Protein AF-A0A3Q0GLD0-F1 (afdb_monomer)

Secondary structure (DSSP, 8-state):
-HHHHHHHHHHHHHHHHHHS---SS--HHHHHHHHHHHHHHHHHHHHHHHSS-SSHHHHHHHHTTSHHHHHHHHHHHHHHHHHHHHHSPTTHHHHHHHHHHHHHHHHHHHHHHHHHTSTTTHHHHHHHHHHHHHHHHHHHHHHHHHHHHHHHHHHHHSTT--S-HHHHHHHHHHHHHHHTT---HHHH-------TTS-PPPPSSSPEE-TTSPEE-PPPPPTTTTHHHHHHHHHHIIIIIIIHHHHHHHHHHHHHHHHHHHHHHHHHHHHHHHHHHHSS-SSPTTTHHHHHHHHHHHHHHHTTS-SS-TTS--SS-----HHHHHHHHHHHHHHHHHHHHHHHHHHHHSHHHHHHHHHHHHHHHHHHHHHHHHHHHHHHHHHHHHHHHHHHHHHHHHHHHHHHHHHTT--------------------------------------------------PPPPP------PPPPP-PPP-------

Structure (mmCIF, N/CA/C/O backbone):
data_AF-A0A3Q0GLD0-F1
#
_entry.id   AF-A0A3Q0GLD0-F1
#
loop_
_atom_site.group_PDB
_atom_site.id
_atom_site.type_symbol
_atom_site.label_atom_id
_atom_site.label_alt_id
_atom_site.label_comp_id
_atom_site.label_asym_id
_atom_site.label_entity_id
_atom_site.label_seq_id
_atom_site.pdbx_PDB_ins_code
_atom_site.Cartn_x
_atom_site.Cartn_y
_atom_site.Cartn_z
_atom_site.occupancy
_atom_site.B_iso_or_equiv
_atom_site.auth_seq_id
_atom_site.auth_comp_id
_atom_site.auth_asym_id
_atom_site.auth_atom_id
_atom_site.pdbx_PDB_model_num
ATOM 1 N N . MET A 1 1 ? 11.505 -5.593 19.235 1.00 67.75 1 MET A N 1
ATOM 2 C CA . MET A 1 1 ? 12.877 -5.039 19.172 1.00 67.75 1 MET A CA 1
ATOM 3 C C . MET A 1 1 ? 13.917 -6.085 18.769 1.00 67.75 1 MET A C 1
ATOM 5 O O . MET A 1 1 ? 14.525 -5.905 17.727 1.00 67.75 1 MET A O 1
ATOM 9 N N . VAL A 1 2 ? 14.094 -7.198 19.499 1.00 76.81 2 VAL A N 1
ATOM 10 C CA . VAL A 1 2 ? 15.106 -8.232 19.158 1.00 76.81 2 VAL A CA 1
ATOM 11 C C . VAL A 1 2 ? 14.928 -8.792 17.740 1.00 76.81 2 VAL A C 1
ATOM 13 O O . VAL A 1 2 ? 15.875 -8.793 16.963 1.00 76.81 2 VAL A O 1
ATOM 16 N N . ALA A 1 3 ? 13.705 -9.172 17.357 1.00 77.56 3 ALA A N 1
ATOM 17 C CA . ALA A 1 3 ? 13.416 -9.646 15.999 1.00 77.56 3 ALA A CA 1
ATOM 18 C C . ALA A 1 3 ? 13.693 -8.587 14.912 1.00 77.56 3 ALA A C 1
ATOM 20 O O . ALA A 1 3 ? 14.138 -8.925 13.821 1.00 77.56 3 ALA A O 1
ATOM 21 N N . GLN A 1 4 ? 13.487 -7.302 15.221 1.00 83.25 4 GLN A N 1
ATOM 22 C CA . GLN A 1 4 ? 13.749 -6.196 14.292 1.00 83.25 4 GLN A CA 1
ATOM 23 C C . GLN A 1 4 ? 15.254 -5.994 14.090 1.00 83.25 4 GLN A C 1
ATOM 25 O O . GLN A 1 4 ? 15.706 -5.866 12.958 1.00 83.25 4 GLN A O 1
ATOM 30 N N . LEU A 1 5 ? 16.039 -6.027 15.171 1.00 85.81 5 LEU A N 1
ATOM 31 C CA . LEU A 1 5 ? 17.501 -5.952 15.097 1.00 85.81 5 LEU A CA 1
ATOM 32 C C . LEU A 1 5 ? 18.087 -7.163 14.360 1.00 85.81 5 LEU A C 1
ATOM 34 O O . LEU A 1 5 ? 18.968 -6.994 13.521 1.00 85.81 5 LEU A O 1
ATOM 38 N N . ALA A 1 6 ? 17.557 -8.364 14.611 1.00 86.50 6 ALA A N 1
ATOM 39 C CA . ALA A 1 6 ? 17.942 -9.571 13.884 1.00 86.50 6 ALA A CA 1
ATOM 40 C C . ALA A 1 6 ? 17.628 -9.463 12.381 1.00 86.50 6 ALA A C 1
ATOM 42 O O . ALA A 1 6 ? 18.466 -9.821 11.558 1.00 86.50 6 ALA A O 1
ATOM 43 N N . TYR A 1 7 ? 16.463 -8.915 12.014 1.00 90.00 7 TYR A N 1
ATOM 44 C CA . TYR A 1 7 ? 16.083 -8.692 10.615 1.00 90.00 7 TYR A CA 1
ATOM 45 C C . TYR A 1 7 ? 16.977 -7.656 9.920 1.00 90.00 7 TYR A C 1
ATOM 47 O O . TYR A 1 7 ? 17.419 -7.871 8.794 1.00 90.00 7 TYR A O 1
ATOM 55 N N . ILE A 1 8 ? 17.305 -6.553 10.599 1.00 91.00 8 ILE A N 1
ATOM 56 C CA . ILE A 1 8 ? 18.251 -5.558 10.077 1.00 91.00 8 ILE A CA 1
ATOM 57 C C . ILE A 1 8 ? 19.638 -6.195 9.887 1.00 91.00 8 ILE A C 1
ATOM 59 O O . ILE A 1 8 ? 20.253 -6.004 8.842 1.00 91.00 8 ILE A O 1
ATOM 63 N N . GLY A 1 9 ? 20.113 -6.998 10.846 1.00 91.25 9 GLY A N 1
ATOM 64 C CA . GLY A 1 9 ? 21.364 -7.752 10.712 1.00 91.25 9 GLY A CA 1
ATOM 65 C C . GLY A 1 9 ? 21.351 -8.725 9.527 1.00 91.25 9 GLY A C 1
ATOM 66 O O . GLY A 1 9 ? 22.320 -8.788 8.771 1.00 91.25 9 GLY A O 1
ATOM 67 N N . TYR A 1 10 ? 20.232 -9.422 9.306 1.00 92.00 10 TYR A N 1
ATOM 68 C CA . TYR A 1 10 ? 20.009 -10.254 8.122 1.00 92.00 10 TYR A CA 1
ATOM 69 C C . TYR A 1 10 ? 20.111 -9.443 6.818 1.00 92.00 10 TYR A C 1
ATOM 71 O O . TYR A 1 10 ? 20.824 -9.858 5.905 1.00 92.00 10 TYR A O 1
ATOM 79 N N . LEU A 1 11 ? 19.479 -8.265 6.740 1.00 93.44 11 LEU A N 1
ATOM 80 C CA . LEU A 1 11 ? 19.572 -7.393 5.564 1.00 93.44 11 LEU A CA 1
ATOM 81 C C . LEU A 1 11 ? 21.004 -6.911 5.314 1.00 93.44 11 LEU A C 1
ATOM 83 O O . LEU A 1 11 ? 21.433 -6.870 4.164 1.00 93.44 11 LEU A O 1
ATOM 87 N N . MET A 1 12 ? 21.757 -6.575 6.366 1.00 93.12 12 MET A N 1
ATOM 88 C CA . MET A 1 12 ? 23.166 -6.188 6.226 1.00 93.12 12 MET A CA 1
ATOM 89 C C . MET A 1 12 ? 24.017 -7.339 5.673 1.00 93.12 12 MET A C 1
ATOM 91 O O . MET A 1 12 ? 24.816 -7.126 4.762 1.00 93.12 12 MET A O 1
ATOM 95 N N . LEU A 1 13 ? 23.820 -8.565 6.172 1.00 92.00 13 LEU A N 1
ATOM 96 C CA . LEU A 1 13 ? 24.499 -9.755 5.648 1.00 92.00 13 LEU A CA 1
ATOM 97 C C . LEU A 1 13 ? 24.113 -10.031 4.191 1.00 92.00 13 LEU A C 1
ATOM 99 O O . LEU A 1 13 ? 24.979 -10.326 3.369 1.00 92.00 13 LEU A O 1
ATOM 103 N N . PHE A 1 14 ? 22.830 -9.898 3.849 1.00 93.25 14 PHE A N 1
ATOM 104 C CA . PHE A 1 14 ? 22.372 -10.114 2.481 1.00 93.25 14 PHE A CA 1
ATOM 105 C C . PHE A 1 14 ? 22.910 -9.052 1.514 1.00 93.25 14 PHE A C 1
ATOM 107 O O . PHE A 1 14 ? 23.337 -9.382 0.409 1.00 93.25 14 PHE A O 1
ATOM 114 N N . ASN A 1 15 ? 22.988 -7.795 1.957 1.00 93.69 15 ASN A N 1
ATOM 115 C CA . ASN A 1 15 ? 23.615 -6.705 1.216 1.00 93.69 15 ASN A CA 1
ATOM 116 C C . ASN A 1 15 ? 25.104 -6.990 0.945 1.00 93.69 15 ASN A C 1
ATOM 118 O O . ASN A 1 15 ? 25.549 -6.884 -0.199 1.00 93.69 15 ASN A O 1
ATOM 122 N N . TYR A 1 16 ? 25.843 -7.454 1.960 1.00 92.62 16 TYR A N 1
ATOM 123 C CA . TYR A 1 16 ? 27.238 -7.870 1.803 1.00 92.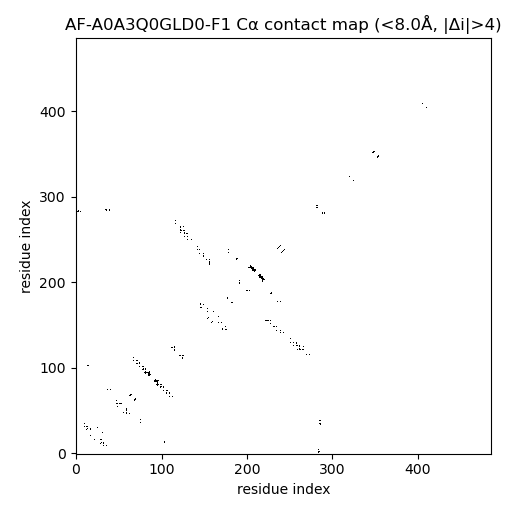62 16 TYR A CA 1
ATOM 124 C C . TYR A 1 16 ? 27.389 -8.980 0.752 1.00 92.62 16 TYR A C 1
ATOM 126 O O . TYR A 1 16 ? 28.229 -8.868 -0.137 1.00 92.62 16 TYR A O 1
ATOM 134 N N . ILE A 1 17 ? 26.545 -10.016 0.800 1.00 90.75 17 ILE A N 1
ATOM 135 C CA . ILE A 1 17 ? 26.592 -11.140 -0.149 1.00 90.75 17 ILE A CA 1
ATOM 136 C C . ILE A 1 17 ? 26.339 -10.680 -1.589 1.00 90.75 17 ILE A C 1
ATOM 138 O O . ILE A 1 17 ? 27.015 -11.150 -2.501 1.00 90.75 17 ILE A O 1
ATOM 142 N N . VAL A 1 18 ? 25.376 -9.779 -1.806 1.00 90.50 18 VAL A N 1
ATOM 143 C CA . VAL A 1 18 ? 25.019 -9.270 -3.142 1.00 90.50 18 VAL A CA 1
ATOM 144 C C . VAL A 1 18 ? 26.121 -8.378 -3.734 1.00 90.50 18 VAL A C 1
ATOM 146 O O . VAL A 1 18 ? 26.382 -8.443 -4.941 1.00 90.50 18 VAL A O 1
ATOM 149 N N . LEU A 1 19 ? 26.778 -7.562 -2.902 1.00 89.44 19 LEU A N 1
ATOM 150 C CA . LEU A 1 19 ? 27.829 -6.633 -3.334 1.00 89.44 19 LEU A CA 1
ATOM 151 C C . LEU A 1 19 ? 29.189 -7.309 -3.536 1.00 89.44 19 LEU A C 1
ATOM 153 O O . LEU A 1 19 ? 29.904 -6.988 -4.488 1.00 89.44 19 LEU A O 1
ATOM 157 N N . VAL A 1 20 ? 29.565 -8.225 -2.645 1.00 88.00 20 VAL A N 1
ATOM 158 C CA . VAL A 1 20 ? 30.876 -8.880 -2.665 1.00 88.00 20 VAL A CA 1
ATOM 159 C C . VAL A 1 20 ? 30.897 -10.018 -3.687 1.00 88.00 20 VAL A C 1
ATOM 161 O O . VAL A 1 20 ? 29.872 -10.572 -4.084 1.00 88.00 20 VAL A O 1
ATOM 164 N N . LYS A 1 21 ? 32.096 -10.350 -4.177 1.00 80.25 21 LYS A N 1
ATOM 165 C CA . LYS A 1 21 ? 32.289 -11.440 -5.132 1.00 80.25 21 LYS A CA 1
ATOM 166 C C . LYS A 1 21 ? 31.735 -12.750 -4.561 1.00 80.25 21 LYS A C 1
ATOM 168 O O . LYS A 1 21 ? 32.115 -13.188 -3.483 1.00 80.25 21 LYS A O 1
ATOM 173 N N . MET A 1 22 ? 30.869 -13.377 -5.346 1.00 79.12 22 MET A N 1
ATOM 174 C CA . MET A 1 22 ? 30.259 -14.664 -5.049 1.00 79.12 22 MET A CA 1
ATOM 175 C C . MET A 1 22 ? 31.107 -15.789 -5.654 1.00 79.12 22 MET A C 1
ATOM 177 O O . MET A 1 22 ? 31.211 -15.894 -6.879 1.00 79.12 22 MET A O 1
ATOM 181 N N . ASP A 1 23 ? 31.722 -16.606 -4.801 1.00 79.19 23 ASP A N 1
ATOM 182 C CA . ASP A 1 23 ? 32.495 -17.777 -5.221 1.00 79.19 23 ASP A CA 1
ATOM 183 C C . ASP A 1 23 ? 31.585 -18.959 -5.607 1.00 79.19 23 ASP A C 1
ATOM 185 O O . ASP A 1 23 ? 30.371 -18.929 -5.410 1.00 79.19 23 ASP A O 1
ATOM 189 N N . ARG A 1 24 ? 32.162 -20.006 -6.219 1.00 74.69 24 ARG A N 1
ATOM 190 C CA . ARG A 1 24 ? 31.397 -21.155 -6.753 1.00 74.69 24 ARG A CA 1
ATOM 191 C C . ARG A 1 24 ? 30.640 -21.925 -5.670 1.00 74.69 24 ARG A C 1
ATOM 193 O O . ARG A 1 24 ? 29.583 -22.477 -5.954 1.00 74.69 24 ARG A O 1
ATOM 200 N N . TRP A 1 25 ? 31.199 -21.978 -4.467 1.00 80.88 25 TRP A N 1
ATOM 201 C CA . TRP A 1 25 ? 30.579 -22.624 -3.322 1.00 80.88 25 TRP A CA 1
ATOM 202 C C . TRP A 1 25 ? 30.045 -21.559 -2.366 1.00 80.88 25 TRP A C 1
ATOM 204 O O . TRP A 1 25 ? 30.740 -20.565 -2.137 1.00 80.88 25 TRP A O 1
ATOM 214 N N . PRO A 1 26 ? 28.840 -21.756 -1.805 1.00 85.06 26 PRO A N 1
ATOM 215 C CA . PRO A 1 26 ? 28.249 -20.809 -0.874 1.00 85.06 26 PRO A CA 1
ATOM 216 C C . PRO A 1 26 ? 29.162 -20.591 0.332 1.00 85.06 26 PRO A C 1
ATOM 218 O O . PRO A 1 26 ? 29.591 -21.543 0.991 1.00 85.06 26 PRO A O 1
ATOM 221 N N . SER A 1 27 ? 29.465 -19.323 0.610 1.00 88.25 27 SER A N 1
ATOM 222 C CA . SER A 1 27 ? 30.253 -18.938 1.779 1.00 88.25 27 SER A CA 1
ATOM 223 C C . SER A 1 27 ? 29.473 -19.214 3.068 1.00 88.25 27 SER A C 1
ATOM 225 O O . SER A 1 27 ? 28.253 -19.392 3.061 1.00 88.25 27 SER A O 1
ATOM 227 N N . THR A 1 28 ? 30.156 -19.219 4.211 1.00 87.62 28 THR A N 1
ATOM 228 C CA . THR A 1 28 ? 29.499 -19.404 5.517 1.00 87.62 28 THR A CA 1
ATOM 229 C C . THR A 1 28 ? 28.412 -18.357 5.773 1.00 87.62 28 THR A C 1
ATOM 231 O O . THR A 1 28 ? 27.352 -18.684 6.297 1.00 87.62 28 THR A O 1
ATOM 234 N N . GLN A 1 29 ? 28.631 -17.114 5.345 1.00 89.31 29 GLN A N 1
ATOM 235 C CA . GLN A 1 29 ? 27.647 -16.034 5.446 1.00 89.31 29 GLN A CA 1
ATOM 236 C C . GLN A 1 29 ? 26.434 -16.282 4.545 1.00 89.31 29 GLN A C 1
ATOM 238 O O . GLN A 1 29 ? 25.298 -16.031 4.945 1.00 89.31 29 GLN A O 1
ATOM 243 N N . GLU A 1 30 ? 26.660 -16.817 3.345 1.00 89.94 30 GLU A N 1
ATOM 244 C CA . GLU A 1 30 ? 25.584 -17.172 2.427 1.00 89.94 30 GLU A CA 1
ATOM 245 C C . GLU A 1 30 ? 24.708 -18.292 2.989 1.00 89.94 30 GLU A C 1
ATOM 247 O O . GLU A 1 30 ? 23.483 -18.191 2.952 1.00 89.94 30 GLU A O 1
ATOM 252 N N . TRP A 1 31 ? 25.317 -19.309 3.601 1.00 89.62 31 TRP A N 1
ATOM 253 C CA . TRP A 1 31 ? 24.583 -20.363 4.300 1.00 89.62 31 TRP A CA 1
ATOM 254 C C . TRP A 1 31 ? 23.710 -19.832 5.437 1.00 89.62 31 TRP A C 1
ATOM 256 O O . TRP A 1 31 ? 22.600 -20.330 5.626 1.00 89.62 31 TRP A O 1
ATOM 266 N N . ILE A 1 32 ? 24.164 -18.808 6.166 1.00 90.44 32 ILE A N 1
ATOM 267 C CA . ILE A 1 32 ? 23.361 -18.162 7.215 1.00 90.44 32 ILE A CA 1
ATOM 268 C C . ILE A 1 32 ? 22.107 -17.515 6.612 1.00 90.44 32 ILE A C 1
ATOM 270 O O . ILE A 1 32 ? 21.012 -17.716 7.132 1.00 90.44 32 ILE A O 1
ATOM 274 N N . VAL A 1 33 ? 22.237 -16.788 5.498 1.00 91.44 33 VAL A N 1
ATOM 275 C CA . VAL A 1 33 ? 21.096 -16.155 4.811 1.00 91.44 33 VAL A CA 1
ATOM 276 C C . VAL A 1 33 ? 20.154 -17.193 4.205 1.00 91.44 33 VAL A C 1
ATOM 278 O O . VAL A 1 33 ? 18.940 -17.074 4.365 1.00 91.44 33 VAL A O 1
ATOM 281 N N . ILE A 1 34 ? 20.689 -18.222 3.541 1.00 91.00 34 ILE A N 1
ATOM 282 C CA . ILE A 1 34 ? 19.891 -19.323 2.983 1.00 91.00 34 ILE A CA 1
ATOM 283 C C . ILE A 1 34 ? 19.087 -19.993 4.098 1.00 91.00 34 ILE A C 1
ATOM 285 O O . ILE A 1 34 ? 17.879 -20.172 3.961 1.00 91.00 34 ILE A O 1
ATOM 289 N N . SER A 1 35 ? 19.740 -20.308 5.220 1.00 89.50 35 SER A N 1
ATOM 290 C CA . SER A 1 35 ? 19.086 -20.876 6.398 1.00 89.50 35 SER A CA 1
ATOM 291 C C . SER A 1 35 ? 17.992 -19.946 6.923 1.00 89.50 35 SER A C 1
ATOM 293 O O . SER A 1 35 ? 16.862 -20.383 7.117 1.00 89.50 35 SER A O 1
ATOM 295 N N . TYR A 1 36 ? 18.270 -18.646 7.054 1.00 89.94 36 TYR A N 1
ATOM 296 C CA . TYR A 1 36 ? 17.281 -17.660 7.489 1.00 89.94 36 TYR A CA 1
ATOM 297 C C . TYR A 1 36 ? 16.023 -17.672 6.604 1.00 89.94 36 TYR A C 1
ATOM 299 O O . TYR A 1 36 ? 14.913 -17.836 7.111 1.00 89.94 36 TYR A O 1
ATOM 307 N N . ILE A 1 37 ? 16.177 -17.579 5.281 1.00 91.31 37 ILE A N 1
ATOM 308 C CA . ILE A 1 37 ? 15.042 -17.550 4.342 1.00 91.31 37 ILE A CA 1
ATOM 309 C C . ILE A 1 37 ? 14.306 -18.892 4.323 1.00 91.31 37 ILE A C 1
ATOM 311 O O . ILE A 1 37 ? 13.077 -18.923 4.282 1.00 91.31 37 ILE A O 1
ATOM 315 N N . PHE A 1 38 ? 15.031 -20.005 4.414 1.00 89.50 38 PHE A N 1
ATOM 316 C CA . PHE A 1 38 ? 14.427 -21.328 4.507 1.00 89.50 38 PHE A CA 1
ATOM 317 C C . PHE A 1 38 ? 13.587 -21.482 5.784 1.00 89.50 38 PHE A C 1
ATOM 319 O O . PHE A 1 38 ? 12.442 -21.927 5.716 1.00 89.50 38 PHE A O 1
ATOM 326 N N . THR A 1 39 ? 14.098 -21.037 6.939 1.00 87.62 39 THR A N 1
ATOM 327 C CA . THR A 1 39 ? 13.322 -21.036 8.192 1.00 87.62 39 THR A CA 1
ATOM 328 C C . THR A 1 39 ? 12.085 -20.158 8.110 1.00 87.62 39 THR A C 1
ATOM 330 O O . THR A 1 39 ? 11.027 -20.537 8.607 1.00 87.62 39 THR A O 1
ATOM 333 N N . LEU A 1 40 ? 12.190 -19.022 7.424 1.00 86.31 40 LEU A N 1
ATOM 334 C CA . LEU A 1 40 ? 11.068 -18.127 7.189 1.00 86.31 40 LEU A CA 1
ATOM 335 C C . LEU A 1 40 ? 10.008 -18.755 6.273 1.00 86.31 40 LEU A C 1
ATOM 337 O O . LEU A 1 40 ? 8.813 -18.587 6.506 1.00 86.31 40 LEU A O 1
ATOM 341 N N . GLY A 1 41 ? 10.435 -19.525 5.269 1.00 88.00 41 GLY A N 1
ATOM 342 C CA . GLY A 1 41 ? 9.547 -20.312 4.416 1.00 88.00 41 GLY A CA 1
ATOM 343 C C . GLY A 1 41 ? 8.794 -21.395 5.187 1.00 88.00 41 GLY A C 1
ATOM 344 O O . GLY A 1 41 ? 7.588 -21.546 5.001 1.00 88.00 41 GLY A O 1
ATOM 345 N N . ILE A 1 42 ? 9.469 -22.101 6.099 1.00 84.81 42 ILE A N 1
ATOM 346 C CA . ILE A 1 42 ? 8.823 -23.083 6.987 1.00 84.81 42 ILE A CA 1
ATOM 347 C C . ILE A 1 42 ? 7.799 -22.403 7.903 1.00 84.81 42 ILE A C 1
ATOM 349 O O . ILE A 1 42 ? 6.690 -22.910 8.055 1.00 84.81 42 ILE A O 1
ATOM 353 N N . GLU A 1 43 ? 8.130 -21.241 8.469 1.00 83.06 43 GLU A N 1
ATOM 354 C CA . GLU A 1 43 ? 7.195 -20.444 9.273 1.00 83.06 43 GLU A CA 1
ATOM 355 C C . GLU A 1 43 ? 5.932 -20.072 8.490 1.00 83.06 43 GLU A C 1
ATOM 357 O O . GLU A 1 43 ? 4.820 -20.277 8.976 1.00 83.06 43 GLU A O 1
ATOM 362 N N . LYS A 1 44 ? 6.081 -19.592 7.249 1.00 85.00 44 LYS A N 1
ATOM 363 C CA . LYS A 1 44 ? 4.932 -19.277 6.388 1.00 85.00 44 LYS A CA 1
ATOM 364 C C . LYS A 1 44 ? 4.128 -20.520 6.003 1.00 85.00 44 LYS A C 1
ATOM 366 O O . LYS A 1 44 ? 2.902 -20.473 5.991 1.00 85.00 44 LYS A O 1
ATOM 371 N N . MET A 1 45 ? 4.790 -21.651 5.761 1.00 81.75 45 MET A N 1
ATOM 372 C CA . MET A 1 45 ? 4.109 -22.927 5.523 1.00 81.75 45 MET A CA 1
ATOM 373 C C . MET A 1 45 ? 3.276 -23.353 6.742 1.00 81.75 45 MET A C 1
ATOM 375 O O . MET A 1 45 ? 2.129 -23.770 6.590 1.00 81.75 45 MET A O 1
ATOM 379 N N . ARG A 1 46 ? 3.817 -23.210 7.960 1.00 78.62 46 ARG A N 1
ATOM 380 C CA . ARG A 1 46 ? 3.090 -23.488 9.209 1.00 78.62 46 ARG A CA 1
ATOM 381 C C . ARG A 1 46 ? 1.882 -22.571 9.376 1.00 78.62 46 ARG A C 1
ATOM 383 O O . ARG A 1 46 ? 0.815 -23.065 9.722 1.00 78.62 46 ARG A O 1
ATOM 390 N N . GLU A 1 47 ? 2.041 -21.276 9.120 1.00 78.75 47 GLU A N 1
ATOM 391 C CA . GLU A 1 47 ? 0.964 -20.277 9.186 1.00 78.75 47 GLU A CA 1
ATOM 392 C C . GLU A 1 47 ? -0.218 -20.669 8.279 1.00 78.75 47 GLU A C 1
ATOM 394 O O . GLU A 1 47 ? -1.368 -20.692 8.716 1.00 78.75 47 GLU A O 1
ATOM 399 N N . ILE A 1 48 ? 0.066 -21.121 7.051 1.00 78.19 48 ILE A N 1
ATOM 400 C CA . ILE A 1 48 ? -0.956 -21.644 6.132 1.00 78.19 48 ILE A CA 1
ATOM 401 C C . ILE A 1 48 ? -1.621 -22.907 6.702 1.00 78.19 48 ILE A C 1
ATOM 403 O O . ILE A 1 48 ? -2.845 -23.039 6.642 1.00 78.19 48 ILE A O 1
ATOM 407 N N . LEU A 1 49 ? -0.843 -23.837 7.269 1.00 72.25 49 LEU A N 1
ATOM 408 C CA . LEU A 1 49 ? -1.350 -25.107 7.802 1.00 72.25 49 LEU A CA 1
ATOM 409 C C . LEU A 1 49 ? -2.203 -24.945 9.069 1.00 72.25 49 LEU A C 1
ATOM 411 O O . LEU A 1 49 ? -3.171 -25.694 9.219 1.00 72.25 49 LEU A O 1
ATOM 415 N N . MET A 1 50 ? -1.874 -23.995 9.949 1.00 68.81 50 MET A N 1
ATOM 416 C CA . MET A 1 50 ? -2.570 -23.759 11.224 1.00 68.81 50 MET A CA 1
ATOM 417 C C . MET A 1 50 ? -3.849 -22.921 11.098 1.00 68.81 50 MET A C 1
ATOM 419 O O . MET A 1 50 ? -4.636 -22.907 12.035 1.00 68.81 50 MET A O 1
ATOM 423 N N . SER A 1 51 ? -4.112 -22.296 9.945 1.00 69.69 51 SER A N 1
ATOM 424 C CA . SER A 1 51 ? -5.359 -21.544 9.733 1.00 69.69 51 SER A CA 1
ATOM 425 C C . SER A 1 51 ? -6.625 -22.417 9.871 1.00 69.69 51 SER A C 1
ATOM 427 O O . SER A 1 51 ? -6.630 -23.595 9.504 1.00 69.69 51 SER A O 1
ATOM 429 N N . GLU A 1 52 ? -7.705 -21.838 10.397 1.00 60.84 52 GLU A N 1
ATOM 430 C CA . GLU A 1 52 ? -8.942 -22.501 10.866 1.00 60.84 52 GLU A CA 1
ATOM 431 C C . GLU A 1 52 ? -9.737 -23.386 9.857 1.00 60.84 52 GLU A C 1
ATOM 433 O O . GLU A 1 52 ? -10.352 -24.364 10.288 1.00 60.84 52 GLU A O 1
ATOM 438 N N . PRO A 1 53 ? -9.768 -23.148 8.525 1.00 63.25 53 PRO A N 1
ATOM 439 C CA . PRO A 1 53 ? -10.664 -23.897 7.621 1.00 63.25 53 PRO A CA 1
ATOM 440 C C . PRO A 1 53 ? -10.240 -25.349 7.328 1.00 63.25 53 PRO A C 1
ATOM 442 O O . PRO A 1 53 ? -9.157 -25.578 6.823 1.00 63.25 53 PRO A O 1
ATOM 445 N N . GLY A 1 54 ? -11.107 -26.362 7.426 1.00 65.19 54 GLY A N 1
ATOM 446 C CA . GLY A 1 54 ? -10.721 -27.768 7.153 1.00 65.19 54 GLY A CA 1
ATOM 447 C C . GLY A 1 54 ? -10.147 -28.103 5.750 1.00 65.19 54 GLY A C 1
ATOM 448 O O . GLY A 1 54 ? -9.447 -29.104 5.603 1.00 65.19 54 GLY A O 1
ATOM 449 N N . LYS A 1 55 ? -10.399 -27.292 4.705 1.00 80.06 55 LYS A N 1
ATOM 450 C CA . LYS A 1 55 ? -9.946 -27.545 3.314 1.00 80.06 55 LYS A CA 1
ATOM 451 C C . LYS A 1 55 ? -8.728 -26.687 2.934 1.00 80.06 55 LYS A C 1
ATOM 453 O O . LYS A 1 55 ? -8.823 -25.463 2.910 1.00 80.06 55 LYS A O 1
ATOM 458 N N . LEU A 1 56 ? -7.623 -27.318 2.514 1.00 76.31 56 LEU A N 1
ATOM 459 C CA . LEU A 1 56 ? -6.344 -26.649 2.187 1.00 76.31 56 LEU A CA 1
ATOM 460 C C . LEU A 1 56 ? -6.455 -25.530 1.133 1.00 76.31 56 LEU A C 1
ATOM 462 O O . LEU A 1 56 ? -5.850 -24.476 1.288 1.00 76.31 56 LEU A O 1
ATOM 466 N N . LEU A 1 57 ? -7.253 -25.723 0.078 1.00 77.06 57 LEU A N 1
ATOM 467 C CA . LEU A 1 57 ? -7.443 -24.707 -0.970 1.00 77.06 57 LEU A CA 1
ATOM 468 C C . LEU A 1 57 ? -8.118 -23.434 -0.437 1.00 77.06 57 LEU A C 1
ATOM 470 O O . LEU A 1 57 ? -7.783 -22.331 -0.863 1.00 77.06 57 LEU A O 1
ATOM 474 N N . GLN A 1 58 ? -9.045 -23.579 0.514 1.00 79.25 58 GLN A N 1
ATOM 475 C CA . GLN A 1 58 ? -9.717 -22.443 1.138 1.00 79.25 58 GLN A CA 1
ATOM 476 C C . GLN A 1 58 ? -8.775 -21.710 2.099 1.00 79.25 58 GLN A C 1
ATOM 478 O O . GLN A 1 58 ? -8.753 -20.483 2.079 1.00 79.25 58 GLN A O 1
ATOM 483 N N . LYS A 1 59 ? -7.935 -22.447 2.844 1.00 79.50 59 LYS A N 1
ATOM 484 C CA . LYS A 1 59 ? -6.859 -21.876 3.675 1.00 79.50 59 LYS A CA 1
ATOM 485 C C . LYS A 1 59 ? -5.927 -20.983 2.858 1.00 79.50 59 LYS A C 1
ATOM 487 O O . LYS A 1 59 ? -5.745 -19.813 3.177 1.00 79.50 59 LYS A O 1
ATOM 492 N N . VAL A 1 60 ? -5.390 -21.521 1.760 1.00 79.94 60 VAL A N 1
ATOM 493 C CA . VAL A 1 60 ? -4.456 -20.795 0.885 1.00 79.94 60 VAL A CA 1
ATOM 494 C C . VAL A 1 60 ? -5.122 -19.566 0.270 1.00 79.94 60 VAL A C 1
ATOM 496 O O . VAL A 1 60 ? -4.509 -18.505 0.222 1.00 79.94 60 VAL A O 1
ATOM 499 N N . LYS A 1 61 ? -6.387 -19.669 -0.158 1.00 82.56 61 LYS A N 1
ATOM 500 C CA . LYS A 1 61 ? -7.115 -18.532 -0.734 1.00 82.56 61 LYS A CA 1
ATOM 501 C C . LYS A 1 61 ? -7.285 -17.380 0.261 1.00 82.56 61 LYS A C 1
ATOM 503 O O . LYS A 1 61 ? -7.072 -16.236 -0.123 1.00 82.56 61 LYS A O 1
ATOM 508 N N . VAL A 1 62 ? -7.667 -17.677 1.505 1.00 81.38 62 VAL A N 1
ATOM 509 C CA . VAL A 1 62 ? -7.830 -16.657 2.558 1.00 81.38 62 VAL A CA 1
ATOM 510 C C . VAL A 1 62 ? -6.481 -16.031 2.904 1.00 81.38 62 VAL A C 1
ATOM 512 O O . VAL A 1 62 ? -6.369 -14.813 2.972 1.00 81.38 62 VAL A O 1
ATOM 515 N N . TRP A 1 63 ? -5.434 -16.847 3.031 1.00 81.31 63 TRP A N 1
ATOM 516 C CA . TRP A 1 63 ? -4.086 -16.365 3.331 1.00 81.31 63 TRP A CA 1
ATOM 517 C C . TRP A 1 63 ? -3.515 -15.449 2.232 1.00 81.31 63 TRP A C 1
ATOM 519 O O . TRP A 1 63 ? -2.908 -14.421 2.531 1.00 81.31 63 TRP A O 1
ATOM 529 N N . LEU A 1 64 ? -3.764 -15.773 0.956 1.00 81.38 64 LEU A N 1
ATOM 530 C CA . LEU A 1 64 ? -3.355 -14.960 -0.199 1.00 81.38 64 LEU A CA 1
ATOM 531 C C . LEU A 1 64 ? -4.141 -13.648 -0.351 1.00 81.38 64 LEU A C 1
ATOM 533 O O . LEU A 1 64 ? -3.797 -12.838 -1.207 1.00 81.38 64 LEU A O 1
ATOM 537 N N . GLN A 1 65 ? -5.193 -13.418 0.436 1.00 81.25 65 GLN A N 1
ATOM 538 C CA . GLN A 1 65 ? -5.924 -12.151 0.395 1.00 81.25 65 GLN A CA 1
ATOM 539 C C . GLN A 1 65 ? -5.138 -11.012 1.066 1.00 81.25 65 GLN A C 1
ATOM 541 O O . GLN A 1 65 ? -5.373 -9.839 0.778 1.00 81.25 65 GLN A O 1
ATOM 546 N N . GLU A 1 66 ? -4.188 -11.344 1.940 1.00 83.12 66 GLU A N 1
ATOM 547 C CA . GLU A 1 66 ? -3.344 -10.364 2.610 1.00 83.12 66 GLU A CA 1
ATOM 548 C C . GLU A 1 66 ? -2.126 -9.993 1.746 1.00 83.12 66 GLU A C 1
ATOM 550 O O . GLU A 1 66 ? -1.285 -10.832 1.413 1.00 83.12 66 GLU A O 1
ATOM 555 N N . TYR A 1 67 ? -2.009 -8.709 1.391 1.00 84.25 67 TYR A N 1
ATOM 556 C CA . TYR A 1 67 ? -0.979 -8.201 0.471 1.00 84.25 67 TYR A CA 1
ATOM 557 C C . TYR A 1 67 ? 0.463 -8.529 0.903 1.00 84.25 67 TYR A C 1
ATOM 559 O O . TYR A 1 67 ? 1.310 -8.860 0.066 1.00 84.25 67 TYR A O 1
ATOM 567 N N . TRP A 1 68 ? 0.754 -8.467 2.205 1.00 86.94 68 TRP A N 1
ATOM 568 C CA . TRP A 1 68 ? 2.086 -8.755 2.745 1.00 86.94 68 TRP A CA 1
ATOM 569 C C . TRP A 1 68 ? 2.456 -10.234 2.621 1.00 86.94 68 TRP A C 1
ATOM 571 O O . TRP A 1 68 ? 3.584 -10.561 2.252 1.00 86.94 68 TRP A O 1
ATOM 581 N N . ASN A 1 69 ? 1.486 -11.129 2.813 1.00 88.00 69 ASN A N 1
ATOM 582 C CA . ASN A 1 69 ? 1.670 -12.569 2.648 1.00 88.00 69 ASN A CA 1
ATOM 583 C C . ASN A 1 69 ? 1.961 -12.949 1.192 1.00 88.00 69 ASN A C 1
ATOM 585 O O . ASN A 1 69 ? 2.869 -13.739 0.926 1.00 88.00 69 ASN A O 1
ATOM 589 N N . VAL A 1 70 ? 1.258 -12.336 0.235 1.00 89.88 70 VAL A N 1
ATOM 590 C CA . VAL A 1 70 ? 1.542 -12.520 -1.199 1.00 89.88 70 VAL A CA 1
ATOM 591 C C . VAL A 1 70 ? 2.959 -12.060 -1.540 1.00 89.88 70 VAL A C 1
ATOM 593 O O . VAL A 1 70 ? 3.693 -12.772 -2.227 1.00 89.88 70 VAL A O 1
ATOM 596 N N . THR A 1 71 ? 3.367 -10.896 -1.030 1.00 90.69 71 THR A N 1
ATOM 597 C CA . THR A 1 71 ? 4.709 -10.341 -1.266 1.00 90.69 71 THR A CA 1
ATOM 598 C C . THR A 1 71 ? 5.799 -11.253 -0.698 1.00 90.69 71 THR A C 1
ATOM 600 O O . THR A 1 71 ? 6.780 -11.543 -1.383 1.00 90.69 71 THR A O 1
ATOM 603 N N . ASP A 1 72 ? 5.600 -11.769 0.515 1.00 91.94 72 ASP A N 1
ATOM 604 C CA . ASP A 1 72 ? 6.496 -12.733 1.155 1.00 91.94 72 ASP A CA 1
ATOM 605 C C . ASP A 1 72 ? 6.617 -14.041 0.365 1.00 91.94 72 ASP A C 1
ATOM 607 O O . ASP A 1 72 ? 7.722 -14.556 0.179 1.00 91.94 72 ASP A O 1
ATOM 611 N N . LEU A 1 73 ? 5.497 -14.575 -0.135 1.00 91.44 73 LEU A N 1
ATOM 612 C CA . LEU A 1 73 ? 5.493 -15.787 -0.953 1.00 91.44 73 LEU A CA 1
ATOM 613 C C . LEU A 1 73 ? 6.303 -15.584 -2.238 1.00 91.44 73 LEU A C 1
ATOM 615 O O . LEU A 1 73 ? 7.144 -16.418 -2.573 1.00 91.44 73 LEU A O 1
ATOM 619 N N . ILE A 1 74 ? 6.092 -14.463 -2.933 1.00 92.81 74 ILE A N 1
ATOM 620 C CA . ILE A 1 74 ? 6.847 -14.112 -4.142 1.00 92.81 74 ILE A CA 1
ATOM 621 C C . ILE A 1 74 ? 8.341 -13.984 -3.821 1.00 92.81 74 ILE A C 1
ATOM 623 O O . ILE A 1 74 ? 9.172 -14.517 -4.558 1.00 92.81 74 ILE A O 1
ATOM 627 N N . ALA A 1 75 ? 8.696 -13.340 -2.705 1.00 94.44 75 ALA A N 1
ATOM 628 C CA . ALA A 1 75 ? 10.084 -13.177 -2.277 1.00 94.44 75 ALA A CA 1
ATOM 629 C C . ALA A 1 75 ? 10.780 -14.527 -2.028 1.00 94.44 75 ALA A C 1
ATOM 631 O O . ALA A 1 75 ? 11.898 -14.742 -2.503 1.00 94.44 75 ALA A O 1
ATOM 632 N N . ILE A 1 76 ? 10.110 -15.453 -1.332 1.00 93.62 76 ILE A N 1
ATOM 633 C CA . ILE A 1 76 ? 10.633 -16.795 -1.033 1.00 93.62 76 ILE A CA 1
ATOM 634 C C . ILE A 1 76 ? 10.756 -17.630 -2.314 1.00 93.62 76 ILE A C 1
ATOM 636 O O . ILE A 1 76 ? 11.782 -18.279 -2.528 1.00 93.62 76 ILE A O 1
ATOM 640 N N . LEU A 1 77 ? 9.753 -17.588 -3.198 1.00 93.31 77 LEU A N 1
ATOM 641 C CA . LEU A 1 77 ? 9.786 -18.309 -4.473 1.00 93.31 77 LEU A CA 1
ATOM 642 C C . LEU A 1 77 ? 10.924 -17.808 -5.369 1.00 93.31 77 LEU A C 1
ATOM 644 O O . LEU A 1 77 ? 11.721 -18.617 -5.844 1.00 93.31 77 LEU A O 1
ATOM 648 N N . LEU A 1 78 ? 11.069 -16.491 -5.538 1.00 94.31 78 LEU A N 1
ATOM 649 C CA . LEU A 1 78 ? 12.171 -15.905 -6.307 1.00 94.31 78 LEU A CA 1
ATOM 650 C C . LEU A 1 78 ? 13.538 -16.267 -5.718 1.00 94.31 78 LEU A C 1
ATOM 652 O O . LEU A 1 78 ? 14.461 -16.574 -6.471 1.00 94.31 78 LEU A O 1
ATOM 656 N N . PHE A 1 79 ? 13.664 -16.287 -4.388 1.00 94.25 79 PHE A N 1
ATOM 657 C CA . PHE A 1 79 ? 14.898 -16.718 -3.736 1.00 94.25 79 PHE A CA 1
ATOM 658 C C . PHE A 1 79 ? 15.204 -18.192 -4.024 1.00 94.25 79 PHE A C 1
ATOM 660 O O . PHE A 1 79 ? 16.331 -18.521 -4.387 1.00 94.25 79 PHE A O 1
ATOM 667 N N . SER A 1 80 ? 14.202 -19.073 -3.932 1.00 92.62 80 SER A N 1
ATOM 668 C CA . SER A 1 80 ? 14.372 -20.504 -4.215 1.00 92.62 80 SER A CA 1
ATOM 669 C C . SER A 1 80 ? 14.801 -20.765 -5.664 1.00 92.62 80 SER A C 1
ATOM 671 O O . SER A 1 80 ? 15.730 -21.537 -5.898 1.00 92.62 80 SER A O 1
ATOM 673 N N . VAL A 1 81 ? 14.215 -20.053 -6.633 1.00 93.50 81 VAL A N 1
ATOM 674 C CA . VAL A 1 81 ? 14.613 -20.124 -8.048 1.00 93.50 81 VAL A CA 1
ATOM 675 C C . VAL A 1 81 ? 16.044 -19.617 -8.231 1.00 93.50 81 VAL A C 1
ATOM 677 O O . VAL A 1 81 ? 16.854 -20.279 -8.879 1.00 93.50 81 VAL A O 1
ATOM 680 N N . GLY A 1 82 ? 16.386 -18.481 -7.616 1.00 91.94 82 GLY A N 1
ATOM 681 C CA . GLY A 1 82 ? 17.747 -17.945 -7.641 1.00 91.94 82 GLY A CA 1
ATOM 682 C C . GLY A 1 82 ? 18.772 -18.918 -7.054 1.00 91.94 82 GLY A C 1
ATOM 683 O O . GLY A 1 82 ? 19.857 -19.069 -7.611 1.00 91.94 82 GLY A O 1
ATOM 684 N N . MET A 1 83 ? 18.421 -19.611 -5.966 1.00 89.94 83 MET A N 1
ATOM 685 C CA . MET A 1 83 ? 19.281 -20.592 -5.301 1.00 89.94 83 MET A CA 1
ATOM 686 C C . MET A 1 83 ? 19.532 -21.808 -6.199 1.00 89.94 83 MET A C 1
ATOM 688 O O . MET A 1 83 ? 20.676 -22.235 -6.344 1.00 89.94 83 MET A O 1
ATOM 692 N N . VAL A 1 84 ? 18.489 -22.340 -6.843 1.00 91.00 84 VAL A N 1
ATOM 693 C CA . VAL A 1 84 ? 18.615 -23.473 -7.775 1.00 91.00 84 VAL A CA 1
ATOM 694 C C . VAL A 1 84 ? 19.506 -23.105 -8.964 1.00 91.00 84 VAL A C 1
ATOM 696 O O . VAL A 1 84 ? 20.444 -23.838 -9.275 1.00 91.00 84 VAL A O 1
ATOM 699 N N . LEU A 1 85 ? 19.281 -21.941 -9.582 1.00 90.38 85 LEU A N 1
ATOM 700 C CA . LEU A 1 85 ? 20.082 -21.467 -10.720 1.00 90.38 85 LEU A CA 1
ATOM 701 C C . LEU A 1 85 ? 21.537 -21.177 -10.340 1.00 90.38 85 LEU A C 1
ATOM 703 O O . LEU A 1 85 ? 22.453 -21.348 -11.144 1.00 90.38 85 LEU A O 1
ATOM 707 N N . ARG A 1 86 ? 21.773 -20.771 -9.092 1.00 85.75 86 ARG A N 1
ATOM 708 C CA . ARG A 1 86 ? 23.114 -20.528 -8.561 1.00 85.75 86 ARG A CA 1
ATOM 709 C C . ARG A 1 86 ? 23.940 -21.807 -8.411 1.00 85.75 86 ARG A C 1
ATOM 711 O O . ARG A 1 86 ? 25.157 -21.751 -8.592 1.00 85.75 86 ARG A O 1
ATOM 718 N N . LEU A 1 87 ? 23.297 -22.936 -8.109 1.00 84.88 87 LEU A N 1
ATOM 719 C CA . LEU A 1 87 ? 23.951 -24.245 -7.999 1.00 84.88 87 LEU A CA 1
ATOM 720 C C . LEU A 1 87 ? 24.323 -24.845 -9.366 1.00 84.88 87 LEU A C 1
ATOM 722 O O . LEU A 1 87 ? 25.121 -25.779 -9.423 1.00 84.88 87 LEU A O 1
ATOM 726 N N . GLN A 1 88 ? 23.790 -24.303 -10.465 1.00 86.25 88 GLN A N 1
ATOM 727 C CA . GLN A 1 88 ? 24.136 -24.717 -11.822 1.00 86.25 88 GLN A CA 1
ATOM 728 C C . GLN A 1 88 ? 25.448 -24.094 -12.333 1.00 86.25 88 GLN A C 1
ATOM 730 O O . GLN A 1 88 ? 26.010 -23.133 -11.790 1.00 86.25 88 GLN A O 1
ATOM 735 N N . ASP A 1 89 ? 25.975 -24.684 -13.405 1.00 83.06 89 ASP A N 1
ATOM 736 C CA . ASP A 1 89 ? 27.142 -24.166 -14.115 1.00 83.06 89 ASP A CA 1
ATOM 737 C C . ASP A 1 89 ? 26.796 -22.965 -15.014 1.00 83.06 89 ASP A C 1
ATOM 739 O O . ASP A 1 89 ? 25.632 -22.597 -15.186 1.00 83.06 89 ASP A O 1
ATOM 743 N N . GLN A 1 90 ? 27.818 -22.278 -15.539 1.00 80.19 90 GLN A N 1
ATOM 744 C CA . GLN A 1 90 ? 27.598 -21.150 -16.454 1.00 80.19 90 GLN A CA 1
ATOM 745 C C . GLN A 1 90 ? 26.847 -21.632 -17.707 1.00 80.19 90 GLN A C 1
ATOM 747 O O . GLN A 1 90 ? 27.195 -22.698 -18.217 1.00 80.19 90 GLN A O 1
ATOM 752 N N . PRO A 1 91 ? 25.844 -20.887 -18.222 1.00 80.44 91 PRO A N 1
ATOM 753 C CA . PRO A 1 91 ? 25.493 -19.480 -17.957 1.00 80.44 91 PRO A CA 1
ATOM 754 C C . PRO A 1 91 ? 24.495 -19.225 -16.809 1.00 80.44 91 PRO A C 1
ATOM 756 O O . PRO A 1 91 ? 24.465 -18.121 -16.279 1.00 80.44 91 PRO A O 1
ATOM 759 N N . PHE A 1 92 ? 23.736 -20.222 -16.350 1.00 85.19 92 PHE A N 1
ATOM 760 C CA . PHE A 1 92 ? 22.643 -20.033 -15.375 1.00 85.19 92 PHE A CA 1
ATOM 761 C C . PHE A 1 92 ? 23.083 -19.412 -14.036 1.00 85.19 92 PHE A C 1
ATOM 763 O O . PHE A 1 92 ? 22.307 -18.731 -13.365 1.00 85.19 92 PHE A O 1
ATOM 770 N N . ARG A 1 93 ? 24.365 -19.554 -13.675 1.00 84.38 93 ARG A N 1
ATOM 771 C CA . ARG A 1 93 ? 24.956 -18.901 -12.497 1.00 84.38 93 ARG A CA 1
ATOM 772 C C . ARG A 1 93 ? 24.891 -17.369 -12.544 1.00 84.38 93 ARG A C 1
ATOM 774 O O . ARG A 1 93 ? 24.705 -16.750 -11.494 1.00 84.38 93 ARG A O 1
ATOM 781 N N . SER A 1 94 ? 25.075 -16.739 -13.712 1.00 87.19 94 SER A N 1
ATOM 782 C CA . SER A 1 94 ? 24.956 -15.274 -13.810 1.00 87.19 94 SER A CA 1
ATOM 783 C C . SER A 1 94 ? 23.522 -14.829 -13.567 1.00 87.19 94 SER A C 1
ATOM 785 O O . SER A 1 94 ? 23.300 -13.847 -12.860 1.00 87.19 94 SER A O 1
ATOM 787 N N . ASP A 1 95 ? 22.563 -15.602 -14.069 1.00 89.31 95 ASP A N 1
ATOM 788 C CA . ASP A 1 95 ? 21.139 -15.319 -13.917 1.00 89.31 95 ASP A CA 1
ATOM 789 C C . ASP A 1 95 ? 20.712 -15.477 -12.453 1.00 89.31 95 ASP A C 1
ATOM 791 O O . ASP A 1 95 ? 20.032 -14.608 -11.910 1.00 89.31 95 ASP A O 1
ATOM 795 N N . GLY A 1 96 ? 21.218 -16.504 -11.757 1.00 89.50 96 GLY A N 1
ATOM 796 C CA . GLY A 1 96 ? 21.031 -16.672 -10.312 1.00 89.50 96 GLY A CA 1
ATOM 797 C C . GLY A 1 96 ? 21.536 -15.474 -9.493 1.00 89.50 96 GLY A C 1
ATOM 798 O O . GLY A 1 96 ? 20.866 -15.037 -8.556 1.00 89.50 96 GLY A O 1
ATOM 799 N N . ARG A 1 97 ? 22.675 -14.873 -9.876 1.00 89.50 97 ARG A N 1
ATOM 800 C CA . ARG A 1 97 ? 23.174 -13.638 -9.240 1.00 89.50 97 ARG A CA 1
ATOM 801 C C . ARG A 1 97 ? 22.236 -12.457 -9.483 1.00 89.50 97 ARG A C 1
ATOM 803 O O . ARG A 1 97 ? 21.935 -11.736 -8.537 1.00 89.50 97 ARG A O 1
ATOM 810 N N . VAL A 1 98 ? 21.771 -12.255 -10.717 1.00 92.06 98 VAL A N 1
ATOM 811 C CA . VAL A 1 98 ? 20.824 -11.172 -11.039 1.00 92.06 98 VAL A CA 1
ATOM 812 C C . VAL A 1 98 ? 19.532 -11.334 -10.239 1.00 92.06 98 VAL A C 1
ATOM 814 O O . VAL A 1 98 ? 19.037 -10.359 -9.675 1.00 92.06 98 VAL A O 1
ATOM 817 N N . ILE A 1 99 ? 19.031 -12.564 -10.103 1.00 93.25 99 ILE A N 1
ATOM 818 C CA . ILE A 1 99 ? 17.849 -12.856 -9.287 1.00 93.25 99 ILE A CA 1
ATOM 819 C C . ILE A 1 99 ? 18.093 -12.492 -7.820 1.00 93.25 99 ILE A C 1
ATOM 821 O O . ILE A 1 99 ? 17.231 -11.854 -7.229 1.00 93.25 99 ILE A O 1
ATOM 825 N N . TYR A 1 100 ? 19.261 -12.795 -7.239 1.00 91.50 100 TYR A N 1
ATOM 826 C CA . TYR A 1 100 ? 19.598 -12.366 -5.870 1.00 91.50 100 TYR A CA 1
ATOM 827 C C . TYR A 1 100 ? 19.619 -10.834 -5.730 1.00 91.50 100 TYR A C 1
ATOM 829 O O . TYR A 1 100 ? 19.078 -10.298 -4.761 1.00 91.50 100 TYR A O 1
ATOM 837 N N . CYS A 1 101 ? 20.179 -10.122 -6.716 1.00 91.81 101 CYS A N 1
ATOM 838 C CA . CYS A 1 101 ? 20.205 -8.656 -6.740 1.00 91.81 101 CYS A CA 1
ATOM 839 C C . CYS A 1 101 ? 18.806 -8.032 -6.814 1.00 91.81 101 CYS A C 1
ATOM 841 O O . CYS A 1 101 ? 18.592 -6.953 -6.276 1.00 91.81 101 CYS A O 1
ATOM 843 N N . VAL A 1 102 ? 17.853 -8.681 -7.483 1.00 93.81 102 VAL A N 1
ATOM 844 C CA . VAL A 1 102 ? 16.456 -8.223 -7.511 1.00 93.81 102 VAL A CA 1
ATOM 845 C C . VAL A 1 102 ? 15.721 -8.664 -6.243 1.00 93.81 102 VAL A C 1
ATOM 847 O O . VAL A 1 102 ? 14.896 -7.928 -5.708 1.00 93.81 102 VAL A O 1
ATOM 850 N N . ASN A 1 103 ? 16.045 -9.841 -5.710 1.00 94.94 103 ASN A N 1
ATOM 851 C CA . ASN A 1 103 ? 15.376 -10.423 -4.553 1.00 94.94 103 ASN A CA 1
ATOM 852 C C . ASN A 1 103 ? 15.542 -9.576 -3.279 1.00 94.94 103 ASN A C 1
ATOM 854 O O . ASN A 1 103 ? 14.590 -9.456 -2.512 1.00 94.94 103 ASN A O 1
ATOM 858 N N . ILE A 1 104 ? 16.690 -8.910 -3.087 1.00 94.12 104 ILE A N 1
ATOM 859 C CA . ILE A 1 104 ? 16.909 -7.991 -1.949 1.00 94.12 104 ILE A CA 1
ATOM 860 C C . ILE A 1 104 ? 15.886 -6.856 -1.877 1.00 94.12 104 ILE A C 1
ATOM 862 O O . ILE A 1 104 ? 15.534 -6.424 -0.781 1.00 94.12 104 ILE A O 1
ATOM 866 N N . ILE A 1 105 ? 15.344 -6.420 -3.017 1.00 95.19 105 ILE A N 1
ATOM 867 C CA . ILE A 1 105 ? 14.317 -5.375 -3.068 1.00 95.19 105 ILE A CA 1
ATOM 868 C C . ILE A 1 105 ? 13.059 -5.831 -2.320 1.00 95.19 105 ILE A C 1
ATOM 870 O O . ILE A 1 105 ? 12.510 -5.068 -1.529 1.00 95.19 105 ILE A O 1
ATOM 874 N N . TYR A 1 106 ? 12.641 -7.089 -2.487 1.00 94.19 106 TYR A N 1
ATOM 875 C CA . TYR A 1 106 ? 11.475 -7.626 -1.780 1.00 94.19 106 TYR A CA 1
ATOM 876 C C . TYR A 1 106 ? 11.698 -7.702 -0.266 1.00 94.19 106 TYR A C 1
ATOM 878 O O . TYR A 1 106 ? 10.800 -7.374 0.508 1.00 94.19 106 TYR A O 1
ATOM 886 N N . TRP A 1 107 ? 12.911 -8.044 0.176 1.00 93.50 107 TRP A N 1
ATOM 887 C CA . TRP A 1 107 ? 13.256 -8.029 1.601 1.00 93.50 107 TRP A CA 1
ATOM 888 C C . TRP A 1 107 ? 13.281 -6.606 2.185 1.00 93.50 107 TRP A C 1
ATOM 890 O O . TRP A 1 107 ? 12.909 -6.406 3.343 1.00 93.50 107 TRP A O 1
ATOM 900 N N . TYR A 1 108 ? 13.635 -5.590 1.393 1.00 93.31 108 TYR A N 1
ATOM 901 C CA . TYR A 1 108 ? 13.453 -4.193 1.798 1.00 93.31 108 TYR A CA 1
ATOM 902 C C . TYR A 1 108 ? 11.978 -3.779 1.844 1.00 93.31 108 TYR A C 1
ATOM 904 O O . TYR A 1 108 ? 11.589 -3.078 2.773 1.00 93.31 108 TYR A O 1
ATOM 912 N N . ILE A 1 109 ? 11.132 -4.237 0.915 1.00 92.56 109 ILE A N 1
ATOM 913 C CA . ILE A 1 109 ? 9.682 -3.982 0.979 1.00 92.56 109 ILE A CA 1
ATOM 914 C C . ILE A 1 109 ? 9.091 -4.588 2.260 1.00 92.56 109 ILE A C 1
ATOM 916 O O . ILE A 1 109 ? 8.356 -3.909 2.971 1.00 92.56 109 ILE A O 1
ATOM 920 N N . ARG A 1 110 ? 9.484 -5.812 2.630 1.00 90.69 110 ARG A N 1
ATOM 921 C CA . ARG A 1 110 ? 9.083 -6.447 3.898 1.00 90.69 110 ARG A CA 1
ATOM 922 C C . ARG A 1 110 ? 9.523 -5.659 5.141 1.00 90.69 110 ARG A C 1
ATOM 924 O O . ARG A 1 110 ? 8.863 -5.718 6.174 1.00 90.69 110 ARG A O 1
ATOM 931 N N . LEU A 1 111 ? 10.605 -4.881 5.069 1.00 90.00 111 LEU A N 1
ATOM 932 C CA . LEU A 1 111 ? 10.995 -3.996 6.173 1.00 90.00 111 LEU A CA 1
ATOM 933 C C . LEU A 1 111 ? 9.912 -2.938 6.466 1.00 90.00 111 LEU A C 1
ATOM 935 O O . LEU A 1 111 ? 9.739 -2.556 7.624 1.00 90.00 111 LEU A O 1
ATOM 939 N N . LEU A 1 112 ? 9.162 -2.495 5.448 1.00 88.75 112 LEU A N 1
ATOM 940 C CA . LEU A 1 112 ? 8.060 -1.542 5.620 1.00 88.75 112 LEU A CA 1
ATOM 941 C C . LEU A 1 112 ? 6.912 -2.133 6.443 1.00 88.75 112 LEU A C 1
ATOM 943 O O . LEU A 1 112 ? 6.357 -1.415 7.269 1.00 88.75 112 LEU A O 1
ATOM 947 N N . ASP A 1 113 ? 6.611 -3.425 6.289 1.00 87.12 113 ASP A N 1
ATOM 948 C CA . ASP A 1 113 ? 5.619 -4.135 7.113 1.00 87.12 113 ASP A CA 1
ATOM 949 C C . ASP A 1 113 ? 6.015 -4.114 8.600 1.00 87.12 113 ASP A C 1
ATOM 951 O O . ASP A 1 113 ? 5.250 -3.728 9.485 1.00 87.12 113 ASP A O 1
ATOM 955 N N . ILE A 1 114 ? 7.295 -4.386 8.875 1.00 85.75 114 ILE A N 1
ATOM 956 C CA . ILE A 1 114 ? 7.866 -4.350 10.228 1.00 85.75 114 ILE A CA 1
ATOM 957 C C . ILE A 1 114 ? 7.844 -2.928 10.818 1.00 85.75 114 ILE A C 1
ATOM 959 O O . ILE A 1 114 ? 7.651 -2.751 12.026 1.00 85.75 114 ILE A O 1
ATOM 963 N N . PHE A 1 115 ? 8.042 -1.894 9.997 1.00 85.81 115 PHE A N 1
ATOM 964 C CA . PHE A 1 115 ? 7.883 -0.501 10.428 1.00 85.81 115 PHE A CA 1
ATOM 965 C C . PHE A 1 115 ? 6.417 -0.074 10.546 1.00 85.81 115 PHE A C 1
ATOM 967 O O . PHE A 1 115 ? 6.121 0.830 11.332 1.00 85.81 115 PHE A O 1
ATOM 974 N N . GLY A 1 116 ? 5.505 -0.775 9.870 1.00 84.38 116 GLY A N 1
ATOM 975 C CA . GLY A 1 116 ? 4.054 -0.635 9.972 1.00 84.38 116 GLY A CA 1
ATOM 976 C C . GLY A 1 116 ? 3.529 -0.751 11.408 1.00 84.38 116 GLY A C 1
ATOM 977 O O . GLY A 1 116 ? 2.566 -0.087 11.792 1.00 84.38 116 GLY A O 1
ATOM 978 N N . VAL A 1 117 ? 4.219 -1.525 12.249 1.00 80.69 117 VAL A N 1
ATOM 979 C CA . VAL A 1 117 ? 3.864 -1.739 13.665 1.00 80.69 117 VAL A CA 1
ATOM 980 C C . VAL A 1 117 ? 4.109 -0.492 14.521 1.00 80.69 117 VAL A C 1
ATOM 982 O O . VAL A 1 117 ? 3.498 -0.312 15.577 1.00 80.69 117 VAL A O 1
ATOM 985 N N . ASN A 1 118 ? 5.034 0.377 14.107 1.00 83.56 118 ASN A N 1
ATOM 986 C CA . ASN A 1 118 ? 5.429 1.536 14.897 1.00 83.56 118 ASN A CA 1
ATOM 987 C C . ASN A 1 118 ? 4.310 2.590 14.910 1.00 83.56 118 ASN A C 1
ATOM 989 O O . ASN A 1 118 ? 3.755 2.929 13.869 1.00 83.56 118 ASN A O 1
ATOM 993 N N . LYS A 1 119 ? 4.039 3.179 16.083 1.00 81.19 119 LYS A N 1
ATOM 994 C CA . LYS A 1 119 ? 3.047 4.251 16.273 1.00 81.19 119 LYS A CA 1
ATOM 995 C C . LYS A 1 119 ? 3.250 5.443 15.347 1.00 81.19 119 LYS A C 1
ATOM 997 O O . LYS A 1 119 ? 2.271 6.053 14.932 1.00 81.19 119 LYS A O 1
ATOM 1002 N N . TYR A 1 120 ? 4.500 5.772 15.044 1.00 82.12 120 TYR A N 1
ATOM 1003 C CA . TYR A 1 120 ? 4.813 6.937 14.225 1.00 82.12 120 TYR A CA 1
ATOM 1004 C C . TYR A 1 120 ? 4.856 6.615 12.733 1.00 82.12 120 TYR A C 1
ATOM 1006 O O . TYR A 1 120 ? 4.334 7.394 11.950 1.00 82.12 120 TYR A O 1
ATOM 1014 N N . LEU A 1 121 ? 5.441 5.481 12.333 1.00 84.38 121 LEU A N 1
ATOM 1015 C CA . LEU A 1 121 ? 5.630 5.129 10.916 1.00 84.38 121 LEU A CA 1
ATOM 1016 C C . LEU A 1 121 ? 4.441 4.372 10.314 1.00 84.38 121 LEU A C 1
ATOM 1018 O O . LEU A 1 121 ? 4.199 4.465 9.114 1.00 84.38 121 LEU A O 1
ATOM 1022 N N . GLY A 1 122 ? 3.674 3.660 11.136 1.00 85.50 122 GLY A N 1
ATOM 1023 C CA . GLY A 1 122 ? 2.580 2.808 10.690 1.00 85.50 122 GLY A CA 1
ATOM 1024 C C . GLY A 1 122 ? 1.487 3.519 9.898 1.00 85.50 122 GLY A C 1
ATOM 1025 O O . GLY A 1 122 ? 1.189 3.080 8.784 1.00 85.50 122 GLY A O 1
ATOM 1026 N N . PRO A 1 123 ? 0.937 4.648 10.385 1.00 87.00 123 PRO A N 1
ATOM 1027 C CA . PRO A 1 123 ? -0.041 5.417 9.623 1.00 87.00 123 PRO A CA 1
ATOM 1028 C C . PRO A 1 123 ? 0.482 5.871 8.251 1.00 87.00 123 PRO A C 1
ATOM 1030 O O . PRO A 1 123 ? -0.290 5.889 7.296 1.00 87.00 123 PRO A O 1
ATOM 1033 N N . TYR A 1 124 ? 1.780 6.180 8.119 1.00 87.62 124 TYR A N 1
ATOM 1034 C CA . TYR A 1 124 ? 2.383 6.566 6.836 1.00 87.62 124 TYR A CA 1
ATOM 1035 C C . TYR A 1 124 ? 2.514 5.389 5.867 1.00 87.62 124 TYR A C 1
ATOM 1037 O O . TYR A 1 124 ? 2.198 5.538 4.691 1.00 87.62 124 TYR A O 1
ATOM 1045 N N . VAL A 1 125 ? 2.930 4.209 6.340 1.00 88.69 125 VAL A N 1
ATOM 1046 C CA . VAL A 1 125 ? 2.993 2.999 5.498 1.00 88.69 125 VAL A CA 1
ATOM 1047 C C . VAL A 1 125 ? 1.597 2.638 4.986 1.00 88.69 125 VAL A C 1
ATOM 1049 O O . VAL A 1 125 ? 1.410 2.387 3.796 1.00 88.69 125 VAL A O 1
ATOM 1052 N N . MET A 1 126 ? 0.594 2.702 5.866 1.00 83.88 126 MET A N 1
ATOM 1053 C CA . MET A 1 126 ? -0.800 2.452 5.500 1.00 83.88 126 MET A CA 1
ATOM 1054 C C . MET A 1 126 ? -1.355 3.467 4.510 1.00 83.88 126 MET A C 1
ATOM 1056 O O . MET A 1 126 ? -2.134 3.118 3.622 1.00 83.88 126 MET A O 1
ATOM 1060 N N . MET A 1 127 ? -0.934 4.717 4.652 1.00 85.88 127 MET A N 1
ATOM 1061 C CA . MET A 1 127 ? -1.287 5.785 3.741 1.00 85.88 127 MET A CA 1
ATOM 1062 C C . MET A 1 127 ? -0.715 5.549 2.343 1.00 85.88 127 MET A C 1
ATOM 1064 O O . MET A 1 127 ? -1.476 5.555 1.381 1.00 85.88 127 MET A O 1
ATOM 1068 N N . ILE A 1 128 ? 0.582 5.242 2.239 1.00 88.56 128 ILE A N 1
ATOM 1069 C CA . ILE A 1 128 ? 1.235 4.910 0.965 1.00 88.56 128 ILE A CA 1
ATOM 1070 C C . ILE A 1 128 ? 0.514 3.740 0.286 1.00 88.56 128 ILE A C 1
ATOM 1072 O O . ILE A 1 128 ? 0.163 3.841 -0.887 1.00 88.56 128 ILE A O 1
ATOM 1076 N N . GLY A 1 129 ? 0.233 2.661 1.025 1.00 86.00 129 GLY A N 1
ATOM 1077 C CA . GLY A 1 129 ? -0.433 1.477 0.478 1.00 86.00 129 GLY A CA 1
ATOM 1078 C C . GLY A 1 129 ? -1.818 1.768 -0.105 1.00 86.00 129 GLY A C 1
ATOM 1079 O O . GLY A 1 129 ? -2.112 1.337 -1.218 1.00 86.00 129 GLY A O 1
ATOM 1080 N N . LYS A 1 130 ? -2.653 2.539 0.606 1.00 83.81 130 LYS A N 1
ATOM 1081 C CA . LYS A 1 130 ? -3.983 2.927 0.106 1.00 83.81 130 LYS A CA 1
ATOM 1082 C C . LYS A 1 130 ? -3.896 3.842 -1.111 1.00 83.81 130 LYS A C 1
ATOM 1084 O O . LYS A 1 130 ? -4.576 3.599 -2.100 1.00 83.81 130 LYS A O 1
ATOM 1089 N N . MET A 1 131 ? -3.015 4.838 -1.060 1.00 86.56 131 MET A N 1
ATOM 1090 C CA . MET A 1 131 ? -2.850 5.792 -2.153 1.00 86.56 131 MET A CA 1
ATOM 1091 C C . MET A 1 131 ? -2.362 5.119 -3.440 1.00 86.56 131 MET A C 1
ATOM 1093 O O . MET A 1 131 ? -2.805 5.496 -4.519 1.00 86.56 131 MET A O 1
ATOM 1097 N N . MET A 1 132 ? -1.502 4.094 -3.364 1.00 86.19 132 MET A N 1
ATOM 1098 C CA . MET A 1 132 ? -1.025 3.392 -4.565 1.00 86.19 132 MET A CA 1
ATOM 1099 C C . MET A 1 132 ? -2.153 2.766 -5.400 1.00 86.19 132 MET A C 1
ATOM 1101 O O . MET A 1 132 ? -2.032 2.723 -6.624 1.00 86.19 132 MET A O 1
ATOM 1105 N N . ILE A 1 133 ? -3.240 2.305 -4.769 1.00 85.88 133 ILE A N 1
ATOM 1106 C CA . ILE A 1 133 ? -4.382 1.711 -5.483 1.00 85.88 133 ILE A CA 1
ATOM 1107 C C . ILE A 1 133 ? -5.081 2.776 -6.331 1.00 85.88 133 ILE A C 1
ATOM 1109 O O . ILE A 1 133 ? -5.320 2.557 -7.519 1.00 85.88 133 ILE A O 1
ATOM 1113 N N . ASP A 1 134 ? -5.325 3.953 -5.756 1.00 82.62 134 ASP A N 1
ATOM 1114 C CA . ASP A 1 134 ? -5.962 5.067 -6.464 1.00 82.62 134 ASP A CA 1
ATOM 1115 C C . ASP A 1 134 ? -5.064 5.598 -7.593 1.00 82.62 134 ASP A C 1
ATOM 1117 O O . ASP A 1 134 ? -5.535 5.917 -8.687 1.00 82.62 134 ASP A O 1
ATOM 1121 N N . MET A 1 135 ? -3.745 5.617 -7.371 1.00 85.50 135 MET A N 1
ATOM 1122 C CA . MET A 1 135 ? -2.765 6.027 -8.383 1.00 85.50 135 MET A CA 1
ATOM 1123 C C . MET A 1 135 ? -2.667 5.049 -9.563 1.00 85.50 135 MET A C 1
ATOM 1125 O O . MET A 1 135 ? -2.308 5.467 -10.665 1.00 85.50 135 MET A O 1
ATOM 1129 N N . MET A 1 136 ? -3.003 3.765 -9.383 1.00 87.12 136 MET A N 1
ATOM 1130 C CA . MET A 1 136 ? -2.893 2.756 -10.445 1.00 87.12 136 MET A CA 1
ATOM 1131 C C . MET A 1 136 ? -3.739 3.120 -11.676 1.00 87.12 136 MET A C 1
ATOM 1133 O O . MET A 1 136 ? -3.280 2.965 -12.810 1.00 87.12 136 MET A O 1
ATOM 1137 N N . TYR A 1 137 ? -4.944 3.664 -11.472 1.00 88.12 137 TYR A N 1
ATOM 1138 C CA . TYR A 1 137 ? -5.810 4.115 -12.568 1.00 88.12 137 TYR A CA 1
ATOM 1139 C C . TYR A 1 137 ? -5.168 5.236 -13.385 1.00 88.12 137 TYR A C 1
ATOM 1141 O O . TYR A 1 137 ? -5.255 5.249 -14.613 1.00 88.12 137 TYR A O 1
ATOM 1149 N N . PHE A 1 138 ? -4.471 6.152 -12.716 1.00 87.31 138 PHE A N 1
ATOM 1150 C CA . PHE A 1 138 ? -3.765 7.231 -13.390 1.00 87.31 138 PHE A CA 1
ATOM 1151 C C . PHE A 1 138 ? -2.564 6.718 -14.193 1.00 87.31 138 PHE A C 1
ATOM 1153 O O . PHE A 1 138 ? -2.344 7.140 -15.330 1.00 87.31 138 PHE A O 1
ATOM 1160 N N . VAL A 1 139 ? -1.812 5.762 -13.638 1.00 89.00 139 VAL A N 1
ATOM 1161 C CA . VAL A 1 139 ? -0.684 5.122 -14.333 1.00 89.00 139 VAL A CA 1
ATOM 1162 C C . VAL A 1 139 ? -1.138 4.470 -15.644 1.00 89.00 139 VAL A C 1
ATOM 1164 O O . VAL A 1 139 ? -0.417 4.550 -16.637 1.00 89.00 139 VAL A O 1
ATOM 1167 N N . ILE A 1 140 ? -2.347 3.900 -15.695 1.00 91.88 140 ILE A N 1
ATOM 1168 C CA . ILE A 1 140 ? -2.921 3.359 -16.939 1.00 91.88 140 ILE A CA 1
ATOM 1169 C C . ILE A 1 140 ? -3.115 4.464 -17.989 1.00 91.88 140 ILE A C 1
ATOM 1171 O O . ILE A 1 140 ? -2.727 4.281 -19.143 1.00 91.88 140 ILE A O 1
ATOM 1175 N N . ILE A 1 141 ? -3.663 5.622 -17.607 1.00 91.12 141 ILE A N 1
ATOM 1176 C CA . ILE A 1 141 ? -3.847 6.763 -18.524 1.00 91.12 141 ILE A CA 1
ATOM 1177 C C . ILE A 1 141 ? -2.489 7.250 -19.048 1.00 91.12 141 ILE A C 1
ATOM 1179 O O . ILE A 1 141 ? -2.322 7.467 -20.251 1.00 91.12 141 ILE A O 1
ATOM 1183 N N . MET A 1 142 ? -1.494 7.361 -18.164 1.00 90.19 142 MET A N 1
ATOM 1184 C CA . MET A 1 142 ? -0.129 7.732 -18.539 1.00 90.19 142 MET A CA 1
ATOM 1185 C C . MET A 1 142 ? 0.486 6.723 -19.519 1.00 90.19 142 MET A C 1
ATOM 1187 O O . MET A 1 142 ? 1.112 7.131 -20.495 1.00 90.19 142 MET A O 1
ATOM 1191 N N . LEU A 1 143 ? 0.264 5.420 -19.314 1.00 91.88 143 LEU A N 1
ATOM 1192 C CA . LEU A 1 143 ? 0.747 4.366 -20.208 1.00 91.88 143 LEU A CA 1
ATOM 1193 C C . LEU A 1 143 ? 0.136 4.471 -21.613 1.00 91.88 143 LEU A C 1
ATOM 1195 O O . LEU A 1 143 ? 0.849 4.268 -22.593 1.00 91.88 143 LEU A O 1
ATOM 1199 N N . VAL A 1 144 ? -1.151 4.823 -21.732 1.00 93.19 144 VAL A N 1
ATOM 1200 C CA . VAL A 1 144 ? -1.816 5.031 -23.034 1.00 93.19 144 VAL A CA 1
ATOM 1201 C C . VAL A 1 144 ? -1.164 6.181 -23.804 1.00 93.19 144 VAL A C 1
ATOM 1203 O O . VAL A 1 144 ? -0.821 6.027 -24.979 1.00 93.19 144 VAL A O 1
ATOM 1206 N N . VAL A 1 145 ? -0.934 7.317 -23.140 1.00 92.50 145 VAL A N 1
ATOM 1207 C CA . VAL A 1 145 ? -0.281 8.480 -23.762 1.00 92.50 145 VAL A CA 1
ATOM 1208 C C . VAL A 1 145 ? 1.169 8.158 -24.131 1.00 92.50 145 VAL A C 1
ATOM 1210 O O . VAL A 1 145 ? 1.584 8.418 -25.262 1.00 92.50 145 VAL A O 1
ATOM 1213 N N . LEU A 1 146 ? 1.909 7.506 -23.231 1.00 93.31 146 LEU A N 1
ATOM 1214 C CA . LEU A 1 146 ? 3.280 7.045 -23.459 1.00 93.31 146 LEU A CA 1
ATOM 1215 C C . LEU A 1 146 ? 3.370 6.131 -24.688 1.00 93.31 146 LEU A C 1
ATOM 1217 O O . LEU A 1 146 ? 4.203 6.358 -25.565 1.00 93.31 146 LEU A O 1
ATOM 1221 N N . MET A 1 147 ? 2.482 5.142 -24.789 1.00 93.50 147 MET A N 1
ATOM 1222 C CA . MET A 1 147 ? 2.442 4.194 -25.904 1.00 93.50 147 MET A CA 1
ATOM 1223 C C . MET A 1 147 ? 2.133 4.864 -27.238 1.00 93.50 147 MET A C 1
ATOM 1225 O O . MET A 1 147 ? 2.786 4.564 -28.239 1.00 93.50 147 MET A O 1
ATOM 1229 N N . SER A 1 148 ? 1.182 5.802 -27.255 1.00 93.50 148 SER A N 1
ATOM 1230 C CA . SER A 1 148 ? 0.809 6.520 -28.477 1.00 93.50 148 SER A CA 1
ATOM 1231 C C . SER A 1 148 ? 1.995 7.281 -29.086 1.00 93.50 148 SER A C 1
ATOM 1233 O O . SER A 1 148 ? 2.263 7.169 -30.284 1.00 93.50 148 SER A O 1
ATOM 1235 N N . PHE A 1 149 ? 2.772 7.976 -28.251 1.00 92.56 149 PHE A N 1
ATOM 1236 C CA . PHE A 1 149 ? 3.974 8.685 -28.680 1.00 92.56 149 PHE A CA 1
ATOM 1237 C C . PHE A 1 149 ? 5.127 7.723 -29.002 1.00 92.56 149 PHE A C 1
ATOM 1239 O O . PHE A 1 149 ? 5.796 7.893 -30.022 1.00 92.56 149 PHE A O 1
ATOM 1246 N N . GLY A 1 150 ? 5.345 6.694 -28.178 1.00 91.94 150 GLY A N 1
ATOM 1247 C CA . GLY A 1 150 ? 6.429 5.725 -28.351 1.00 91.94 150 GLY A CA 1
ATOM 1248 C C . GLY A 1 150 ? 6.380 4.980 -29.680 1.00 91.94 150 GLY A C 1
ATOM 1249 O O . GLY A 1 150 ? 7.398 4.878 -30.370 1.00 91.94 150 GLY A O 1
ATOM 1250 N N . VAL A 1 151 ? 5.190 4.525 -30.081 1.00 92.25 151 VAL A N 1
ATOM 1251 C CA . VAL A 1 151 ? 4.984 3.840 -31.365 1.00 92.25 151 VAL A CA 1
ATOM 1252 C C . VAL A 1 151 ? 5.203 4.801 -32.535 1.00 92.25 151 VAL A C 1
ATOM 1254 O O . VAL A 1 151 ? 5.963 4.479 -33.449 1.00 92.25 151 VAL A O 1
ATOM 1257 N N . ALA A 1 152 ? 4.603 5.998 -32.493 1.00 90.62 152 ALA A N 1
ATOM 1258 C CA . ALA A 1 152 ? 4.743 6.996 -33.557 1.00 90.62 152 ALA A CA 1
ATOM 1259 C C . ALA A 1 152 ? 6.208 7.419 -33.758 1.00 90.62 152 ALA A C 1
ATOM 1261 O O . ALA A 1 152 ? 6.713 7.448 -34.881 1.00 90.62 152 ALA A O 1
ATOM 1262 N N . ARG A 1 153 ? 6.919 7.679 -32.657 1.00 87.56 153 ARG A N 1
ATOM 1263 C CA . ARG A 1 153 ? 8.349 7.989 -32.648 1.00 87.56 153 ARG A CA 1
ATOM 1264 C C . ARG A 1 153 ? 9.168 6.880 -33.311 1.00 87.56 153 ARG A C 1
ATOM 1266 O O . ARG A 1 153 ? 9.949 7.169 -34.217 1.00 87.56 153 ARG A O 1
ATOM 1273 N N . GLN A 1 154 ? 9.036 5.640 -32.833 1.00 87.94 154 GLN A N 1
ATOM 1274 C CA . GLN A 1 154 ? 9.869 4.524 -33.287 1.00 87.94 154 GLN A CA 1
ATOM 1275 C C . GLN A 1 154 ? 9.627 4.220 -34.771 1.00 87.94 154 GLN A C 1
ATOM 1277 O O . GLN A 1 154 ? 10.589 4.030 -35.513 1.00 87.94 154 GLN A O 1
ATOM 1282 N N . ALA A 1 155 ? 8.368 4.277 -35.219 1.00 87.75 155 ALA A N 1
ATOM 1283 C CA . ALA A 1 155 ? 7.995 4.053 -36.613 1.00 87.75 155 ALA A CA 1
ATOM 1284 C C . ALA A 1 155 ? 8.592 5.098 -37.576 1.00 87.75 155 ALA A C 1
ATOM 1286 O O . ALA A 1 155 ? 9.027 4.741 -38.670 1.00 87.75 155 ALA A O 1
ATOM 1287 N N . ILE A 1 156 ? 8.654 6.377 -37.178 1.00 84.06 156 ILE A N 1
ATOM 1288 C CA . ILE A 1 156 ? 9.211 7.450 -38.023 1.00 84.06 156 ILE A CA 1
ATOM 1289 C C . ILE A 1 156 ? 10.750 7.431 -38.008 1.00 84.06 156 ILE A C 1
ATOM 1291 O O . ILE A 1 156 ? 11.396 7.604 -39.045 1.00 84.06 156 ILE A O 1
ATOM 1295 N N . LEU A 1 157 ? 11.367 7.219 -36.839 1.00 78.44 157 LEU A N 1
ATOM 1296 C CA . LEU A 1 157 ? 12.827 7.254 -36.691 1.00 78.44 157 LEU A CA 1
ATOM 1297 C C . LEU A 1 157 ? 13.523 6.007 -37.243 1.00 78.44 157 LEU A C 1
ATOM 1299 O O . LEU A 1 157 ? 14.647 6.134 -37.737 1.00 78.44 157 LEU A O 1
ATOM 1303 N N . PHE A 1 158 ? 12.895 4.831 -37.189 1.00 80.62 158 PHE A N 1
ATOM 1304 C CA . PHE A 1 158 ? 13.471 3.549 -37.611 1.00 80.62 158 PHE A CA 1
ATOM 1305 C C . PHE A 1 158 ? 12.464 2.752 -38.464 1.00 80.62 158 PHE A C 1
ATOM 1307 O O . PHE A 1 158 ? 11.875 1.783 -37.990 1.00 80.62 158 PHE A O 1
ATOM 1314 N N . PRO A 1 159 ? 12.248 3.152 -39.733 1.00 79.94 159 PRO A N 1
ATOM 1315 C CA . PRO A 1 159 ? 11.352 2.422 -40.621 1.00 79.94 159 PRO A CA 1
ATOM 1316 C C . PRO A 1 159 ? 11.909 1.029 -40.941 1.00 79.94 159 PRO A C 1
ATOM 1318 O O . PRO A 1 159 ? 13.118 0.875 -41.123 1.00 79.94 159 PRO A O 1
ATOM 1321 N N . ASN A 1 160 ? 11.011 0.047 -41.074 1.00 82.00 160 ASN A N 1
ATOM 1322 C CA . ASN A 1 160 ? 11.303 -1.336 -41.481 1.00 82.00 160 ASN A CA 1
ATOM 1323 C C . ASN A 1 160 ? 12.296 -2.090 -40.572 1.00 82.00 160 ASN A C 1
ATOM 1325 O O . ASN A 1 160 ? 13.073 -2.912 -41.053 1.00 82.00 160 ASN A O 1
ATOM 1329 N N . GLU A 1 161 ? 12.288 -1.816 -39.265 1.00 81.56 161 GLU A N 1
ATOM 1330 C CA . GLU A 1 161 ? 13.067 -2.588 -38.290 1.00 81.56 161 GLU A CA 1
ATOM 1331 C C . GLU A 1 161 ? 12.423 -3.968 -38.050 1.00 81.56 161 GLU A C 1
ATOM 1333 O O . GLU A 1 161 ? 11.203 -4.081 -37.909 1.00 81.56 161 GLU A O 1
ATOM 1338 N N . GLU A 1 162 ? 13.235 -5.027 -38.017 1.00 88.06 162 GLU A N 1
ATOM 1339 C CA . GLU A 1 162 ? 12.753 -6.393 -37.788 1.00 88.06 162 GLU A CA 1
ATOM 1340 C C . GLU A 1 162 ? 12.151 -6.561 -36.378 1.00 88.06 162 GLU A C 1
ATOM 1342 O O . GLU A 1 162 ? 12.606 -5.915 -35.420 1.00 88.06 162 GLU A O 1
ATOM 1347 N N . PRO A 1 163 ? 11.144 -7.444 -36.211 1.00 89.00 163 PRO A N 1
ATOM 1348 C CA . PRO A 1 163 ? 10.519 -7.677 -34.916 1.00 89.00 163 PRO A CA 1
ATOM 1349 C C . PRO A 1 163 ? 11.555 -8.195 -33.910 1.00 89.00 163 PRO A C 1
ATOM 1351 O O . PRO A 1 163 ? 12.033 -9.323 -33.997 1.00 89.00 163 PRO A O 1
ATOM 1354 N N . SER A 1 164 ? 11.901 -7.357 -32.931 1.00 90.69 164 SER A N 1
ATOM 1355 C CA . SER A 1 164 ? 12.887 -7.676 -31.897 1.00 90.69 164 SER A CA 1
ATOM 1356 C C . SER A 1 164 ? 12.459 -7.161 -30.522 1.00 90.69 164 SER A C 1
ATOM 1358 O O . SER A 1 164 ? 11.767 -6.151 -30.389 1.00 90.69 164 SER A O 1
ATOM 1360 N N . TRP A 1 165 ? 12.932 -7.809 -29.456 1.00 89.88 165 TRP A N 1
ATOM 1361 C CA . TRP A 1 165 ? 12.720 -7.333 -28.080 1.00 89.88 165 TRP A CA 1
ATOM 1362 C C . TRP A 1 165 ? 13.316 -5.944 -27.831 1.00 89.88 165 TRP A C 1
ATOM 1364 O O . TRP A 1 165 ? 12.844 -5.199 -26.974 1.00 89.88 165 TRP A O 1
ATOM 1374 N N . LYS A 1 166 ? 14.339 -5.568 -28.605 1.00 84.38 166 LYS A N 1
ATOM 1375 C CA . LYS A 1 166 ? 14.940 -4.235 -28.566 1.00 84.38 166 LYS A CA 1
ATOM 1376 C C . LYS A 1 166 ? 13.974 -3.174 -29.096 1.00 84.38 166 LYS A C 1
ATOM 1378 O O . LYS A 1 166 ? 13.848 -2.131 -28.461 1.00 84.38 166 LYS A O 1
ATOM 1383 N N . LEU A 1 167 ? 13.269 -3.466 -30.191 1.00 87.69 167 LEU A N 1
ATOM 1384 C CA . LEU A 1 167 ? 12.221 -2.604 -30.738 1.00 87.69 167 LEU A CA 1
ATOM 1385 C C . LEU A 1 167 ? 11.121 -2.369 -29.697 1.00 87.69 167 LEU A C 1
ATOM 1387 O O . LEU A 1 167 ? 10.830 -1.222 -29.362 1.00 87.69 167 LEU A O 1
ATOM 1391 N N . ALA A 1 168 ? 10.587 -3.449 -29.115 1.00 88.69 168 ALA A N 1
ATOM 1392 C CA . ALA A 1 168 ? 9.572 -3.364 -28.066 1.00 88.69 168 ALA A CA 1
ATOM 1393 C C . ALA A 1 168 ? 10.064 -2.539 -26.866 1.00 88.69 168 ALA A C 1
ATOM 1395 O O . ALA A 1 168 ? 9.383 -1.615 -26.436 1.00 88.69 168 ALA A O 1
ATOM 1396 N N . LYS A 1 169 ? 11.283 -2.795 -26.371 1.00 89.50 169 LYS A N 1
ATOM 1397 C CA . LYS A 1 169 ? 11.882 -2.022 -25.273 1.00 89.50 169 LYS A CA 1
ATOM 1398 C C . LYS A 1 169 ? 11.972 -0.529 -25.601 1.00 89.50 169 LYS A C 1
ATOM 1400 O O . LYS A 1 169 ? 11.648 0.295 -24.752 1.00 89.50 169 LYS A O 1
ATOM 1405 N N . ASN A 1 170 ? 12.408 -0.175 -26.809 1.00 86.62 170 ASN A N 1
ATOM 1406 C CA . ASN A 1 170 ? 12.614 1.218 -27.211 1.00 86.62 170 ASN A CA 1
ATOM 1407 C C . ASN A 1 170 ? 11.305 2.018 -27.293 1.00 86.62 170 ASN A C 1
ATOM 1409 O O . ASN A 1 170 ? 11.323 3.212 -26.992 1.00 86.62 170 ASN A O 1
ATOM 1413 N N . ILE A 1 171 ? 10.187 1.364 -27.635 1.00 91.19 171 ILE A N 1
ATOM 1414 C CA . ILE A 1 171 ? 8.850 1.981 -27.670 1.00 91.19 171 ILE A CA 1
ATOM 1415 C C . ILE A 1 171 ? 8.449 2.511 -26.288 1.00 91.19 171 ILE A C 1
ATOM 1417 O O . ILE A 1 171 ? 7.881 3.593 -26.202 1.00 91.19 171 ILE A O 1
ATOM 1421 N N . PHE A 1 172 ? 8.775 1.796 -25.207 1.00 91.50 172 PHE A N 1
ATOM 1422 C CA . PHE A 1 172 ? 8.426 2.226 -23.848 1.00 91.50 172 PHE A CA 1
ATOM 1423 C C . PHE A 1 172 ? 9.526 3.039 -23.169 1.0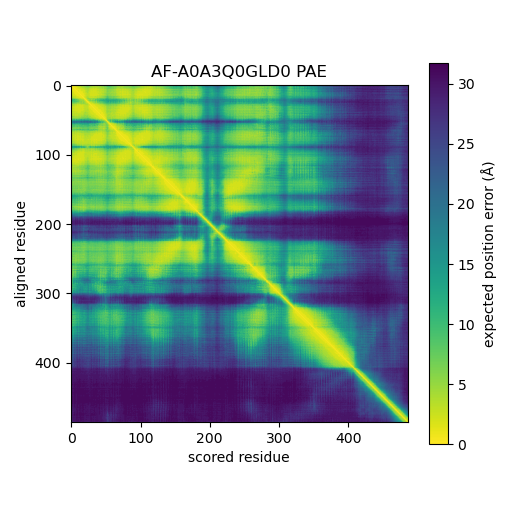0 91.50 172 PHE A C 1
ATOM 1425 O O . PHE A 1 172 ? 9.258 4.067 -22.552 1.00 91.50 172 PHE A O 1
ATOM 1432 N N . TYR A 1 173 ? 10.769 2.561 -23.258 1.00 89.56 173 TYR A N 1
ATOM 1433 C CA . TYR A 1 173 ? 11.875 3.051 -22.441 1.00 89.56 173 TYR A CA 1
ATOM 1434 C C . TYR A 1 173 ? 12.180 4.521 -22.728 1.00 89.56 173 TYR A C 1
ATOM 1436 O O . TYR A 1 173 ? 12.254 5.318 -21.801 1.00 89.56 173 TYR A O 1
ATOM 1444 N N . MET A 1 174 ? 12.305 4.903 -24.002 1.00 87.56 174 MET A N 1
ATOM 1445 C CA . MET A 1 174 ? 12.672 6.277 -24.357 1.00 87.56 174 MET A CA 1
ATOM 1446 C C . MET A 1 174 ? 11.590 7.292 -23.929 1.00 87.56 174 MET A C 1
ATOM 1448 O O . MET A 1 174 ? 11.920 8.209 -23.179 1.00 87.56 174 MET A O 1
ATOM 1452 N N . PRO A 1 175 ? 10.301 7.132 -24.300 1.00 91.25 175 PRO A N 1
ATOM 1453 C CA . PRO A 1 175 ? 9.227 8.000 -23.807 1.00 91.25 175 PRO A CA 1
ATOM 1454 C C . PRO A 1 175 ? 9.090 8.076 -22.287 1.00 91.25 175 PRO A C 1
ATOM 1456 O O . PRO A 1 175 ? 8.737 9.134 -21.772 1.00 91.25 175 PRO A O 1
ATOM 1459 N N . TYR A 1 176 ? 9.351 6.977 -21.575 1.00 92.38 176 TYR A N 1
ATOM 1460 C CA . TYR A 1 176 ? 9.266 6.927 -20.117 1.00 92.38 176 TYR A CA 1
ATOM 1461 C C . TYR A 1 176 ? 10.262 7.887 -19.455 1.00 92.38 176 TYR A C 1
ATOM 1463 O O . TYR A 1 176 ? 9.863 8.730 -18.656 1.00 92.38 176 TYR A O 1
ATOM 1471 N N . TRP A 1 177 ? 11.544 7.821 -19.827 1.00 90.62 177 TRP A N 1
ATOM 1472 C CA . TRP A 1 177 ? 12.579 8.706 -19.270 1.00 90.62 177 TRP A CA 1
ATOM 1473 C C . TRP A 1 177 ? 12.356 10.179 -19.627 1.00 90.62 177 TRP A C 1
ATOM 1475 O O . TRP A 1 177 ? 12.664 11.068 -18.832 1.00 90.62 177 TRP A O 1
ATOM 1485 N N . MET A 1 178 ? 11.709 10.445 -20.764 1.00 88.62 178 MET A N 1
ATOM 1486 C CA . MET A 1 178 ? 11.312 11.800 -21.153 1.00 88.62 178 MET A CA 1
ATOM 1487 C C . MET A 1 178 ? 10.286 12.438 -20.200 1.00 88.62 178 MET A C 1
ATOM 1489 O O . MET A 1 178 ? 10.289 13.661 -20.060 1.00 88.62 178 MET A O 1
ATOM 1493 N N . ILE A 1 179 ? 9.450 11.650 -19.508 1.00 90.56 179 ILE A N 1
ATOM 1494 C CA . ILE A 1 179 ? 8.534 12.174 -18.470 1.00 90.56 179 ILE A CA 1
ATOM 1495 C C . ILE A 1 179 ? 9.335 12.737 -17.286 1.00 90.56 179 ILE A C 1
ATOM 1497 O O . ILE A 1 179 ? 8.987 13.768 -16.719 1.00 90.56 179 ILE A O 1
ATOM 1501 N N . TYR A 1 180 ? 10.459 12.101 -16.952 1.00 88.50 180 TYR A N 1
ATOM 1502 C CA . TYR A 1 180 ? 11.342 12.517 -15.858 1.00 88.50 180 TYR A CA 1
ATOM 1503 C C . TYR A 1 180 ? 12.333 13.625 -16.245 1.00 88.50 180 TYR A C 1
ATOM 1505 O O . TYR A 1 180 ? 13.133 14.044 -15.412 1.00 88.50 180 TYR A O 1
ATOM 1513 N N . GLY A 1 181 ? 12.269 14.127 -17.482 1.00 85.50 181 GLY A N 1
ATOM 1514 C CA . GLY A 1 181 ? 13.085 15.246 -17.952 1.00 85.50 181 GLY A CA 1
ATOM 1515 C C . GLY A 1 181 ? 14.319 14.857 -18.768 1.00 85.50 181 GLY A C 1
ATOM 1516 O O . GLY A 1 181 ? 15.042 15.751 -19.204 1.00 85.50 181 GLY A O 1
ATOM 1517 N N . GLU A 1 182 ? 14.554 13.569 -19.048 1.00 86.06 182 GLU A N 1
ATOM 1518 C CA . GLU A 1 182 ? 15.592 13.164 -20.004 1.00 86.06 182 GLU A CA 1
ATOM 1519 C C . GLU A 1 182 ? 15.109 13.388 -21.436 1.00 86.06 182 GLU A C 1
ATOM 1521 O O . GLU A 1 182 ? 14.432 12.570 -22.061 1.00 86.06 182 GLU A O 1
ATOM 1526 N N . VAL A 1 183 ? 15.456 14.549 -21.970 1.00 79.75 183 VAL A N 1
ATOM 1527 C CA . VAL A 1 183 ? 15.137 14.937 -23.336 1.00 79.75 183 VAL A CA 1
ATOM 1528 C C . VAL A 1 183 ? 16.250 14.387 -24.232 1.00 79.75 183 VAL A C 1
ATOM 1530 O O . VAL A 1 183 ? 17.296 15.012 -24.351 1.00 79.75 183 VAL A O 1
ATOM 1533 N N . PHE A 1 184 ? 16.050 13.219 -24.862 1.00 74.06 184 PHE A N 1
ATOM 1534 C CA . PHE A 1 184 ? 16.996 12.610 -25.825 1.00 74.06 184 PHE A CA 1
ATOM 1535 C C . PHE A 1 184 ? 17.133 13.422 -27.134 1.00 74.06 184 PHE A C 1
ATOM 1537 O O . PHE A 1 184 ? 17.031 12.864 -28.228 1.00 74.06 184 PHE A O 1
ATOM 1544 N N . ALA A 1 185 ? 17.317 14.741 -27.044 1.00 63.78 185 ALA A N 1
ATOM 1545 C CA . ALA A 1 185 ? 17.351 15.679 -28.160 1.00 63.78 185 ALA A CA 1
ATOM 1546 C C . ALA A 1 185 ? 18.381 15.260 -29.218 1.00 63.78 185 ALA A C 1
ATOM 1548 O O . ALA A 1 185 ? 18.047 15.229 -30.399 1.00 63.78 185 ALA A O 1
ATOM 1549 N N . ASP A 1 186 ? 19.557 14.801 -28.789 1.00 60.72 186 ASP A N 1
ATOM 1550 C CA . ASP A 1 186 ? 20.677 14.399 -29.654 1.00 60.72 186 ASP A CA 1
ATOM 1551 C C . ASP A 1 186 ? 20.345 13.216 -30.581 1.00 60.72 186 ASP A C 1
ATOM 1553 O O . ASP A 1 186 ? 20.931 13.048 -31.650 1.00 60.72 186 ASP A O 1
ATOM 1557 N N . GLN A 1 187 ? 19.393 12.367 -30.182 1.00 61.75 187 GLN A N 1
ATOM 1558 C CA . GLN A 1 187 ? 18.950 11.219 -30.981 1.00 61.75 187 GLN A CA 1
ATOM 1559 C C . GLN A 1 187 ? 17.760 11.557 -31.893 1.00 61.75 187 GLN A C 1
ATOM 1561 O O . GLN A 1 187 ? 17.406 10.759 -32.764 1.00 61.75 187 GLN A O 1
ATOM 1566 N N . ILE A 1 188 ? 17.112 12.703 -31.667 1.00 59.91 188 ILE A N 1
ATOM 1567 C CA . ILE A 1 188 ? 15.832 13.096 -32.272 1.00 59.91 188 ILE A CA 1
ATOM 1568 C C . ILE A 1 188 ? 16.046 14.187 -33.303 1.00 59.91 188 ILE A C 1
ATOM 1570 O O . ILE A 1 188 ? 15.597 14.055 -34.441 1.00 59.91 188 ILE A O 1
ATOM 1574 N N . ASP A 1 189 ? 16.760 15.235 -32.909 1.00 57.97 189 ASP A N 1
ATOM 1575 C CA . ASP A 1 189 ? 17.241 16.253 -33.814 1.00 57.97 189 ASP A CA 1
ATOM 1576 C C . ASP A 1 189 ? 18.620 15.809 -34.289 1.00 57.97 189 ASP A C 1
ATOM 1578 O O . ASP A 1 189 ? 19.644 16.035 -33.651 1.00 57.97 189 ASP A O 1
ATOM 1582 N N . ARG A 1 190 ? 18.660 15.135 -35.439 1.00 53.91 190 ARG A N 1
ATOM 1583 C CA . ARG A 1 190 ? 19.916 14.785 -36.113 1.00 53.91 190 ARG A CA 1
ATOM 1584 C C . ARG A 1 190 ? 20.546 16.033 -36.759 1.00 53.91 190 ARG A C 1
ATOM 1586 O O . ARG A 1 190 ? 21.059 15.964 -37.876 1.00 53.91 190 ARG A O 1
ATOM 1593 N N . LYS A 1 191 ? 20.459 17.190 -36.096 1.00 47.09 191 LYS A N 1
ATOM 1594 C CA . LYS A 1 191 ? 21.134 18.421 -36.490 1.00 47.09 191 LYS A CA 1
ATOM 1595 C C . LYS A 1 191 ? 22.571 18.346 -36.009 1.00 47.09 191 LYS A C 1
ATOM 1597 O O . LYS A 1 191 ? 22.847 18.162 -34.833 1.00 47.09 191 LYS A O 1
ATOM 1602 N N . GLN A 1 192 ? 23.467 18.471 -36.977 1.00 41.69 192 GLN A N 1
ATOM 1603 C CA . GLN A 1 192 ? 24.914 18.577 -36.841 1.00 41.69 192 GLN A CA 1
ATOM 1604 C C . GLN A 1 192 ? 25.330 19.343 -35.572 1.00 41.69 192 GLN A C 1
ATOM 1606 O O . GLN A 1 192 ? 25.303 20.573 -35.549 1.00 41.69 192 GLN A O 1
ATOM 1611 N N . VAL A 1 193 ? 25.765 18.627 -34.533 1.00 40.00 193 VAL A N 1
ATOM 1612 C CA . VAL A 1 193 ? 26.508 19.243 -33.430 1.00 40.00 193 VAL A CA 1
ATOM 1613 C C . VAL A 1 193 ? 27.896 19.587 -33.962 1.00 40.00 193 VAL A C 1
ATOM 1615 O O . VAL A 1 193 ? 28.624 18.742 -34.490 1.00 40.00 193 VAL A O 1
ATOM 1618 N N . TYR A 1 194 ? 28.235 20.869 -33.897 1.00 44.06 194 TYR A N 1
ATOM 1619 C CA . TYR A 1 194 ? 29.434 21.449 -34.486 1.00 44.06 194 TYR A CA 1
ATOM 1620 C C . TYR A 1 194 ? 30.668 21.241 -33.594 1.00 44.06 194 TYR A C 1
ATOM 1622 O O . TYR A 1 194 ? 31.373 22.198 -33.313 1.00 44.06 194 TYR A O 1
ATOM 1630 N N . ASP A 1 195 ? 30.987 20.009 -33.186 1.00 36.16 195 ASP A N 1
ATOM 1631 C CA . ASP A 1 195 ? 32.209 19.766 -32.405 1.00 36.16 195 ASP A CA 1
ATOM 1632 C C . ASP A 1 195 ? 33.425 19.468 -33.287 1.00 36.16 195 ASP A C 1
ATOM 1634 O O . ASP A 1 195 ? 33.392 18.697 -34.245 1.00 36.16 195 ASP A O 1
ATOM 1638 N N . SER A 1 196 ? 34.509 20.179 -32.992 1.00 43.56 196 SER A N 1
ATOM 1639 C CA . SER A 1 196 ? 35.635 20.463 -33.889 1.00 43.56 196 SER A CA 1
ATOM 1640 C C . SER A 1 196 ? 36.625 19.296 -34.111 1.00 43.56 196 SER A C 1
ATOM 1642 O O . SER A 1 196 ? 37.554 19.444 -34.893 1.00 43.56 196 SER A O 1
ATOM 1644 N N . HIS A 1 197 ? 36.467 18.118 -33.488 1.00 44.97 197 HIS A N 1
ATOM 1645 C CA . HIS A 1 197 ? 37.580 17.144 -33.401 1.00 44.97 197 HIS A CA 1
ATOM 1646 C C . HIS A 1 197 ? 37.253 15.662 -33.685 1.00 44.97 197 HIS A C 1
ATOM 1648 O O . HIS A 1 197 ? 37.908 14.774 -33.150 1.00 44.97 197 HIS A O 1
ATOM 1654 N N . THR A 1 198 ? 36.294 15.343 -34.557 1.00 38.91 198 THR A N 1
ATOM 1655 C CA . THR A 1 198 ? 36.104 13.964 -35.076 1.00 38.91 198 THR A CA 1
ATOM 1656 C C . THR A 1 198 ? 35.421 13.985 -36.452 1.00 38.91 198 THR A C 1
ATOM 1658 O O . THR A 1 198 ? 34.744 14.967 -36.758 1.00 38.91 198 THR A O 1
ATOM 1661 N N . PRO A 1 199 ? 35.582 12.961 -37.323 1.00 40.94 199 PRO A N 1
ATOM 1662 C CA . PRO A 1 199 ? 34.948 12.946 -38.640 1.00 40.94 199 PRO A CA 1
ATOM 1663 C C . PRO A 1 199 ? 33.427 12.877 -38.464 1.00 40.94 199 PRO A C 1
ATOM 1665 O O . PRO A 1 199 ? 32.861 11.838 -38.129 1.00 40.94 199 PRO A O 1
ATOM 1668 N N . LYS A 1 200 ? 32.796 14.038 -38.632 1.00 44.31 200 LYS A N 1
ATOM 1669 C CA . LYS A 1 200 ? 31.372 14.302 -38.436 1.00 44.31 200 LYS A CA 1
ATOM 1670 C C . LYS A 1 200 ? 30.533 13.418 -39.359 1.00 44.31 200 LYS A C 1
ATOM 1672 O O . LYS A 1 200 ? 30.800 13.338 -40.558 1.00 44.31 200 LYS A O 1
ATOM 1677 N N . SER A 1 201 ? 29.493 12.791 -38.809 1.00 44.59 201 SER A N 1
ATOM 1678 C CA . SER A 1 201 ? 28.436 12.140 -39.587 1.00 44.59 201 SER A CA 1
ATOM 1679 C C . SER A 1 201 ? 27.867 13.133 -40.603 1.00 44.59 201 SER A C 1
ATOM 1681 O O . SER A 1 201 ? 27.417 14.216 -40.221 1.00 44.59 201 SER A O 1
ATOM 1683 N N . ALA A 1 202 ? 27.935 12.776 -41.884 1.00 47.16 202 ALA A N 1
ATOM 1684 C CA . ALA A 1 202 ? 27.557 13.636 -42.998 1.00 47.16 202 ALA A CA 1
ATOM 1685 C C . ALA A 1 202 ? 26.093 14.133 -42.891 1.00 47.16 202 ALA A C 1
ATOM 1687 O O . ALA A 1 202 ? 25.254 13.415 -42.332 1.00 47.16 202 ALA A O 1
ATOM 1688 N N . PRO A 1 203 ? 25.765 15.336 -43.415 1.00 53.50 203 PRO A N 1
ATOM 1689 C CA . PRO A 1 203 ? 24.371 15.748 -43.604 1.00 53.50 203 PRO A CA 1
ATOM 1690 C C . PRO A 1 203 ? 23.614 14.661 -44.384 1.00 53.50 203 PRO A C 1
ATOM 1692 O O . PRO A 1 203 ? 24.213 13.945 -45.175 1.00 53.50 203 PRO A O 1
ATOM 1695 N N . CYS A 1 204 ? 22.316 14.466 -44.148 1.00 58.72 204 CYS A N 1
ATOM 1696 C CA . CYS A 1 204 ? 21.542 13.594 -45.037 1.00 58.72 204 CYS A CA 1
ATOM 1697 C C . CYS A 1 204 ? 21.286 14.369 -46.341 1.00 58.72 204 CYS A C 1
ATOM 1699 O O . CYS A 1 204 ? 20.993 15.564 -46.291 1.00 58.72 204 CYS A O 1
ATOM 1701 N N . GLY A 1 205 ? 21.435 13.738 -47.505 1.00 58.44 205 GLY A N 1
ATOM 1702 C CA . GLY A 1 205 ? 21.387 14.464 -48.778 1.00 58.44 205 GLY A CA 1
ATOM 1703 C C . GLY A 1 205 ? 21.884 13.644 -49.963 1.00 58.44 205 GLY A C 1
ATOM 1704 O O . GLY A 1 205 ? 22.164 12.455 -49.825 1.00 58.44 205 GLY A O 1
ATOM 1705 N N . GLN A 1 206 ? 21.958 14.273 -51.136 1.00 53.88 206 GLN A N 1
ATOM 1706 C CA . GLN A 1 206 ? 22.586 13.669 -52.314 1.00 53.88 206 GLN A CA 1
ATOM 1707 C C . GLN A 1 206 ? 24.113 13.642 -52.147 1.00 53.88 206 GLN A C 1
ATOM 1709 O O . GLN A 1 206 ? 24.666 14.411 -51.368 1.00 53.88 206 GLN A O 1
ATOM 1714 N N . ASN A 1 207 ? 24.783 12.718 -52.840 1.00 58.69 207 ASN A N 1
ATOM 1715 C CA . ASN A 1 207 ? 26.226 12.495 -52.717 1.00 58.69 207 ASN A CA 1
ATOM 1716 C C . ASN A 1 207 ? 27.021 13.792 -52.947 1.00 58.69 207 ASN A C 1
ATOM 1718 O O . ASN A 1 207 ? 26.980 14.359 -54.036 1.00 58.69 207 ASN A O 1
ATOM 1722 N N . GLU A 1 208 ? 27.789 14.212 -51.945 1.00 58.44 208 GLU A N 1
ATOM 1723 C CA . GLU A 1 208 ? 28.681 15.368 -52.036 1.00 58.44 208 GLU A CA 1
ATOM 1724 C C . GLU A 1 208 ? 30.078 14.888 -52.466 1.00 58.44 208 GLU A C 1
ATOM 1726 O O . GLU A 1 208 ? 30.612 13.905 -51.932 1.00 58.44 208 GLU A O 1
ATOM 1731 N N . THR A 1 209 ? 30.684 15.571 -53.442 1.00 58.00 209 THR A N 1
ATOM 1732 C CA . THR A 1 209 ? 32.060 15.288 -53.884 1.00 58.00 209 THR A CA 1
ATOM 1733 C C . THR A 1 209 ? 32.987 16.282 -53.198 1.00 58.00 209 THR A C 1
ATOM 1735 O O . THR A 1 209 ? 32.890 17.482 -53.438 1.00 58.00 209 THR A O 1
ATOM 1738 N N . ARG A 1 210 ? 33.867 15.806 -52.310 1.00 60.41 210 ARG A N 1
ATOM 1739 C CA . ARG A 1 210 ? 34.858 16.670 -51.645 1.00 60.41 210 ARG A CA 1
ATOM 1740 C C . ARG A 1 210 ? 35.957 17.066 -52.643 1.00 60.41 210 ARG A C 1
ATOM 1742 O O . ARG A 1 210 ? 36.203 16.313 -53.582 1.00 60.41 210 ARG A O 1
ATOM 1749 N N . GLU A 1 211 ? 36.645 18.191 -52.414 1.00 61.69 211 GLU A N 1
ATOM 1750 C CA . GLU A 1 211 ? 37.742 18.704 -53.270 1.00 61.69 211 GLU A CA 1
ATOM 1751 C C . GLU A 1 211 ? 38.839 17.661 -53.597 1.00 61.69 211 GLU A C 1
ATOM 1753 O O . GLU A 1 211 ? 39.498 17.768 -54.625 1.00 61.69 211 GLU A O 1
ATOM 1758 N N . ASP A 1 212 ? 38.963 16.592 -52.800 1.00 62.91 212 ASP A N 1
ATOM 1759 C CA . ASP A 1 212 ? 39.880 15.460 -53.019 1.00 62.91 212 ASP A CA 1
ATOM 1760 C C . ASP A 1 212 ? 39.380 14.405 -54.041 1.00 62.91 212 ASP A C 1
ATOM 1762 O O . ASP A 1 212 ? 39.939 13.309 -54.131 1.00 62.91 212 ASP A O 1
ATOM 1766 N N . GLY A 1 213 ? 38.281 14.658 -54.762 1.00 62.50 213 GLY A N 1
ATOM 1767 C CA . GLY A 1 213 ? 37.721 13.743 -55.772 1.00 62.50 213 GLY A CA 1
ATOM 1768 C C . GLY A 1 213 ? 37.060 12.472 -55.215 1.00 62.50 213 GLY A C 1
ATOM 1769 O O . GLY A 1 213 ? 36.675 11.584 -55.976 1.00 62.50 213 GLY A O 1
ATOM 1770 N N . LYS A 1 214 ? 36.904 12.360 -53.889 1.00 63.03 214 LYS A N 1
ATOM 1771 C CA . LYS A 1 214 ? 36.216 11.238 -53.228 1.00 63.03 214 LYS A CA 1
ATOM 1772 C C . LYS A 1 214 ? 34.729 11.551 -53.041 1.00 63.03 214 LYS A C 1
ATOM 1774 O O . LYS A 1 214 ? 34.373 12.539 -52.400 1.00 63.03 214 LYS A O 1
ATOM 1779 N N . ILE A 1 215 ? 33.875 10.674 -53.568 1.00 60.69 215 ILE A N 1
ATOM 1780 C CA . ILE A 1 215 ? 32.414 10.725 -53.415 1.00 60.69 215 ILE A CA 1
ATOM 1781 C C . ILE A 1 215 ? 32.052 10.158 -52.038 1.00 60.69 215 ILE A C 1
ATOM 1783 O O . ILE A 1 215 ? 32.319 8.986 -51.764 1.00 60.69 215 ILE A O 1
ATOM 1787 N N . ILE A 1 216 ? 31.436 10.965 -51.174 1.00 65.06 216 ILE A N 1
ATOM 1788 C CA . ILE A 1 216 ? 30.890 10.486 -49.900 1.00 65.06 216 ILE A CA 1
ATOM 1789 C C . ILE A 1 216 ? 29.430 10.107 -50.154 1.00 65.06 216 ILE A C 1
ATOM 1791 O O . ILE A 1 216 ? 28.623 10.959 -50.521 1.00 65.06 216 ILE A O 1
ATOM 1795 N N . GLN A 1 217 ? 29.082 8.828 -49.980 1.00 56.97 217 GLN A N 1
ATOM 1796 C CA . GLN A 1 217 ? 27.681 8.411 -50.028 1.00 56.97 217 GLN A CA 1
ATOM 1797 C C . GLN A 1 217 ? 26.978 8.839 -48.740 1.00 56.97 217 GLN A C 1
ATOM 1799 O O . GLN A 1 217 ? 27.268 8.324 -47.657 1.00 56.97 217 GLN A O 1
ATOM 1804 N N . LEU A 1 218 ? 26.080 9.814 -48.862 1.00 58.84 218 LEU A N 1
ATOM 1805 C CA . LEU A 1 218 ? 25.273 10.313 -47.756 1.00 58.84 218 LEU A CA 1
ATOM 1806 C C . LEU A 1 218 ? 24.048 9.399 -47.570 1.00 58.84 218 LEU A C 1
ATOM 1808 O O . LEU A 1 218 ? 23.424 8.995 -48.553 1.00 58.84 218 LEU A O 1
ATOM 1812 N N . PRO A 1 219 ? 23.674 9.046 -46.327 1.00 61.06 219 PRO A N 1
ATOM 1813 C CA . PRO A 1 219 ? 22.477 8.252 -46.086 1.00 61.06 219 PRO A CA 1
ATOM 1814 C C . PRO A 1 219 ? 21.210 9.035 -46.490 1.00 61.06 219 PRO A C 1
ATOM 1816 O O . PRO A 1 219 ? 21.140 10.248 -46.257 1.00 61.06 219 PRO A O 1
ATOM 1819 N N . PRO A 1 220 ? 20.183 8.365 -47.055 1.00 58.00 220 PRO A N 1
ATOM 1820 C CA . PRO A 1 220 ? 18.958 9.022 -47.501 1.00 58.00 220 PRO A CA 1
ATOM 1821 C C . PRO A 1 220 ? 18.239 9.710 -46.332 1.00 58.00 220 PRO A C 1
ATOM 1823 O O . PRO A 1 220 ? 18.058 9.122 -45.260 1.00 58.00 220 PRO A O 1
ATOM 1826 N N . CYS A 1 221 ? 17.818 10.964 -46.536 1.00 61.56 221 CYS A N 1
ATOM 1827 C CA . CYS A 1 221 ? 17.017 11.691 -45.553 1.00 61.56 221 CYS A CA 1
ATOM 1828 C C . CYS A 1 221 ? 15.695 10.962 -45.305 1.00 61.56 221 CYS A C 1
ATOM 1830 O O . CYS A 1 221 ? 14.955 10.657 -46.240 1.00 61.56 221 CYS A O 1
ATOM 1832 N N . LYS A 1 222 ? 15.379 10.705 -44.034 1.00 63.69 222 LYS A N 1
ATOM 1833 C CA . LYS A 1 222 ? 14.107 10.082 -43.655 1.00 63.69 222 LYS A CA 1
ATOM 1834 C C . LYS A 1 222 ? 12.973 11.100 -43.791 1.00 63.69 222 LYS A C 1
ATOM 1836 O O . LYS A 1 222 ? 13.030 12.185 -43.210 1.00 63.69 222 LYS A O 1
ATOM 1841 N N . THR A 1 223 ? 11.940 10.745 -44.550 1.00 65.25 223 THR A N 1
ATOM 1842 C CA . THR A 1 223 ? 10.720 11.544 -44.713 1.00 65.25 223 THR A CA 1
ATOM 1843 C C . THR A 1 223 ? 10.041 11.758 -43.356 1.00 65.25 223 THR A C 1
ATOM 1845 O O . THR A 1 223 ? 9.855 10.807 -42.604 1.00 65.25 223 THR A O 1
ATOM 1848 N N . GLY A 1 224 ? 9.667 13.001 -43.031 1.00 69.94 224 GLY A N 1
ATOM 1849 C CA . GLY A 1 224 ? 8.965 13.319 -41.778 1.00 69.94 224 GLY A CA 1
ATOM 1850 C C . GLY A 1 224 ? 9.860 13.610 -40.566 1.00 69.94 224 GLY A C 1
ATOM 1851 O O . GLY A 1 224 ? 9.362 13.641 -39.445 1.00 69.94 224 GLY A O 1
ATOM 1852 N N . ALA A 1 225 ? 11.156 13.883 -40.759 1.00 69.06 225 ALA A N 1
ATOM 1853 C CA . ALA A 1 225 ? 12.078 14.210 -39.663 1.00 69.06 225 ALA A CA 1
ATOM 1854 C C . ALA A 1 225 ? 11.632 15.402 -38.785 1.00 69.06 225 ALA A C 1
ATOM 1856 O O . ALA A 1 225 ? 11.921 15.417 -37.595 1.00 69.06 225 ALA A O 1
ATOM 1857 N N . TRP A 1 226 ? 10.885 16.368 -39.337 1.00 78.62 226 TRP A N 1
ATOM 1858 C CA . TRP A 1 226 ? 10.338 17.515 -38.593 1.00 78.62 226 TRP A CA 1
ATOM 1859 C C . TRP A 1 226 ? 9.122 17.163 -37.719 1.00 78.62 226 TRP A C 1
ATOM 1861 O O . TRP A 1 226 ? 8.824 17.874 -36.760 1.00 78.62 226 TRP A O 1
ATOM 1871 N N . ILE A 1 227 ? 8.428 16.061 -38.030 1.00 84.94 227 ILE A N 1
ATOM 1872 C CA . ILE A 1 227 ? 7.228 15.625 -37.307 1.00 84.94 227 ILE A CA 1
ATOM 1873 C C . ILE A 1 227 ? 7.620 15.148 -35.910 1.00 84.94 227 ILE A C 1
ATOM 1875 O O . ILE A 1 227 ? 6.926 15.462 -34.951 1.00 84.94 227 ILE A O 1
ATOM 1879 N N . VAL A 1 228 ? 8.749 14.441 -35.777 1.00 82.81 228 VAL A N 1
ATOM 1880 C CA . VAL A 1 228 ? 9.179 13.843 -34.502 1.00 82.81 228 VAL A CA 1
ATOM 1881 C C . VAL A 1 228 ? 9.444 14.896 -33.412 1.00 82.81 228 VAL A C 1
ATOM 1883 O O . VAL A 1 228 ? 8.894 14.742 -32.321 1.00 82.81 228 VAL A O 1
ATOM 1886 N N . PRO A 1 229 ? 10.196 15.989 -33.666 1.00 84.56 229 PRO A N 1
ATOM 1887 C CA . PRO A 1 229 ? 10.313 17.097 -32.718 1.00 84.56 229 PRO A CA 1
ATOM 1888 C C . PRO A 1 229 ? 8.968 17.753 -32.368 1.00 84.56 229 PRO A C 1
ATOM 1890 O O . PRO A 1 229 ? 8.739 18.099 -31.211 1.00 84.56 229 PRO A O 1
ATOM 1893 N N . ALA A 1 230 ? 8.053 17.888 -33.335 1.00 87.25 230 ALA A N 1
ATOM 1894 C CA . ALA A 1 230 ? 6.742 18.497 -33.103 1.00 87.25 230 ALA A CA 1
ATOM 1895 C C . ALA A 1 230 ? 5.845 17.634 -32.194 1.00 87.25 230 ALA A C 1
ATOM 1897 O O . ALA A 1 230 ? 5.308 18.129 -31.200 1.00 87.25 230 ALA A O 1
ATOM 1898 N N . ILE A 1 231 ? 5.722 16.329 -32.477 1.00 90.12 231 ILE A N 1
ATOM 1899 C CA . ILE A 1 231 ? 4.955 15.399 -31.627 1.00 90.12 231 ILE A CA 1
ATOM 1900 C C . ILE A 1 231 ? 5.601 15.231 -30.248 1.00 90.12 231 ILE A C 1
ATOM 1902 O O . ILE A 1 231 ? 4.896 15.032 -29.266 1.00 90.12 231 ILE A O 1
ATOM 1906 N N . MET A 1 232 ? 6.926 15.358 -30.154 1.00 88.75 232 MET A N 1
ATOM 1907 C CA . MET A 1 232 ? 7.654 15.348 -28.889 1.00 88.75 232 MET A CA 1
ATOM 1908 C C . MET A 1 232 ? 7.332 16.576 -28.035 1.00 88.75 232 MET A C 1
ATOM 1910 O O . MET A 1 232 ? 7.083 16.424 -26.843 1.00 88.75 232 MET A O 1
ATOM 1914 N N . ALA A 1 233 ? 7.306 17.776 -28.621 1.00 89.56 233 ALA A N 1
ATOM 1915 C CA . ALA A 1 233 ? 6.917 18.985 -27.898 1.00 89.56 233 ALA A CA 1
ATOM 1916 C C . ALA A 1 233 ? 5.474 18.880 -27.371 1.00 89.56 233 ALA A C 1
ATOM 1918 O O . ALA A 1 233 ? 5.211 19.190 -26.210 1.00 89.56 233 ALA A O 1
ATOM 1919 N N . CYS A 1 234 ? 4.556 18.366 -28.198 1.00 91.81 234 CYS A N 1
ATOM 1920 C CA . CYS A 1 234 ? 3.177 18.098 -27.789 1.00 91.81 234 CYS A CA 1
ATOM 1921 C C . CYS A 1 234 ? 3.103 17.058 -26.656 1.00 91.81 234 CYS A C 1
ATOM 1923 O O . CYS A 1 234 ? 2.429 17.289 -25.653 1.00 91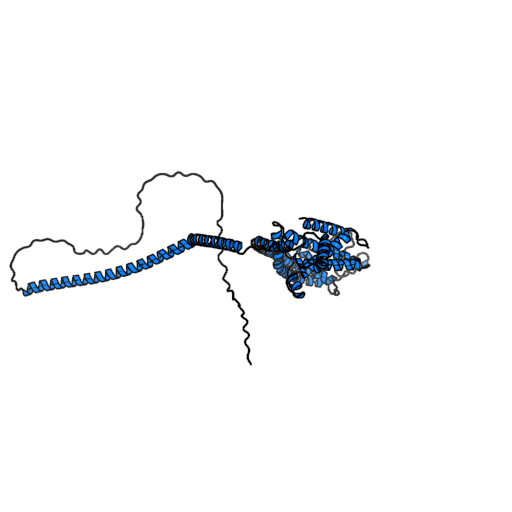.81 234 CYS A O 1
ATOM 1925 N N . TYR A 1 235 ? 3.845 15.953 -26.775 1.00 93.12 235 TYR A N 1
ATOM 1926 C CA . TYR A 1 235 ? 3.929 14.915 -25.748 1.00 93.12 235 TYR A CA 1
ATOM 1927 C C . TYR A 1 235 ? 4.442 15.460 -24.414 1.00 93.12 235 TYR A C 1
ATOM 1929 O O . TYR A 1 235 ? 3.815 15.215 -23.391 1.00 93.12 235 TYR A O 1
ATOM 1937 N N . LEU A 1 236 ? 5.536 16.228 -24.409 1.00 91.25 236 LEU A N 1
ATOM 1938 C CA . LEU A 1 236 ? 6.093 16.803 -23.181 1.00 91.25 236 LEU A CA 1
ATOM 1939 C C . LEU A 1 236 ? 5.121 17.785 -22.517 1.00 91.25 236 LEU A C 1
ATOM 1941 O O . LEU A 1 236 ? 5.016 17.794 -21.293 1.00 91.25 236 LEU A O 1
ATOM 1945 N N . LEU A 1 237 ? 4.373 18.570 -23.300 1.00 91.31 237 LEU A N 1
ATOM 1946 C CA . LEU A 1 237 ? 3.332 19.447 -22.764 1.00 91.31 237 LEU A CA 1
ATOM 1947 C C . LEU A 1 237 ? 2.232 18.625 -22.081 1.00 91.31 237 LEU A C 1
ATOM 1949 O O . LEU A 1 237 ? 1.910 18.869 -20.921 1.00 91.31 237 LEU A O 1
ATOM 1953 N N . VAL A 1 238 ? 1.678 17.623 -22.764 1.00 93.44 238 VAL A N 1
ATOM 1954 C CA . VAL A 1 238 ? 0.595 16.803 -22.200 1.00 93.44 238 VAL A CA 1
ATOM 1955 C C . VAL A 1 238 ? 1.085 15.984 -21.004 1.00 93.44 238 VAL A C 1
ATOM 1957 O O . VAL A 1 238 ? 0.451 16.004 -19.953 1.00 93.44 238 VAL A O 1
ATOM 1960 N N . ALA A 1 239 ? 2.216 15.292 -21.120 1.00 91.94 239 ALA A N 1
ATOM 1961 C CA . ALA A 1 239 ? 2.736 14.437 -20.061 1.00 91.94 239 ALA A CA 1
ATOM 1962 C C . ALA A 1 239 ? 3.180 15.248 -18.834 1.00 91.94 239 ALA A C 1
ATOM 1964 O O . ALA A 1 239 ? 2.697 14.998 -17.732 1.00 91.94 239 ALA A O 1
ATOM 1965 N N . ASN A 1 240 ? 4.039 16.254 -19.006 1.00 89.50 240 ASN A N 1
ATOM 1966 C CA . ASN A 1 240 ? 4.666 16.924 -17.863 1.00 89.50 240 ASN A CA 1
ATOM 1967 C C . ASN A 1 240 ? 3.812 18.067 -17.308 1.00 89.50 240 ASN A C 1
ATOM 1969 O O . ASN A 1 240 ? 3.785 18.266 -16.096 1.00 89.50 240 ASN A O 1
ATOM 1973 N N . ILE A 1 241 ? 3.096 18.812 -18.158 1.00 91.12 241 ILE A N 1
ATOM 1974 C CA . ILE A 1 241 ? 2.298 19.959 -17.696 1.00 91.12 241 ILE A CA 1
ATOM 1975 C C . ILE A 1 241 ? 0.886 19.541 -17.295 1.00 91.12 241 ILE A C 1
ATOM 1977 O O . ILE A 1 241 ? 0.372 20.059 -16.306 1.00 91.12 241 ILE A O 1
ATOM 1981 N N . LEU A 1 242 ? 0.249 18.616 -18.021 1.00 91.19 242 LEU A N 1
ATOM 1982 C CA . LEU A 1 242 ? -1.111 18.182 -17.684 1.00 91.19 242 LEU A CA 1
ATOM 1983 C C . LEU A 1 242 ? -1.100 16.950 -16.780 1.00 91.19 242 LEU A C 1
ATOM 1985 O O . LEU A 1 242 ? -1.604 17.016 -15.661 1.00 91.19 242 LEU A O 1
ATOM 1989 N N . LEU A 1 243 ? -0.528 15.832 -17.238 1.00 90.94 243 LEU A N 1
ATOM 1990 C CA . LEU A 1 243 ? -0.672 14.552 -16.545 1.00 90.94 243 LEU A CA 1
ATOM 1991 C C . LEU A 1 243 ? 0.066 14.529 -15.201 1.00 90.94 243 LEU A C 1
ATOM 1993 O O . LEU A 1 243 ? -0.555 14.241 -14.183 1.00 90.94 243 LEU A O 1
ATOM 1997 N N . VAL A 1 244 ? 1.353 14.878 -15.151 1.00 91.81 244 VAL A N 1
ATOM 1998 C CA . VAL A 1 244 ? 2.112 14.861 -13.885 1.00 91.81 244 VAL A CA 1
ATOM 1999 C C . VAL A 1 244 ? 1.505 15.815 -12.846 1.00 91.81 244 VAL A C 1
ATOM 2001 O O . VAL A 1 244 ? 1.348 15.436 -11.688 1.00 91.81 244 VAL A O 1
ATOM 2004 N N . ASN A 1 245 ? 1.078 17.017 -13.242 1.00 91.31 245 ASN A N 1
ATOM 2005 C CA . ASN A 1 245 ? 0.448 17.963 -12.313 1.00 91.31 245 ASN A CA 1
ATOM 2006 C C . ASN A 1 245 ? -0.927 17.489 -11.823 1.00 91.31 245 ASN A C 1
ATOM 2008 O O . ASN A 1 245 ? -1.250 17.653 -10.645 1.00 91.31 245 ASN A O 1
ATOM 2012 N N . LEU A 1 246 ? -1.724 16.863 -12.694 1.00 89.31 246 LEU A N 1
ATOM 2013 C CA . LEU A 1 246 ? -2.991 16.255 -12.296 1.00 89.31 246 LEU A CA 1
ATOM 2014 C C . LEU A 1 246 ? -2.764 15.076 -11.337 1.00 89.31 246 LEU A C 1
ATOM 2016 O O . LEU A 1 246 ? -3.472 14.966 -10.339 1.00 89.31 246 LEU A O 1
ATOM 2020 N N . LEU A 1 247 ? -1.747 14.243 -11.583 1.00 90.12 247 LEU A N 1
ATOM 2021 C CA . LEU A 1 247 ? -1.353 13.155 -10.685 1.00 90.12 247 LEU A CA 1
ATOM 2022 C C . LEU A 1 247 ? -0.996 13.684 -9.295 1.00 90.12 247 LEU A C 1
ATOM 2024 O O . LEU A 1 247 ? -1.492 13.163 -8.301 1.00 90.12 247 LEU A O 1
ATOM 2028 N N . ILE A 1 248 ? -0.187 14.746 -9.223 1.00 92.19 248 ILE A N 1
ATOM 2029 C CA . ILE A 1 248 ? 0.167 15.399 -7.956 1.00 92.19 248 ILE A CA 1
ATOM 2030 C C . ILE A 1 248 ? -1.092 15.927 -7.252 1.00 92.19 248 ILE A C 1
ATOM 2032 O O . ILE A 1 248 ? -1.228 15.764 -6.041 1.00 92.19 248 ILE A O 1
ATOM 2036 N N . ALA A 1 249 ? -2.036 16.521 -7.988 1.00 91.12 249 ALA A N 1
ATOM 2037 C CA . ALA A 1 249 ? -3.284 17.022 -7.414 1.00 91.12 249 ALA A CA 1
ATOM 2038 C C . ALA A 1 249 ? -4.156 15.897 -6.827 1.00 91.12 249 ALA A C 1
ATOM 2040 O O . ALA A 1 249 ? -4.625 16.014 -5.693 1.00 91.12 249 ALA A O 1
ATOM 2041 N N . VAL A 1 250 ? -4.335 14.786 -7.550 1.00 89.06 250 VAL A N 1
ATOM 2042 C CA . VAL A 1 250 ? -5.099 13.623 -7.059 1.00 89.06 250 VAL A CA 1
ATOM 2043 C C . VAL A 1 250 ? -4.377 12.954 -5.888 1.00 89.06 250 VAL A C 1
ATOM 2045 O O . VAL A 1 250 ? -5.016 12.601 -4.894 1.00 89.06 250 VAL A O 1
ATOM 2048 N N . PHE A 1 251 ? -3.048 12.833 -5.954 1.00 89.25 251 PHE A N 1
ATOM 2049 C CA . PHE A 1 251 ? -2.236 12.332 -4.847 1.00 89.25 251 PHE A CA 1
ATOM 2050 C C . PHE A 1 251 ? -2.412 13.208 -3.603 1.00 89.25 251 PHE A C 1
ATOM 2052 O O . PHE A 1 251 ? -2.662 12.692 -2.524 1.00 89.25 251 PHE A O 1
ATOM 2059 N N . ASN A 1 252 ? -2.387 14.534 -3.733 1.00 90.25 252 ASN A N 1
ATOM 2060 C CA . ASN A 1 252 ? -2.623 15.427 -2.599 1.00 90.25 252 ASN A CA 1
ATOM 2061 C C . ASN A 1 252 ? -4.048 15.306 -2.039 1.00 90.25 252 ASN A C 1
ATOM 2063 O O . ASN A 1 252 ? -4.222 15.283 -0.823 1.00 90.25 252 ASN A O 1
ATOM 2067 N N . ASN A 1 253 ? -5.069 15.191 -2.891 1.00 89.25 253 ASN A N 1
ATOM 2068 C CA . ASN A 1 253 ? -6.450 15.042 -2.426 1.00 89.25 253 ASN A CA 1
ATOM 2069 C C . ASN A 1 253 ? -6.658 13.726 -1.654 1.00 89.25 253 ASN A C 1
ATOM 2071 O O . ASN A 1 253 ? -7.120 13.736 -0.513 1.00 89.25 253 ASN A O 1
ATOM 2075 N N . THR A 1 254 ? -6.227 12.606 -2.242 1.00 87.38 254 THR A N 1
ATOM 2076 C CA . THR A 1 254 ? -6.259 11.286 -1.586 1.00 87.38 254 THR A CA 1
ATOM 2077 C C . THR A 1 254 ? -5.394 11.270 -0.325 1.00 87.38 254 THR A C 1
ATOM 2079 O O . THR A 1 254 ? -5.766 10.651 0.670 1.00 87.38 254 THR A O 1
ATOM 2082 N N . PHE A 1 255 ? -4.284 12.019 -0.303 1.00 88.12 255 PHE A N 1
ATOM 2083 C CA . PHE A 1 255 ? -3.444 12.169 0.882 1.00 88.12 255 PHE A CA 1
ATOM 2084 C C . PHE A 1 255 ? -4.246 12.785 2.032 1.00 88.12 255 PHE A C 1
ATOM 2086 O O . PHE A 1 255 ? -4.267 12.244 3.135 1.00 88.12 255 PHE A O 1
ATOM 2093 N N . PHE A 1 256 ? -4.946 13.896 1.809 1.00 87.06 256 PHE A N 1
ATOM 2094 C CA . PHE A 1 256 ? -5.724 14.527 2.877 1.00 87.06 256 PHE A CA 1
ATOM 2095 C C . PHE A 1 256 ? -6.872 13.645 3.378 1.00 87.06 256 PHE A C 1
ATOM 2097 O O . PHE A 1 256 ? -7.060 13.529 4.593 1.00 87.06 256 PHE A O 1
ATOM 2104 N N . GLU A 1 257 ? -7.577 12.966 2.473 1.00 85.44 257 GLU A N 1
ATOM 2105 C CA . GLU A 1 257 ? -8.650 12.035 2.828 1.00 85.44 257 GLU A CA 1
ATOM 2106 C C . GLU A 1 257 ? -8.119 10.860 3.662 1.00 85.44 257 GLU A C 1
ATOM 2108 O O . GLU A 1 257 ? -8.557 10.643 4.797 1.00 85.44 257 GLU A O 1
ATOM 2113 N N . VAL A 1 258 ? -7.100 10.154 3.164 1.00 85.25 258 VAL A N 1
ATOM 2114 C CA . VAL A 1 258 ? -6.518 8.993 3.848 1.00 85.25 258 VAL A CA 1
ATOM 2115 C C . VAL A 1 258 ? -5.867 9.399 5.168 1.00 85.25 258 VAL A C 1
ATOM 2117 O O . VAL A 1 258 ? -5.985 8.660 6.144 1.00 85.25 258 VAL A O 1
ATOM 2120 N N . LYS A 1 259 ? -5.239 10.580 5.259 1.00 84.06 259 LYS A N 1
ATOM 2121 C CA . LYS A 1 259 ? -4.644 11.094 6.505 1.00 84.06 259 LYS A CA 1
ATOM 2122 C C . LYS A 1 259 ? -5.676 11.250 7.621 1.00 84.06 259 LYS A C 1
ATOM 2124 O O . LYS A 1 259 ? -5.344 10.999 8.779 1.00 84.06 259 LYS A O 1
ATOM 2129 N N . SER A 1 260 ? -6.908 11.645 7.295 1.00 81.88 260 SER A N 1
ATOM 2130 C CA . SER A 1 260 ? -7.971 11.825 8.294 1.00 81.88 260 SER A CA 1
ATOM 2131 C C . SER A 1 260 ? -8.419 10.499 8.934 1.00 81.88 260 SER A C 1
ATOM 2133 O O . SER A 1 260 ? -8.774 10.466 10.111 1.00 81.88 260 SER A O 1
ATOM 2135 N N . ILE A 1 261 ? -8.307 9.389 8.193 1.00 83.50 261 ILE A N 1
ATOM 2136 C CA . ILE A 1 261 ? -8.774 8.049 8.590 1.00 83.50 261 ILE A CA 1
ATOM 2137 C C . ILE A 1 261 ? -7.609 7.125 9.015 1.00 83.50 261 ILE A C 1
ATOM 2139 O O . ILE A 1 261 ? -7.809 6.141 9.735 1.00 83.50 261 ILE A O 1
ATOM 2143 N N . SER A 1 262 ? -6.369 7.428 8.613 1.00 81.06 262 SER A N 1
ATOM 2144 C CA . SER A 1 262 ? -5.207 6.532 8.747 1.00 81.06 262 SER A CA 1
ATOM 2145 C C . SER A 1 262 ? -4.913 6.129 10.189 1.00 81.06 262 SER A C 1
ATOM 2147 O O . SER A 1 262 ? -4.607 4.967 10.441 1.00 81.06 262 SER A O 1
ATOM 2149 N N . ASN A 1 263 ? -5.071 7.042 11.151 1.00 80.25 263 ASN A N 1
ATOM 2150 C CA . ASN A 1 263 ? -4.839 6.747 12.567 1.00 80.25 263 ASN A CA 1
ATOM 2151 C C . ASN A 1 263 ? -5.826 5.717 13.131 1.00 80.25 263 ASN A C 1
ATOM 2153 O O . ASN A 1 263 ? -5.442 4.906 13.972 1.00 80.25 263 ASN A O 1
ATOM 2157 N N . GLN A 1 264 ? -7.089 5.741 12.699 1.00 82.69 264 GLN A N 1
ATOM 2158 C CA . GLN A 1 264 ? -8.086 4.762 13.139 1.00 82.69 264 GLN A CA 1
ATOM 2159 C C . GLN A 1 264 ? -7.816 3.396 12.507 1.00 82.69 264 GLN A C 1
ATOM 2161 O O . GLN A 1 264 ? -7.768 2.389 13.210 1.00 82.69 264 GLN A O 1
ATOM 2166 N N . VAL A 1 265 ? -7.547 3.377 11.199 1.00 79.06 265 VAL A N 1
ATOM 2167 C CA . VAL A 1 265 ? -7.218 2.149 10.459 1.00 79.06 265 VAL A CA 1
ATOM 2168 C C . VAL A 1 265 ? -5.952 1.501 11.008 1.00 79.06 265 VAL A C 1
ATOM 2170 O O . VAL A 1 265 ? -5.937 0.298 11.250 1.00 79.06 265 VAL A O 1
ATOM 2173 N N . TRP A 1 266 ? -4.922 2.296 11.298 1.00 84.75 266 TRP A N 1
ATOM 2174 C CA . TRP A 1 266 ? -3.695 1.798 11.904 1.00 84.75 266 TRP A CA 1
ATOM 2175 C C . TRP A 1 266 ? -3.937 1.205 13.296 1.00 84.75 266 TRP A C 1
ATOM 2177 O O . TRP A 1 266 ? -3.393 0.149 13.602 1.00 84.75 266 TRP A O 1
ATOM 2187 N N . LYS A 1 267 ? -4.775 1.826 14.142 1.00 81.19 267 LYS A N 1
ATOM 2188 C CA . LYS A 1 267 ? -5.132 1.252 15.455 1.00 81.19 267 LYS A CA 1
ATOM 2189 C C . LYS A 1 267 ? -5.813 -0.113 15.308 1.00 81.19 267 LYS A C 1
ATOM 2191 O O . LYS A 1 267 ? -5.473 -1.025 16.056 1.00 81.19 267 LYS A O 1
ATOM 2196 N N . PHE A 1 268 ? -6.723 -0.252 14.342 1.00 80.81 268 PHE A N 1
ATOM 2197 C CA . PHE A 1 268 ? -7.400 -1.519 14.051 1.00 80.81 268 PHE A CA 1
ATOM 2198 C C . PHE A 1 268 ? -6.419 -2.593 13.555 1.00 80.81 268 PHE A C 1
ATOM 2200 O O . PHE A 1 268 ? -6.370 -3.695 14.092 1.00 80.81 268 PHE A O 1
ATOM 2207 N N . GLN A 1 269 ? -5.566 -2.257 12.589 1.00 73.38 269 GLN A N 1
ATOM 2208 C CA . GLN A 1 269 ? -4.580 -3.195 12.044 1.00 73.38 269 GLN A CA 1
ATOM 2209 C C . GLN A 1 269 ? -3.487 -3.557 13.044 1.00 73.38 269 GLN A C 1
ATOM 2211 O O . GLN A 1 269 ? -3.018 -4.690 13.069 1.00 73.38 269 GLN A O 1
ATOM 2216 N N . ARG A 1 270 ? -3.105 -2.620 13.917 1.00 83.56 270 ARG A N 1
ATOM 2217 C CA . ARG A 1 270 ? -2.173 -2.893 15.009 1.00 83.56 270 ARG A CA 1
ATOM 2218 C C . ARG A 1 270 ? -2.701 -3.994 15.922 1.00 83.56 270 ARG A C 1
ATOM 2220 O O . ARG A 1 270 ? -1.900 -4.809 16.362 1.00 83.56 270 ARG A O 1
ATOM 2227 N N . TYR A 1 271 ? -4.002 -4.018 16.212 1.00 79.69 271 TYR A N 1
ATOM 2228 C CA . TYR A 1 271 ? -4.591 -5.089 17.015 1.00 79.69 271 TYR A CA 1
ATOM 2229 C C . TYR A 1 271 ? -4.439 -6.448 16.323 1.00 79.69 271 TYR A C 1
ATOM 2231 O O . TYR A 1 271 ? -3.882 -7.363 16.923 1.00 79.69 271 TYR A O 1
ATOM 2239 N N . GLN A 1 272 ? -4.829 -6.546 15.046 1.00 71.06 272 GLN A N 1
ATOM 2240 C CA . GLN A 1 272 ? -4.685 -7.782 14.265 1.00 71.06 272 GLN A CA 1
ATOM 2241 C C . GLN A 1 272 ? -3.234 -8.270 14.244 1.00 71.06 272 GLN A C 1
ATOM 2243 O O . GLN A 1 272 ? -2.958 -9.434 14.507 1.00 71.06 272 GLN A O 1
ATOM 2248 N N . LEU A 1 273 ? -2.293 -7.353 14.026 1.00 71.62 273 LEU A N 1
ATOM 2249 C CA . LEU A 1 273 ? -0.880 -7.688 13.982 1.00 71.62 273 LEU A CA 1
ATOM 2250 C C . LEU A 1 273 ? -0.334 -8.147 15.342 1.00 71.62 273 LEU A C 1
ATOM 2252 O O . LEU A 1 273 ? 0.457 -9.086 15.401 1.00 71.62 273 LEU A O 1
ATOM 2256 N N . ILE A 1 274 ? -0.742 -7.498 16.439 1.00 76.31 274 ILE A N 1
ATOM 2257 C CA . ILE A 1 274 ? -0.360 -7.914 17.797 1.00 76.31 274 ILE A CA 1
ATOM 2258 C C . ILE A 1 274 ? -0.877 -9.323 18.085 1.00 76.31 274 ILE A C 1
ATOM 2260 O O . ILE A 1 274 ? -0.112 -10.126 18.613 1.00 76.31 274 ILE A O 1
ATOM 2264 N N . MET A 1 275 ? -2.120 -9.625 17.700 1.00 71.06 275 MET A N 1
ATOM 2265 C CA . MET A 1 275 ? -2.701 -10.960 17.842 1.00 71.06 275 MET A CA 1
ATOM 2266 C C . MET A 1 275 ? -1.843 -12.006 17.121 1.00 71.06 275 MET A C 1
ATOM 2268 O O . MET A 1 275 ? -1.373 -12.961 17.734 1.00 71.06 275 MET A O 1
ATOM 2272 N N . THR A 1 276 ? -1.493 -11.749 15.857 1.00 67.06 276 THR A N 1
ATOM 2273 C CA . THR A 1 276 ? -0.621 -12.640 15.081 1.00 6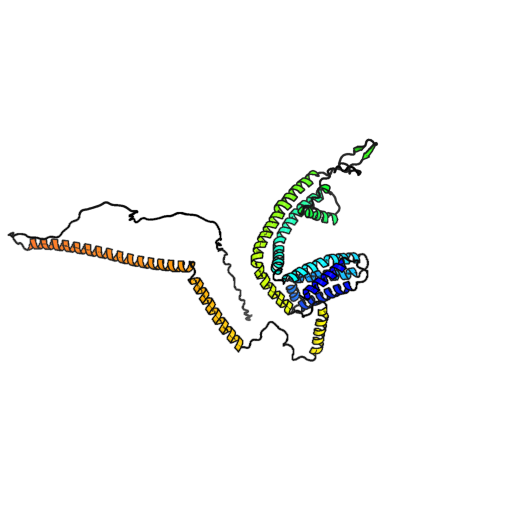7.06 276 THR A CA 1
ATOM 2274 C C . THR A 1 276 ? 0.761 -12.812 15.715 1.00 67.06 276 THR A C 1
ATOM 2276 O O . THR A 1 276 ? 1.300 -13.915 15.704 1.00 67.06 276 THR A O 1
ATOM 2279 N N . PHE A 1 277 ? 1.365 -11.751 16.268 1.00 67.62 277 PHE A N 1
ATOM 2280 C CA . PHE A 1 277 ? 2.659 -11.849 16.960 1.00 67.62 277 PHE A CA 1
ATOM 2281 C C . PHE A 1 277 ? 2.579 -12.626 18.276 1.00 67.62 277 PHE A C 1
ATOM 2283 O O . PHE A 1 277 ? 3.554 -13.288 18.625 1.00 67.62 277 PHE A O 1
ATOM 2290 N N . HIS A 1 278 ? 1.458 -12.545 18.992 1.00 66.56 278 HIS A N 1
ATOM 2291 C CA . HIS A 1 278 ? 1.238 -13.266 20.243 1.00 66.56 278 HIS A CA 1
ATOM 2292 C C . HIS A 1 278 ? 1.156 -14.787 20.021 1.00 66.56 278 HIS A C 1
ATOM 2294 O O . HIS A 1 278 ? 1.685 -15.559 20.815 1.00 66.56 278 HIS A O 1
ATOM 2300 N N . GLU A 1 279 ? 0.581 -15.219 18.899 1.00 59.94 279 GLU A N 1
ATOM 2301 C CA . GLU A 1 279 ? 0.489 -16.634 18.508 1.00 59.94 279 GLU A CA 1
ATOM 2302 C C . GLU A 1 279 ? 1.813 -17.218 17.966 1.00 59.94 279 GLU A C 1
ATOM 2304 O O . GLU A 1 279 ? 1.964 -18.440 17.815 1.00 59.94 279 GLU A O 1
ATOM 2309 N N . ARG A 1 280 ? 2.805 -16.369 17.651 1.00 63.59 280 ARG A N 1
ATOM 2310 C CA . ARG A 1 280 ? 4.106 -16.816 17.129 1.00 63.59 280 ARG A CA 1
ATOM 2311 C C . ARG A 1 280 ? 5.025 -17.311 18.254 1.00 63.59 280 ARG A C 1
ATOM 2313 O O . ARG A 1 280 ? 5.020 -16.764 19.354 1.00 63.59 280 ARG A O 1
ATOM 2320 N N . PRO A 1 281 ? 5.880 -18.318 17.989 1.00 61.34 281 PRO A N 1
ATOM 2321 C CA . PRO A 1 281 ? 6.867 -18.768 18.960 1.00 61.34 281 PRO A CA 1
ATOM 2322 C C . PRO A 1 281 ? 7.837 -17.631 19.306 1.00 61.34 281 PRO A C 1
ATOM 2324 O O . PRO A 1 281 ? 8.218 -16.828 18.458 1.00 61.34 281 PRO A O 1
ATOM 2327 N N . VAL A 1 282 ? 8.274 -17.600 20.564 1.00 56.66 282 VAL A N 1
ATOM 2328 C CA . VAL A 1 282 ? 9.006 -16.483 21.196 1.00 56.66 282 VAL A CA 1
ATOM 2329 C C . VAL A 1 282 ? 10.382 -16.185 20.566 1.00 56.66 282 VAL A C 1
ATOM 2331 O O . VAL A 1 282 ? 11.003 -15.163 20.860 1.00 56.66 282 VAL A O 1
ATOM 2334 N N . LEU A 1 283 ? 10.894 -17.076 19.713 1.00 56.12 283 LEU A N 1
ATOM 2335 C CA . LEU A 1 283 ? 12.241 -16.998 19.149 1.00 56.12 283 LEU A CA 1
ATOM 2336 C C . LEU A 1 283 ? 12.228 -16.372 17.741 1.00 56.12 283 LEU A C 1
ATOM 2338 O O . LEU A 1 283 ? 11.406 -16.755 16.915 1.00 56.12 283 LEU A O 1
ATOM 2342 N N . PRO A 1 284 ? 13.155 -15.450 17.414 1.00 59.78 284 PRO A N 1
ATOM 2343 C CA . PRO A 1 284 ? 13.297 -14.935 16.054 1.00 59.78 284 PRO A CA 1
ATOM 2344 C C . PRO A 1 284 ? 13.857 -16.016 15.100 1.00 59.78 284 PRO A C 1
ATOM 2346 O O . PRO A 1 284 ? 14.621 -16.886 15.542 1.00 59.78 284 PRO A O 1
ATOM 2349 N N . PRO A 1 285 ? 13.556 -15.967 13.783 1.00 52.81 285 PRO A N 1
ATOM 2350 C CA . PRO A 1 285 ? 14.262 -16.802 12.799 1.00 52.81 285 PRO A CA 1
ATOM 2351 C C . PRO A 1 285 ? 15.764 -16.471 12.908 1.00 52.81 285 PRO A C 1
ATOM 2353 O O . PRO A 1 285 ? 16.067 -15.275 12.969 1.00 52.81 285 PRO A O 1
ATOM 2356 N N . PRO A 1 286 ? 16.725 -17.420 13.023 1.00 51.50 286 PRO A N 1
ATOM 2357 C CA . PRO A 1 286 ? 16.743 -18.850 12.653 1.00 51.50 286 PRO A CA 1
ATOM 2358 C C . PRO A 1 286 ? 16.557 -19.868 13.805 1.00 51.50 286 PRO A C 1
ATOM 2360 O O . PRO A 1 286 ? 16.564 -21.077 13.567 1.00 51.50 286 PRO A O 1
ATOM 2363 N N . LEU A 1 287 ? 16.396 -19.421 15.057 1.00 61.56 287 LEU A N 1
ATOM 2364 C CA . LEU A 1 287 ? 16.288 -20.314 16.230 1.00 61.56 287 LEU A CA 1
ATOM 2365 C C . LEU A 1 287 ? 14.912 -20.983 16.363 1.00 61.56 287 LEU A C 1
ATOM 2367 O O . LEU A 1 287 ? 14.730 -21.891 17.172 1.00 61.56 287 LEU A O 1
ATOM 2371 N N . ILE A 1 288 ? 13.962 -20.575 15.523 1.00 69.88 288 ILE A N 1
ATOM 2372 C CA . ILE A 1 288 ? 12.630 -21.169 15.417 1.00 69.88 288 ILE A CA 1
ATOM 2373 C C . ILE A 1 288 ? 12.707 -22.671 15.094 1.00 69.88 288 ILE A C 1
ATOM 2375 O O . ILE A 1 288 ? 11.888 -23.433 15.602 1.00 69.88 288 ILE A O 1
ATOM 2379 N N . ILE A 1 289 ? 13.724 -23.139 14.352 1.00 64.69 289 ILE A N 1
ATOM 2380 C CA . ILE A 1 289 ? 13.900 -24.581 14.093 1.00 64.69 289 ILE A CA 1
ATOM 2381 C C . ILE A 1 289 ? 13.935 -25.367 15.409 1.00 64.69 289 ILE A C 1
ATOM 2383 O O . ILE A 1 289 ? 13.303 -26.413 15.499 1.00 64.69 289 ILE A O 1
ATOM 2387 N N . PHE A 1 290 ? 14.611 -24.863 16.446 1.00 66.88 290 PHE A N 1
ATOM 2388 C CA . PHE A 1 290 ? 14.666 -25.544 17.740 1.00 66.88 290 PHE A CA 1
ATOM 2389 C C . PHE A 1 290 ? 13.296 -25.590 18.423 1.00 66.88 290 PHE A C 1
ATOM 2391 O O . PHE A 1 290 ? 12.948 -26.629 18.972 1.00 66.88 290 PHE A O 1
ATOM 2398 N N . SER A 1 291 ? 12.493 -24.525 18.323 1.00 66.88 291 SER A N 1
ATOM 2399 C CA . SER A 1 291 ? 11.107 -24.518 18.817 1.00 66.88 291 SER A CA 1
ATOM 2400 C C . SER A 1 291 ? 10.211 -25.503 18.060 1.00 66.88 291 SER A C 1
ATOM 2402 O O . SER A 1 291 ? 9.329 -26.114 18.658 1.00 66.88 291 SER A O 1
ATOM 2404 N N . HIS A 1 292 ? 10.417 -25.671 16.752 1.00 68.31 292 HIS A N 1
ATOM 2405 C CA . HIS A 1 292 ? 9.690 -26.669 15.961 1.00 68.31 292 HIS A CA 1
ATOM 2406 C C . HIS A 1 292 ? 10.127 -28.081 16.303 1.00 68.31 292 HIS A C 1
ATOM 2408 O O . HIS A 1 292 ? 9.286 -28.957 16.466 1.00 68.31 292 HIS A O 1
ATOM 2414 N N . MET A 1 293 ? 11.432 -28.299 16.463 1.00 69.75 293 MET A N 1
ATOM 2415 C CA . MET A 1 293 ? 11.974 -29.590 16.869 1.00 69.75 293 MET A CA 1
ATOM 2416 C C . MET A 1 293 ? 11.461 -29.993 18.251 1.00 69.75 293 MET A C 1
ATOM 2418 O O . MET A 1 293 ? 11.051 -31.136 18.416 1.00 69.75 293 MET A O 1
ATOM 2422 N N . THR A 1 294 ? 11.405 -29.077 19.224 1.00 69.19 294 THR A N 1
ATOM 2423 C CA . THR A 1 294 ? 10.844 -29.374 20.551 1.00 69.19 294 THR A CA 1
ATOM 2424 C C . THR A 1 294 ? 9.337 -29.602 20.503 1.00 69.19 294 THR A C 1
ATOM 2426 O O . THR A 1 294 ? 8.868 -30.519 21.167 1.00 69.19 294 THR A O 1
ATOM 2429 N N . MET A 1 295 ? 8.582 -28.855 19.693 1.00 67.31 295 MET A N 1
ATOM 2430 C CA . MET A 1 295 ? 7.134 -29.042 19.538 1.00 67.31 295 MET A CA 1
ATOM 2431 C C . MET A 1 295 ? 6.790 -30.362 18.832 1.00 67.31 295 MET A C 1
ATOM 2433 O O . MET A 1 295 ? 5.903 -31.082 19.278 1.00 67.31 295 MET A O 1
ATOM 2437 N N . ILE A 1 296 ? 7.517 -30.728 17.770 1.00 73.88 296 ILE A N 1
ATOM 2438 C CA . ILE A 1 296 ? 7.366 -32.012 17.066 1.00 73.88 296 ILE A CA 1
ATOM 2439 C C . ILE A 1 296 ? 7.794 -33.164 17.976 1.00 73.88 296 ILE A C 1
ATOM 2441 O O . ILE A 1 296 ? 7.101 -34.177 18.038 1.00 73.88 296 ILE A O 1
ATOM 2445 N N . PHE A 1 297 ? 8.895 -33.005 18.714 1.00 72.31 297 PHE A N 1
ATOM 2446 C CA . PHE A 1 297 ? 9.369 -33.995 19.679 1.00 72.31 297 PHE A CA 1
ATOM 2447 C C . PHE A 1 297 ? 8.372 -34.180 20.826 1.00 72.31 297 PHE A C 1
ATOM 2449 O O . PHE A 1 297 ? 8.012 -35.308 21.137 1.00 72.31 297 PHE A O 1
ATOM 2456 N N . GLN A 1 298 ? 7.832 -33.099 21.392 1.00 67.50 298 GLN A N 1
ATOM 2457 C CA . GLN A 1 298 ? 6.742 -33.159 22.367 1.00 67.50 298 GLN A CA 1
ATOM 2458 C C . GLN A 1 298 ? 5.481 -33.768 21.758 1.00 67.50 298 GLN A C 1
ATOM 2460 O O . GLN A 1 298 ? 4.833 -34.562 22.415 1.00 67.50 298 GLN A O 1
ATOM 2465 N N . HIS A 1 299 ? 5.134 -33.492 20.503 1.00 68.69 299 HIS A N 1
ATOM 2466 C CA . HIS A 1 299 ? 3.968 -34.108 19.873 1.00 68.69 299 HIS A CA 1
ATOM 2467 C C . HIS A 1 299 ? 4.163 -35.614 19.623 1.00 68.69 299 HIS A C 1
ATOM 2469 O O . HIS A 1 299 ? 3.224 -36.388 19.803 1.00 68.69 299 HIS A O 1
ATOM 2475 N N . LEU A 1 300 ? 5.377 -36.053 19.268 1.00 71.94 300 LEU A N 1
ATOM 2476 C CA . LEU A 1 300 ? 5.737 -37.471 19.144 1.00 71.94 300 LEU A CA 1
ATOM 2477 C C . LEU A 1 300 ? 5.792 -38.172 20.512 1.00 71.94 300 LEU A C 1
ATOM 2479 O O . LEU A 1 300 ? 5.298 -39.290 20.636 1.00 71.94 300 LEU A O 1
ATOM 2483 N N . CYS A 1 301 ? 6.337 -37.520 21.543 1.00 69.12 301 CYS A N 1
ATOM 2484 C CA . CYS A 1 301 ? 6.479 -38.080 22.891 1.00 69.12 301 CYS A CA 1
ATOM 2485 C C . CYS A 1 301 ? 5.182 -38.012 23.722 1.00 69.12 301 CYS A C 1
ATOM 2487 O O . CYS A 1 301 ? 4.863 -38.953 24.444 1.00 69.12 301 CYS A O 1
ATOM 2489 N N . CYS A 1 302 ? 4.389 -36.945 23.612 1.00 57.94 302 CYS A N 1
ATOM 2490 C CA . CYS A 1 302 ? 3.123 -36.754 24.333 1.00 57.94 302 CYS A CA 1
ATOM 2491 C C . CYS A 1 302 ? 1.941 -37.473 23.669 1.00 57.94 302 CYS A C 1
ATOM 2493 O O . CYS A 1 302 ? 0.910 -37.657 24.316 1.00 57.94 302 CYS A O 1
ATOM 2495 N N . ARG A 1 303 ? 2.088 -37.995 22.439 1.00 54.47 303 ARG A N 1
ATOM 2496 C CA . ARG A 1 303 ? 1.141 -38.982 21.881 1.00 54.47 303 ARG A CA 1
ATOM 2497 C C . ARG A 1 303 ? 1.060 -40.258 22.734 1.00 54.47 303 ARG A C 1
ATOM 2499 O O . ARG A 1 303 ? 0.064 -40.969 22.653 1.00 54.47 303 ARG A O 1
ATOM 2506 N N . TRP A 1 304 ? 2.063 -40.513 23.581 1.00 47.31 304 TRP A N 1
ATOM 2507 C CA . TRP A 1 304 ? 2.065 -41.580 24.589 1.00 47.31 304 TRP A CA 1
ATOM 2508 C C . TRP A 1 304 ? 1.573 -41.163 25.978 1.00 47.31 304 TRP A C 1
ATOM 2510 O O . TRP A 1 304 ? 1.348 -42.025 26.822 1.00 47.31 304 TRP A O 1
ATOM 2520 N N . ARG A 1 305 ? 1.362 -39.871 26.238 1.00 44.84 305 ARG A N 1
ATOM 2521 C CA . ARG A 1 305 ? 0.961 -39.371 27.558 1.00 44.84 305 ARG A CA 1
ATOM 2522 C C . ARG A 1 305 ? -0.077 -38.265 27.399 1.00 44.84 305 ARG A C 1
ATOM 2524 O O . ARG A 1 305 ? 0.166 -37.102 27.696 1.00 44.84 305 ARG A O 1
ATOM 2531 N N . LYS A 1 306 ? -1.237 -38.632 26.862 1.00 42.53 306 LYS A N 1
ATOM 2532 C CA . LYS A 1 306 ? -2.335 -37.700 26.611 1.00 42.53 306 LYS A CA 1
ATOM 2533 C C . LYS A 1 306 ? -3.253 -37.655 27.833 1.00 42.53 306 LYS A C 1
ATOM 2535 O O . LYS A 1 306 ? -4.055 -38.568 27.989 1.00 42.53 306 LYS A O 1
ATOM 2540 N N . HIS A 1 307 ? -3.142 -36.618 28.671 1.00 36.88 307 HIS A N 1
ATOM 2541 C CA . HIS A 1 307 ? -4.314 -36.136 29.420 1.00 36.88 307 HIS A CA 1
ATOM 2542 C C . HIS A 1 307 ? -4.237 -34.699 29.973 1.00 36.88 307 HIS A C 1
ATOM 2544 O O . HIS A 1 307 ? -5.288 -34.136 30.234 1.00 36.88 307 HIS A O 1
ATOM 2550 N N . GLU A 1 308 ? -3.084 -34.054 30.177 1.00 38.31 308 GLU A N 1
ATOM 2551 C CA . GLU A 1 308 ? -3.109 -32.892 31.093 1.00 38.31 308 GLU A CA 1
ATOM 2552 C C . GLU A 1 308 ? -2.190 -31.731 30.711 1.00 38.31 308 GLU A C 1
ATOM 2554 O O . GLU A 1 308 ? -1.351 -31.299 31.495 1.00 38.31 308 GLU A O 1
ATOM 2559 N N . SER A 1 309 ? -2.329 -31.204 29.494 1.00 38.62 309 SER A N 1
ATOM 2560 C CA . SER A 1 309 ? -1.616 -29.972 29.126 1.00 38.62 309 SER A CA 1
ATOM 2561 C C . SER A 1 309 ? -2.292 -29.135 28.034 1.00 38.62 309 SER A C 1
ATOM 2563 O O . SER A 1 309 ? -1.609 -28.389 27.345 1.00 38.62 309 SER A O 1
ATOM 2565 N N . ASP A 1 310 ? -3.622 -29.187 27.916 1.00 44.31 310 ASP A N 1
ATOM 2566 C CA . ASP A 1 310 ? -4.389 -28.256 27.061 1.00 44.31 310 ASP A CA 1
ATOM 2567 C C . ASP A 1 310 ? -4.738 -26.931 27.782 1.00 44.31 310 ASP A C 1
ATOM 2569 O O . ASP A 1 310 ? -5.540 -26.146 27.298 1.00 44.31 310 ASP A O 1
ATOM 2573 N N . LYS A 1 311 ? -4.132 -26.639 28.945 1.00 43.09 311 LYS A N 1
ATOM 2574 C CA . LYS A 1 311 ? -4.409 -25.419 29.737 1.00 43.09 311 LYS A CA 1
ATOM 2575 C C . LYS A 1 311 ? -3.396 -24.276 29.564 1.00 43.09 311 LYS A C 1
ATOM 2577 O O . LYS A 1 311 ? -3.452 -23.312 30.318 1.00 43.09 311 LYS A O 1
ATOM 2582 N N . LEU A 1 312 ? -2.463 -24.362 28.612 1.00 42.81 312 LEU A N 1
ATOM 2583 C CA . LEU A 1 312 ? -1.442 -23.317 28.392 1.00 42.81 312 LEU A CA 1
ATOM 2584 C C . LEU A 1 312 ? -1.484 -22.707 26.982 1.00 42.81 312 LEU A C 1
ATOM 2586 O O . LEU A 1 312 ? -0.465 -22.265 26.460 1.00 42.81 312 LEU A O 1
ATOM 2590 N N . GLN A 1 313 ? -2.648 -22.690 26.343 1.00 46.47 313 GLN A N 1
ATOM 2591 C CA . GLN A 1 313 ? -2.843 -21.982 25.082 1.00 46.47 313 GLN A CA 1
ATOM 2592 C C . GLN A 1 313 ? -4.213 -21.320 25.095 1.00 46.47 313 GLN A C 1
ATOM 2594 O O . GLN A 1 313 ? -5.168 -21.913 24.629 1.00 46.47 313 GLN A O 1
ATOM 2599 N N . ASP A 1 314 ? -4.300 -20.135 25.693 1.00 49.25 314 ASP A N 1
ATOM 2600 C CA . ASP A 1 314 ? -4.782 -18.945 24.988 1.00 49.25 314 ASP A CA 1
ATOM 2601 C C . ASP A 1 314 ? -4.609 -17.738 25.921 1.00 49.25 314 ASP A C 1
ATOM 2603 O O . ASP A 1 314 ? -5.252 -17.637 26.961 1.00 49.25 314 ASP A O 1
ATOM 2607 N N . GLY A 1 315 ? -3.674 -16.841 25.614 1.00 50.00 315 GLY A N 1
ATOM 2608 C CA . GLY A 1 315 ? -3.398 -15.663 26.452 1.00 50.00 315 GLY A CA 1
ATOM 2609 C C . GLY A 1 315 ? -4.432 -14.546 26.300 1.00 50.00 315 GLY A C 1
ATOM 2610 O O . GLY A 1 315 ? -4.201 -13.440 26.787 1.00 50.00 315 GLY A O 1
ATOM 2611 N N . THR A 1 316 ? -5.541 -14.818 25.615 1.00 55.28 316 THR A N 1
ATOM 2612 C CA . THR A 1 316 ? -6.523 -13.807 25.218 1.00 55.28 316 THR A CA 1
ATOM 2613 C C . THR A 1 316 ? -7.933 -14.087 25.726 1.00 55.28 316 THR A C 1
ATOM 2615 O O . THR A 1 316 ? -8.709 -13.145 25.887 1.00 55.28 316 THR A O 1
ATOM 2618 N N . GLU A 1 317 ? -8.255 -15.340 26.044 1.00 54.72 317 GLU A N 1
ATOM 2619 C CA . GLU A 1 317 ? -9.550 -15.713 26.610 1.00 54.72 317 GLU A CA 1
ATOM 2620 C C . GLU A 1 317 ? -9.461 -15.763 28.139 1.00 54.72 317 GLU A C 1
ATOM 2622 O O . GLU A 1 317 ? -8.845 -16.645 28.740 1.00 54.72 317 GLU A O 1
ATOM 2627 N N . LEU A 1 318 ? -10.063 -14.764 28.788 1.00 65.44 318 LEU A N 1
ATOM 2628 C CA . LEU A 1 318 ? -10.203 -14.744 30.237 1.00 65.44 318 LEU A CA 1
ATOM 2629 C C . LEU A 1 318 ? -11.375 -15.658 30.617 1.00 65.44 318 LEU A C 1
ATOM 2631 O O . LEU A 1 318 ? -12.532 -15.338 30.349 1.00 65.44 318 LEU A O 1
ATOM 2635 N N . PHE A 1 319 ? -11.086 -16.790 31.254 1.00 69.56 319 PHE A N 1
ATOM 2636 C CA . PHE A 1 319 ? -12.120 -17.642 31.839 1.00 69.56 319 PHE A CA 1
ATOM 2637 C C . PHE A 1 319 ? -12.652 -16.975 33.113 1.00 69.56 319 PHE A C 1
ATOM 2639 O O . PHE A 1 319 ? -12.076 -17.125 34.189 1.00 69.56 319 PHE A O 1
ATOM 2646 N N . ILE A 1 320 ? -13.718 -16.189 32.962 1.00 78.75 320 ILE A N 1
ATOM 2647 C CA . ILE A 1 320 ? -14.407 -15.500 34.059 1.00 78.75 320 ILE A CA 1
ATOM 2648 C C . ILE A 1 320 ? -15.410 -16.464 34.700 1.00 78.75 320 ILE A C 1
ATOM 2650 O O . ILE A 1 320 ? -16.143 -17.168 34.001 1.00 78.75 320 ILE A O 1
ATOM 2654 N N . THR A 1 321 ? -15.455 -16.497 36.032 1.00 86.19 321 THR A N 1
ATOM 2655 C CA . THR A 1 321 ? -16.463 -17.277 36.767 1.00 86.19 321 THR A CA 1
ATOM 2656 C C . THR A 1 321 ? -17.849 -16.656 36.565 1.00 86.19 321 THR A C 1
ATOM 2658 O O . THR A 1 321 ? -17.970 -15.436 36.504 1.00 86.19 321 THR A O 1
ATOM 2661 N N . GLU A 1 322 ? -18.919 -17.452 36.520 1.00 86.62 322 GLU A N 1
ATOM 2662 C CA . GLU A 1 322 ? -20.291 -16.951 36.298 1.00 86.62 322 GLU A CA 1
ATOM 2663 C C . GLU A 1 322 ? -20.693 -15.828 37.288 1.00 86.62 322 GLU A C 1
ATOM 2665 O O . GLU A 1 322 ? -21.307 -14.835 36.897 1.00 86.62 322 GLU A O 1
ATOM 2670 N N . ASP A 1 323 ? -20.234 -15.911 38.544 1.00 88.44 323 ASP A N 1
ATOM 2671 C CA . ASP A 1 323 ? -20.441 -14.882 39.576 1.00 88.44 323 ASP A CA 1
ATOM 2672 C C . ASP A 1 323 ? -19.706 -13.556 39.301 1.00 88.44 323 ASP A C 1
ATOM 2674 O O . ASP A 1 323 ? -20.177 -12.482 39.680 1.00 88.44 323 ASP A O 1
ATOM 2678 N N . GLU A 1 324 ? -18.528 -13.611 38.679 1.00 88.19 324 GLU A N 1
ATOM 2679 C CA . GLU A 1 324 ? -17.745 -12.429 38.305 1.00 88.19 324 GLU A CA 1
ATOM 2680 C C . GLU A 1 324 ? -18.315 -11.783 37.041 1.00 88.19 324 GLU A C 1
ATOM 2682 O O . GLU A 1 324 ? -18.421 -10.560 36.978 1.00 88.19 324 GLU A O 1
ATOM 2687 N N . LEU A 1 325 ? -18.765 -12.598 36.082 1.00 90.38 325 LEU A N 1
ATOM 2688 C CA . LEU A 1 325 ? -19.429 -12.134 34.865 1.00 90.38 325 LEU A CA 1
ATOM 2689 C C . LEU A 1 325 ? -20.718 -11.377 35.198 1.00 90.38 325 LEU A C 1
ATOM 2691 O O . LEU A 1 325 ? -20.960 -10.302 34.655 1.00 90.38 325 LEU A O 1
ATOM 2695 N N . LYS A 1 326 ? -21.505 -11.891 36.152 1.00 92.31 326 LYS A N 1
ATOM 2696 C CA . LYS A 1 326 ? -22.710 -11.209 36.631 1.00 92.31 326 LYS A CA 1
ATOM 2697 C C . LYS A 1 326 ? -22.403 -9.817 37.192 1.00 92.31 326 LYS A C 1
ATOM 2699 O O . LYS A 1 326 ? -23.053 -8.854 36.810 1.00 92.31 326 LYS A O 1
ATOM 2704 N N . LYS A 1 327 ? -21.372 -9.689 38.036 1.00 93.06 327 LYS A N 1
ATOM 2705 C CA . LYS A 1 327 ? -20.954 -8.387 38.593 1.00 93.06 327 LYS A CA 1
ATOM 2706 C C . LYS A 1 327 ? -20.486 -7.408 37.515 1.00 93.06 327 LYS A C 1
ATOM 2708 O O . LYS A 1 327 ? -20.705 -6.209 37.658 1.00 93.06 327 LYS A O 1
ATOM 2713 N N . VAL A 1 328 ? -19.821 -7.903 36.468 1.00 93.88 328 VAL A N 1
ATOM 2714 C CA . VAL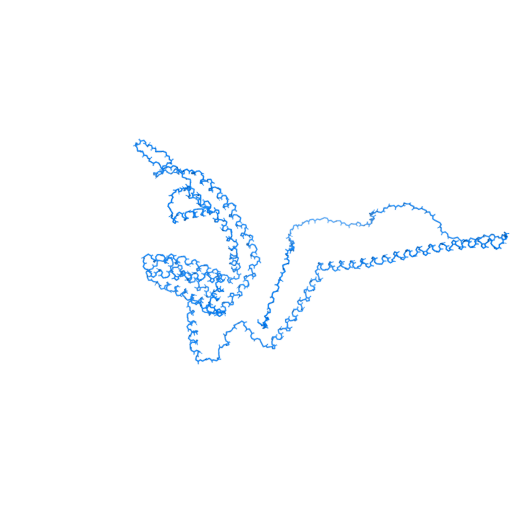 A 1 328 ? -19.393 -7.072 35.333 1.00 93.88 328 VAL A CA 1
ATOM 2715 C C . VAL A 1 328 ? -20.603 -6.577 34.547 1.00 93.88 328 VAL A C 1
ATOM 2717 O O . VAL A 1 328 ? -20.664 -5.388 34.260 1.00 93.88 328 VAL A O 1
ATOM 2720 N N . HIS A 1 329 ? -21.583 -7.435 34.264 1.00 93.31 329 HIS A N 1
ATOM 2721 C CA . HIS A 1 329 ? -22.804 -7.017 33.574 1.00 93.31 329 HIS A CA 1
ATOM 2722 C C . HIS A 1 329 ? -23.633 -6.015 34.385 1.00 93.31 329 HIS A C 1
ATOM 2724 O O . HIS A 1 329 ? -24.060 -5.014 33.817 1.00 93.31 329 HIS A O 1
ATOM 2730 N N . ASP A 1 330 ? -23.783 -6.216 35.700 1.00 95.62 330 ASP A N 1
ATOM 2731 C CA . ASP A 1 330 ? -24.463 -5.250 36.578 1.00 95.62 330 ASP A CA 1
ATOM 2732 C C . ASP A 1 330 ? -23.760 -3.869 36.530 1.00 95.62 330 ASP A C 1
ATOM 2734 O O . ASP A 1 330 ? -24.401 -2.819 36.487 1.00 95.62 330 ASP A O 1
ATOM 2738 N N . PHE A 1 331 ? -22.421 -3.857 36.489 1.00 96.31 331 PHE A N 1
ATOM 2739 C CA . PHE A 1 331 ? -21.626 -2.633 36.340 1.00 96.31 331 PHE A CA 1
ATOM 2740 C C . PHE A 1 331 ? -21.743 -2.001 34.940 1.00 96.31 331 PHE A C 1
ATOM 2742 O O . PHE A 1 331 ? -21.834 -0.777 34.826 1.00 96.31 331 PHE A O 1
ATOM 2749 N N . GLU A 1 332 ? -21.734 -2.805 33.874 1.00 96.06 332 GLU A N 1
ATOM 2750 C CA . GLU A 1 332 ? -21.928 -2.340 32.495 1.00 96.06 332 GLU A CA 1
ATOM 2751 C C . GLU A 1 332 ? -23.304 -1.699 32.313 1.00 96.06 332 GLU A C 1
ATOM 2753 O O . GLU A 1 332 ? -23.392 -0.627 31.716 1.00 96.06 332 GLU A O 1
ATOM 2758 N N . GLU A 1 333 ? -24.359 -2.304 32.864 1.00 95.88 333 GLU A N 1
ATOM 2759 C CA . GLU A 1 333 ? -25.721 -1.766 32.821 1.00 95.88 333 GLU A CA 1
ATOM 2760 C C . GLU A 1 333 ? -25.784 -0.386 33.486 1.00 95.88 333 GLU A C 1
ATOM 2762 O O . GLU A 1 333 ? -26.230 0.577 32.860 1.00 95.88 333 GLU A O 1
ATOM 2767 N N . GLN A 1 334 ? -25.212 -0.246 34.687 1.00 96.50 334 GLN A N 1
ATOM 2768 C CA . GLN A 1 334 ? -25.139 1.043 35.378 1.00 96.50 334 GLN A CA 1
ATOM 2769 C C . GLN A 1 334 ? -24.376 2.104 34.562 1.00 96.50 334 GLN A C 1
ATOM 2771 O O . GLN A 1 334 ? -24.813 3.253 34.464 1.00 96.50 334 GLN A O 1
ATOM 2776 N N . CYS A 1 335 ? -23.250 1.736 33.940 1.00 96.44 335 CYS A N 1
ATOM 2777 C CA . CYS A 1 335 ? -22.494 2.656 33.086 1.00 96.44 335 CYS A CA 1
ATOM 2778 C C . CYS A 1 335 ? -23.291 3.082 31.844 1.00 96.44 335 CYS A C 1
ATOM 2780 O O . CYS A 1 335 ? -23.212 4.236 31.415 1.00 96.44 335 CYS A O 1
ATOM 2782 N N . ILE A 1 336 ? -24.040 2.152 31.247 1.00 96.75 336 ILE A N 1
ATOM 2783 C CA . ILE A 1 336 ? -24.861 2.401 30.061 1.00 96.75 336 ILE A CA 1
ATOM 2784 C C . ILE A 1 336 ? -26.015 3.350 30.401 1.00 96.75 336 ILE A C 1
ATOM 2786 O O . ILE A 1 336 ? -26.257 4.295 29.646 1.00 96.75 336 ILE A O 1
ATOM 2790 N N . GLU A 1 337 ? -26.694 3.147 31.530 1.00 96.38 337 GLU A N 1
ATOM 2791 C CA . GLU A 1 337 ? -27.767 4.034 31.993 1.00 96.38 337 GLU A CA 1
ATOM 2792 C C . GLU A 1 337 ? -27.272 5.470 32.193 1.00 96.38 337 GLU A C 1
ATOM 2794 O O . GLU A 1 337 ? -27.881 6.423 31.695 1.00 96.38 337 GLU A O 1
ATOM 2799 N N . GLU A 1 338 ? -26.135 5.636 32.873 1.00 96.06 338 GLU A N 1
ATOM 2800 C CA . GLU A 1 338 ? -25.554 6.956 33.111 1.00 96.06 338 GLU A CA 1
ATOM 2801 C C . GLU A 1 338 ? -25.116 7.630 31.802 1.00 96.06 338 GLU A C 1
ATOM 2803 O O . GLU A 1 338 ? -25.372 8.820 31.598 1.00 96.06 338 GLU A O 1
ATOM 2808 N N . TYR A 1 339 ? -24.557 6.862 30.862 1.00 95.12 339 TYR A N 1
ATOM 2809 C CA . TYR A 1 339 ? -24.208 7.357 29.531 1.00 95.12 339 TYR A CA 1
ATOM 2810 C C . TYR A 1 339 ? -25.430 7.846 28.736 1.00 95.12 339 TYR A C 1
ATOM 2812 O O . TYR A 1 339 ? -25.375 8.916 28.120 1.00 95.12 339 TYR A O 1
ATOM 2820 N N . PHE A 1 340 ? -26.534 7.089 28.729 1.00 96.88 340 PHE A N 1
ATOM 2821 C CA . PHE A 1 340 ? -27.756 7.498 28.028 1.00 96.88 340 PHE A CA 1
ATOM 2822 C C . PHE A 1 340 ? -28.366 8.751 28.643 1.00 96.88 340 PHE A C 1
ATOM 2824 O O . PHE A 1 340 ? -28.700 9.682 27.911 1.00 96.88 340 PHE A O 1
ATOM 2831 N N . ARG A 1 341 ? -28.419 8.822 29.975 1.00 95.81 341 ARG A N 1
ATOM 2832 C CA . ARG A 1 341 ? -28.906 10.006 30.682 1.00 95.81 341 ARG A CA 1
ATOM 2833 C C . ARG A 1 341 ? -28.075 11.248 30.354 1.00 95.81 341 ARG A C 1
ATOM 2835 O O . ARG A 1 341 ? -28.635 12.283 30.009 1.00 95.81 341 ARG A O 1
ATOM 2842 N N . GLU A 1 342 ? -26.746 11.145 30.371 1.00 95.62 342 GLU A N 1
ATOM 2843 C CA . GLU A 1 342 ? -25.864 12.263 30.008 1.00 95.62 342 GLU A CA 1
ATOM 2844 C C . GLU A 1 342 ? -26.042 12.684 28.536 1.00 95.62 342 GLU A C 1
ATOM 2846 O O . GLU A 1 342 ? -25.966 13.866 28.184 1.00 95.62 342 GLU A O 1
ATOM 2851 N N . LYS A 1 343 ? -26.282 11.721 27.641 1.00 94.38 343 LYS A N 1
ATOM 2852 C CA . LYS A 1 343 ? -26.539 11.989 26.224 1.00 94.38 343 LYS A CA 1
ATOM 2853 C C . LYS A 1 343 ? -27.864 12.722 26.012 1.00 94.38 343 LYS A C 1
ATOM 2855 O O . LYS A 1 343 ? -27.882 13.672 25.227 1.00 94.38 343 LYS A O 1
ATOM 2860 N N . ASP A 1 344 ? -28.920 12.323 26.713 1.00 93.81 344 ASP A N 1
ATOM 2861 C CA . ASP A 1 344 ? -30.224 12.987 26.665 1.00 93.81 344 ASP A CA 1
ATOM 2862 C C . ASP A 1 344 ? -30.151 14.393 27.266 1.00 93.81 344 ASP A C 1
ATOM 2864 O O . ASP A 1 344 ? -30.662 15.342 26.673 1.00 93.81 344 ASP A O 1
ATOM 2868 N N . ASP A 1 345 ? -29.428 14.574 28.372 1.00 94.44 345 ASP A N 1
ATOM 2869 C CA . ASP A 1 345 ? -29.190 15.892 28.967 1.00 94.44 345 ASP A CA 1
ATOM 2870 C C . ASP A 1 345 ? -28.413 16.813 28.008 1.00 94.44 345 ASP A C 1
ATOM 2872 O O . ASP A 1 345 ? -28.769 17.985 27.836 1.00 94.44 345 ASP A O 1
ATOM 2876 N N . ARG A 1 346 ? -27.390 16.299 27.306 1.00 93.06 346 ARG A N 1
ATOM 2877 C CA . ARG A 1 346 ? -26.678 17.045 26.246 1.00 93.06 346 ARG A CA 1
ATOM 2878 C C . ARG A 1 346 ? -27.575 17.387 25.058 1.00 93.06 346 ARG A C 1
ATOM 2880 O O . ARG A 1 346 ? -27.460 18.479 24.506 1.00 93.06 346 ARG A O 1
ATOM 2887 N N . PHE A 1 347 ? -28.455 16.475 24.656 1.00 92.94 347 PHE A N 1
ATOM 2888 C CA . PHE A 1 347 ? -29.404 16.720 23.574 1.00 92.94 347 PHE A CA 1
ATOM 2889 C C . PHE A 1 347 ? -30.423 17.797 23.968 1.00 92.94 347 PHE A C 1
ATOM 2891 O O . PHE A 1 347 ? -30.567 18.788 23.258 1.00 92.94 347 PHE A O 1
ATOM 2898 N N . ASN A 1 348 ? -31.038 17.672 25.145 1.00 90.56 348 ASN A N 1
ATOM 2899 C CA . ASN A 1 348 ? -32.027 18.615 25.672 1.00 90.56 348 ASN A CA 1
ATOM 2900 C C . ASN A 1 348 ? -31.438 20.002 25.968 1.00 90.56 348 ASN A C 1
ATOM 2902 O O . ASN A 1 348 ? -32.132 21.014 25.864 1.00 90.56 348 ASN A O 1
ATOM 2906 N N . SER A 1 349 ? -30.157 20.070 26.341 1.00 90.00 349 SER A N 1
ATOM 2907 C CA . SER A 1 349 ? -29.443 21.337 26.542 1.00 90.00 349 SER A CA 1
ATOM 2908 C C . SER A 1 349 ? -28.921 21.965 25.245 1.00 90.00 349 SER A C 1
ATOM 2910 O O . SER A 1 349 ? -28.538 23.139 25.267 1.00 90.00 349 SER A O 1
ATOM 2912 N N . SER A 1 350 ? -28.948 21.240 24.119 1.00 94.25 350 SER A N 1
ATOM 2913 C CA . SER A 1 350 ? -28.541 21.764 22.813 1.00 94.25 350 SER A CA 1
ATOM 2914 C C . SER A 1 350 ? -29.370 22.987 22.432 1.00 94.25 350 SER A C 1
ATOM 2916 O O . SER A 1 350 ? -30.585 23.033 22.635 1.00 94.25 350 SER A O 1
ATOM 2918 N N . ASN A 1 351 ? -28.716 23.985 21.840 1.00 93.94 351 ASN A N 1
ATOM 2919 C CA . ASN A 1 351 ? -29.391 25.199 21.390 1.00 93.94 351 ASN A CA 1
ATOM 2920 C C . ASN A 1 351 ? -30.492 24.883 20.370 1.00 93.94 351 ASN A C 1
ATOM 2922 O O . ASN A 1 351 ? -31.569 25.462 20.466 1.00 93.94 351 ASN A O 1
ATOM 2926 N N . ASP A 1 352 ? -30.257 23.931 19.463 1.00 93.31 352 ASP A N 1
ATOM 2927 C CA . ASP A 1 352 ? -31.244 23.530 18.454 1.00 93.31 352 ASP A CA 1
ATOM 2928 C C . ASP A 1 352 ? -32.511 22.957 19.098 1.00 93.31 352 ASP A C 1
ATOM 2930 O O . ASP A 1 352 ? -33.624 23.344 18.743 1.00 93.31 352 ASP A O 1
ATOM 2934 N N . GLU A 1 353 ? -32.351 22.091 20.100 1.00 93.12 353 GLU A N 1
ATOM 2935 C CA . GLU A 1 353 ? -33.479 21.468 20.793 1.00 93.12 353 GLU A CA 1
ATOM 2936 C C . GLU A 1 353 ? -34.225 22.477 21.669 1.00 93.12 353 GLU A C 1
ATOM 2938 O O . GLU A 1 353 ? -35.453 22.545 21.652 1.00 93.12 353 GLU A O 1
ATOM 2943 N N . ARG A 1 354 ? -33.501 23.353 22.371 1.00 94.62 354 ARG A N 1
ATOM 2944 C CA . ARG A 1 354 ? -34.110 24.438 23.151 1.00 94.62 354 ARG A CA 1
ATOM 2945 C C . ARG A 1 354 ? -34.906 25.399 22.271 1.00 94.62 354 ARG A C 1
ATOM 2947 O O . ARG A 1 354 ? -35.984 25.839 22.678 1.00 94.62 354 ARG A O 1
ATOM 2954 N N . ILE A 1 355 ? -34.401 25.723 21.079 1.00 93.94 355 ILE A N 1
ATOM 2955 C CA . ILE A 1 355 ? -35.114 26.545 20.093 1.00 93.94 355 ILE A CA 1
ATOM 2956 C C . ILE A 1 355 ? -36.353 25.799 19.594 1.00 93.94 355 ILE A C 1
ATOM 2958 O O . ILE A 1 355 ? -37.432 26.389 19.586 1.00 93.94 355 ILE A O 1
ATOM 2962 N N . ARG A 1 356 ? -36.237 24.505 19.266 1.00 95.25 356 ARG A N 1
ATOM 2963 C CA . ARG A 1 356 ? -37.361 23.658 18.838 1.00 95.25 356 ARG A CA 1
ATOM 2964 C C . ARG A 1 356 ? -38.478 23.621 19.882 1.00 95.25 356 ARG A C 1
ATOM 2966 O O . ARG A 1 356 ? -39.616 23.949 19.560 1.00 95.25 356 ARG A O 1
ATOM 2973 N N . VAL A 1 357 ? -38.148 23.317 21.139 1.00 95.50 357 VAL A N 1
ATOM 2974 C CA . VAL A 1 357 ? -39.112 23.261 22.253 1.00 95.50 357 VAL A CA 1
ATOM 2975 C C . VAL A 1 357 ? -39.742 24.630 22.515 1.00 95.50 357 VAL A C 1
ATOM 2977 O O . VAL A 1 357 ? -40.934 24.725 22.801 1.00 95.50 357 VAL A O 1
ATOM 2980 N N . THR A 1 358 ? -38.969 25.714 22.420 1.00 93.62 358 THR A N 1
ATOM 2981 C CA . THR A 1 358 ? -39.509 27.073 22.595 1.00 93.62 358 THR A CA 1
ATOM 2982 C C . THR A 1 358 ? -40.449 27.440 21.450 1.00 93.62 358 THR A C 1
ATOM 2984 O O . THR A 1 358 ? -41.520 27.982 21.707 1.00 93.62 358 THR A O 1
ATOM 2987 N N . SER A 1 359 ? -40.094 27.096 20.210 1.00 94.44 359 SER A N 1
ATOM 2988 C CA . SER A 1 359 ? -40.946 27.289 19.034 1.00 94.44 359 SER A CA 1
ATOM 2989 C C . SER A 1 359 ? -42.264 26.530 19.175 1.00 94.44 359 SER A C 1
ATOM 2991 O O . SER A 1 359 ? -43.325 27.123 19.019 1.00 94.44 359 SER A O 1
ATOM 2993 N N . GLU A 1 360 ? -42.212 25.256 19.566 1.00 95.62 360 GLU A N 1
ATOM 2994 C CA . GLU A 1 360 ? -43.400 24.429 19.802 1.00 95.62 360 GLU A CA 1
ATOM 2995 C C . GLU A 1 360 ? -44.271 24.990 20.939 1.00 95.62 360 GLU A C 1
ATOM 2997 O O . GLU A 1 360 ? -45.500 24.978 20.867 1.00 95.62 360 GLU A O 1
ATOM 3002 N N . ARG A 1 361 ? -43.662 25.532 22.002 1.00 96.25 361 ARG A N 1
ATOM 3003 C CA . ARG A 1 361 ? -44.407 26.209 23.076 1.00 96.25 361 ARG A CA 1
ATOM 3004 C C . ARG A 1 361 ? -45.087 27.483 22.587 1.00 96.25 361 ARG A C 1
ATOM 3006 O O . ARG A 1 361 ? -46.243 27.702 22.938 1.00 96.25 361 ARG A O 1
ATOM 3013 N N . VAL A 1 362 ? -44.404 28.301 21.786 1.00 96.50 362 VAL A N 1
ATOM 3014 C CA . VAL A 1 362 ? -44.973 29.527 21.204 1.00 96.50 362 VAL A CA 1
ATOM 3015 C C . VAL A 1 362 ? -46.120 29.191 20.254 1.00 96.50 362 VAL A C 1
ATOM 3017 O O . VAL A 1 362 ? -47.163 29.829 20.330 1.00 96.50 362 VAL A O 1
ATOM 3020 N N . GLU A 1 363 ? -45.980 28.156 19.430 1.00 95.50 363 GLU A N 1
ATOM 3021 C CA . GLU A 1 363 ? -47.035 27.683 18.529 1.00 95.50 363 GLU A CA 1
ATOM 3022 C C . GLU A 1 363 ? -48.252 27.163 19.307 1.00 95.50 363 GLU A C 1
ATOM 3024 O O . GLU A 1 363 ? -49.384 27.574 19.056 1.00 95.50 363 GLU A O 1
ATOM 3029 N N . ASN A 1 364 ? -48.027 26.360 20.351 1.00 96.38 364 ASN A N 1
ATOM 3030 C CA . ASN A 1 364 ? -49.090 25.922 21.256 1.00 96.38 364 ASN A CA 1
ATOM 3031 C C . ASN A 1 364 ? -49.780 27.085 21.990 1.00 96.38 364 ASN A C 1
ATOM 3033 O O . ASN A 1 364 ? -50.971 27.006 22.298 1.00 96.38 364 ASN A O 1
ATOM 3037 N N . MET A 1 365 ? -49.049 28.150 22.321 1.00 94.75 365 MET A N 1
ATOM 3038 C CA . MET A 1 365 ? -49.628 29.362 22.905 1.00 94.75 365 MET A CA 1
ATOM 3039 C C . MET A 1 365 ? -50.419 30.164 21.869 1.00 94.75 365 MET A C 1
ATOM 3041 O O . MET A 1 365 ? -51.491 30.663 22.201 1.00 94.75 365 MET A O 1
ATOM 3045 N N . ALA A 1 366 ? -49.932 30.251 20.630 1.00 94.88 366 ALA A N 1
ATOM 3046 C CA . ALA A 1 366 ? -50.618 30.920 19.531 1.00 94.88 366 ALA A CA 1
ATOM 3047 C C . ALA A 1 366 ? -51.959 30.243 19.218 1.00 94.88 366 ALA A C 1
ATOM 3049 O O . ALA A 1 366 ? -52.973 30.933 19.180 1.00 94.88 366 ALA A O 1
ATOM 3050 N N . MET A 1 367 ? -51.993 28.906 19.131 1.00 94.44 367 MET A N 1
ATOM 3051 C CA . MET A 1 367 ? -53.239 28.150 18.929 1.00 94.44 367 MET A CA 1
ATOM 3052 C C . MET A 1 367 ? -54.267 28.420 20.037 1.00 94.44 367 MET A C 1
ATOM 3054 O O . MET A 1 367 ? -55.437 28.670 19.763 1.00 94.44 367 MET A O 1
ATOM 3058 N N . ARG A 1 368 ? -53.837 28.424 21.307 1.00 95.06 368 ARG A N 1
ATOM 3059 C CA . ARG A 1 368 ? -54.733 28.743 22.434 1.00 95.06 368 ARG A CA 1
ATOM 3060 C C . ARG A 1 368 ? -55.218 30.190 22.405 1.00 95.06 368 ARG A C 1
ATOM 3062 O O . ARG A 1 368 ? -56.354 30.457 22.786 1.00 95.06 368 ARG A O 1
ATOM 3069 N N . LEU A 1 369 ? -54.363 31.128 22.001 1.00 95.06 369 LEU A N 1
ATOM 3070 C CA . LEU A 1 369 ? -54.732 32.536 21.897 1.00 95.06 369 LEU A CA 1
ATOM 3071 C C . LEU A 1 369 ? -55.750 32.759 20.775 1.00 95.06 369 LEU A C 1
ATOM 3073 O O . LEU A 1 369 ? -56.690 33.525 20.961 1.00 95.06 369 LEU A O 1
ATOM 3077 N N . GLU A 1 370 ? -55.592 32.065 19.651 1.00 93.94 370 GLU A N 1
ATOM 3078 C CA . GLU A 1 370 ? -56.547 32.079 18.545 1.00 93.94 370 GLU A CA 1
ATOM 3079 C C . GLU A 1 370 ? -57.914 31.539 18.991 1.00 93.94 370 GLU A C 1
ATOM 3081 O O . GLU A 1 370 ? -58.926 32.208 18.800 1.00 93.94 370 GLU A O 1
ATOM 3086 N N . GLU A 1 371 ? -57.939 30.422 19.725 1.00 95.25 371 GLU A N 1
ATOM 3087 C CA . GLU A 1 371 ? -59.162 29.853 20.309 1.00 95.25 371 GLU A CA 1
ATOM 3088 C C . GLU A 1 371 ? -59.863 30.824 21.285 1.00 95.25 371 GLU A C 1
ATOM 3090 O O . GLU A 1 371 ? -61.091 30.930 21.324 1.00 95.25 371 GLU A O 1
ATOM 3095 N N . VAL A 1 372 ? -59.096 31.557 22.100 1.00 94.50 372 VAL A N 1
ATOM 3096 C CA . VAL A 1 372 ? -59.641 32.592 22.997 1.00 94.50 372 VAL A CA 1
ATOM 3097 C C . VAL A 1 372 ? -60.168 33.788 22.203 1.00 94.50 372 VAL A C 1
ATOM 3099 O O . VAL A 1 372 ? -61.250 34.287 22.513 1.00 94.50 372 VAL A O 1
ATOM 3102 N N . ASN A 1 373 ? -59.445 34.225 21.173 1.00 92.56 373 ASN A N 1
ATOM 3103 C CA . ASN A 1 373 ? -59.854 35.328 20.309 1.00 92.56 373 ASN A CA 1
ATOM 3104 C C . ASN A 1 373 ? -61.157 35.004 19.556 1.00 92.56 373 ASN A C 1
ATOM 3106 O O . ASN A 1 373 ? -62.048 35.849 19.485 1.00 92.56 373 ASN A O 1
ATOM 3110 N N . GLU A 1 374 ? -61.331 33.770 19.073 1.00 94.25 374 GLU A N 1
ATOM 3111 C CA . GLU A 1 374 ? -62.596 33.324 18.473 1.00 94.25 374 GLU A CA 1
ATOM 3112 C C . GLU A 1 374 ? -63.758 33.362 19.476 1.00 94.25 374 GLU A C 1
ATOM 3114 O O . GLU A 1 374 ? -64.843 33.865 19.159 1.00 94.25 374 GLU A O 1
ATOM 3119 N N . ARG A 1 375 ? -63.539 32.902 20.718 1.00 94.00 375 ARG A N 1
ATOM 3120 C CA . ARG A 1 375 ? -64.550 32.992 21.787 1.00 94.00 375 ARG A CA 1
ATOM 3121 C C . ARG A 1 375 ? -64.916 34.434 22.116 1.00 94.00 375 ARG A C 1
ATOM 3123 O O . ARG A 1 375 ? -66.098 34.738 22.280 1.00 94.00 375 ARG A O 1
ATOM 3130 N N . GLU A 1 376 ? -63.929 35.322 22.200 1.00 92.12 376 GLU A N 1
ATOM 3131 C CA . GLU A 1 376 ? -64.161 36.750 22.423 1.00 92.12 376 GLU A CA 1
ATOM 3132 C C . GLU A 1 376 ? -64.987 37.352 21.279 1.00 92.12 376 GLU A C 1
ATOM 3134 O O . GLU A 1 376 ? -65.945 38.088 21.524 1.00 92.12 376 GLU A O 1
ATOM 3139 N N . HIS A 1 377 ? -64.672 37.000 20.031 1.00 92.12 377 HIS A N 1
ATOM 3140 C CA . HIS A 1 377 ? -65.395 37.484 18.859 1.00 92.12 377 HIS A CA 1
ATOM 3141 C C . HIS A 1 377 ? -66.855 37.001 18.836 1.00 92.12 377 HIS A C 1
ATOM 3143 O O . HIS A 1 377 ? -67.780 37.788 18.596 1.00 92.12 377 HIS A O 1
ATOM 3149 N N . CYS A 1 378 ? -67.091 35.734 19.187 1.00 92.94 378 CYS A N 1
ATOM 3150 C CA . CYS A 1 378 ? -68.434 35.184 19.370 1.00 92.94 378 CYS A CA 1
ATOM 3151 C C . CYS A 1 378 ? -69.203 35.919 20.483 1.00 92.94 378 CYS A C 1
ATOM 3153 O O . CYS A 1 378 ? -70.380 36.263 20.324 1.00 92.94 378 CYS A O 1
ATOM 3155 N N . MET A 1 379 ? -68.538 36.208 21.604 1.00 91.56 379 MET A N 1
ATOM 3156 C CA . MET A 1 379 ? -69.138 36.926 22.728 1.00 91.56 379 MET A CA 1
ATOM 3157 C C . MET A 1 379 ? -69.478 38.378 22.368 1.00 91.56 379 MET A C 1
ATOM 3159 O O . MET A 1 379 ? -70.576 38.835 22.682 1.00 91.56 379 MET A O 1
ATOM 3163 N N . LYS A 1 380 ? -68.601 39.086 21.645 1.00 92.62 380 LYS A N 1
ATOM 3164 C CA . LYS A 1 380 ? -68.865 40.438 21.120 1.00 92.62 380 LYS A CA 1
ATOM 3165 C C . LYS A 1 380 ? -70.081 40.467 20.197 1.00 92.62 380 LYS A C 1
ATOM 3167 O O . LYS A 1 380 ? -70.944 41.324 20.361 1.00 92.62 380 LYS A O 1
ATOM 3172 N N . THR A 1 381 ? -70.187 39.507 19.282 1.00 92.00 381 THR A N 1
ATOM 3173 C CA . THR A 1 381 ? -71.336 39.393 18.364 1.00 92.00 381 THR A CA 1
ATOM 3174 C C . THR A 1 381 ? -72.641 39.133 19.128 1.00 92.00 381 THR A C 1
ATOM 3176 O O . THR A 1 381 ? -73.691 39.711 18.833 1.00 92.00 381 THR A O 1
ATOM 3179 N N . SER A 1 382 ? -72.573 38.300 20.169 1.00 91.88 382 SER A N 1
ATOM 3180 C CA . SER A 1 382 ? -73.713 38.024 21.050 1.00 91.88 382 SER A CA 1
ATOM 3181 C C . SER A 1 382 ? -74.131 39.270 21.839 1.00 91.88 382 SER A C 1
ATOM 3183 O O . SER A 1 382 ? -75.319 39.583 21.895 1.00 91.88 382 SER A O 1
ATOM 3185 N N . LEU A 1 383 ? -73.170 40.023 22.387 1.00 92.12 383 LEU A N 1
ATOM 3186 C CA . LEU A 1 383 ? -73.423 41.293 23.076 1.00 92.12 383 LEU A CA 1
ATOM 3187 C C . LEU A 1 383 ? -74.065 42.326 22.148 1.00 92.12 383 LEU A C 1
ATOM 3189 O O . LEU A 1 383 ? -75.071 42.913 22.525 1.00 92.12 383 LEU A O 1
ATOM 3193 N N . GLN A 1 384 ? -73.557 42.489 20.922 1.00 92.69 384 GLN A N 1
ATOM 3194 C CA . GLN A 1 384 ? -74.172 43.368 19.918 1.00 92.69 384 GLN A CA 1
ATOM 3195 C C . GLN A 1 384 ? -75.626 42.975 19.630 1.00 92.69 384 GLN A C 1
ATOM 3197 O O . GLN A 1 384 ? -76.495 43.833 19.503 1.00 92.69 384 GLN A O 1
ATOM 3202 N N . THR A 1 385 ? -75.916 41.674 19.568 1.00 93.19 385 THR A N 1
ATOM 3203 C CA . THR A 1 385 ? -77.286 41.184 19.370 1.00 93.19 385 THR A CA 1
ATOM 3204 C C . THR A 1 385 ? -78.190 41.544 20.551 1.00 93.19 385 THR A C 1
ATOM 3206 O O . THR A 1 385 ? -79.327 41.968 20.343 1.00 93.19 385 THR A O 1
ATOM 3209 N N . VAL A 1 386 ? -77.702 41.392 21.786 1.00 93.56 386 VAL A N 1
ATOM 3210 C CA . VAL A 1 386 ? -78.439 41.786 22.999 1.00 93.56 386 VAL A CA 1
ATOM 3211 C C . VAL A 1 386 ? -78.684 43.294 23.023 1.00 93.56 386 VAL A C 1
ATOM 3213 O O . VAL A 1 386 ? -79.802 43.713 23.313 1.00 93.56 386 VAL A O 1
ATOM 3216 N N . ASP A 1 387 ? -77.688 44.093 22.652 1.00 91.88 387 ASP A N 1
ATOM 3217 C CA . ASP A 1 387 ? -77.779 45.554 22.611 1.00 91.88 387 ASP A CA 1
ATOM 3218 C C . ASP A 1 387 ? -78.860 46.022 21.617 1.00 91.88 387 ASP A C 1
ATOM 3220 O O . ASP A 1 387 ? -79.738 46.815 21.955 1.00 91.88 387 ASP A O 1
ATOM 3224 N N . ILE A 1 388 ? -78.915 45.411 20.423 1.00 93.81 388 ILE A N 1
ATOM 3225 C CA . ILE A 1 388 ? -79.983 45.656 19.436 1.00 93.81 388 ILE A CA 1
ATOM 3226 C C . ILE A 1 388 ? -81.365 45.288 19.999 1.00 93.81 388 ILE A C 1
ATOM 3228 O O . ILE A 1 388 ? -82.344 46.001 19.766 1.00 93.81 388 ILE A O 1
ATOM 3232 N N . ARG A 1 389 ? -81.480 44.172 20.730 1.00 93.62 389 ARG A N 1
ATOM 3233 C CA . ARG A 1 389 ? -82.753 43.745 21.338 1.00 93.62 389 ARG A CA 1
ATOM 3234 C C . ARG A 1 389 ? -83.213 44.705 22.430 1.00 93.62 389 ARG A C 1
ATOM 3236 O O . ARG A 1 389 ? -84.409 44.979 22.508 1.00 93.62 389 ARG A O 1
ATOM 3243 N N . LEU A 1 390 ? -82.291 45.215 23.243 1.00 91.19 390 LEU A N 1
ATOM 3244 C CA . LEU A 1 390 ? -82.595 46.224 24.254 1.00 91.19 390 LEU A CA 1
ATOM 3245 C C . LEU A 1 390 ? -83.068 47.524 23.603 1.00 91.19 390 LEU A C 1
ATOM 3247 O O . LEU A 1 390 ? -84.129 48.013 23.977 1.00 91.19 390 LEU A O 1
ATOM 3251 N N . ALA A 1 391 ? -82.388 47.999 22.557 1.00 90.12 391 ALA A N 1
ATOM 3252 C CA . ALA A 1 391 ? -82.821 49.179 21.807 1.00 90.12 391 ALA A CA 1
ATOM 3253 C C . ALA A 1 391 ? -84.236 49.015 21.209 1.00 90.12 391 ALA A C 1
ATOM 3255 O O . ALA A 1 391 ? -85.053 49.934 21.250 1.00 90.12 391 ALA A O 1
ATOM 3256 N N . GLN A 1 392 ? -84.573 47.825 20.695 1.00 91.69 392 GLN A N 1
ATOM 3257 C CA . GLN A 1 392 ? -85.929 47.523 20.212 1.00 91.69 392 GLN A CA 1
ATOM 3258 C C . GLN A 1 392 ? -86.977 47.534 21.332 1.00 91.69 392 GLN A C 1
ATOM 3260 O O . GLN A 1 392 ? -88.098 47.998 21.118 1.00 91.69 392 GLN A O 1
ATOM 3265 N N . LEU A 1 393 ? -86.641 47.006 22.513 1.00 91.06 393 LEU A N 1
ATOM 3266 C CA . LEU A 1 393 ? -87.528 47.044 23.675 1.00 91.06 393 LEU A CA 1
ATOM 3267 C C . LEU A 1 393 ? -87.725 48.473 24.177 1.00 91.06 393 LEU A C 1
ATOM 3269 O O . LEU A 1 393 ? -88.854 48.833 24.494 1.00 91.06 393 LEU A O 1
ATOM 3273 N N . GLU A 1 394 ? -86.673 49.289 24.210 1.00 89.56 394 GLU A N 1
ATOM 3274 C CA . GLU A 1 394 ? -86.770 50.708 24.558 1.00 89.56 394 GLU A CA 1
ATOM 3275 C C . GLU A 1 394 ? -87.684 51.465 23.586 1.00 89.56 394 GLU A C 1
ATOM 3277 O O . GLU A 1 394 ? -88.575 52.187 24.034 1.00 89.56 394 GLU A O 1
ATOM 3282 N N . ASP A 1 395 ? -87.557 51.238 22.273 1.00 90.38 395 ASP A N 1
ATOM 3283 C CA . ASP A 1 395 ? -88.459 51.832 21.276 1.00 90.38 395 ASP A CA 1
ATOM 3284 C C . ASP A 1 395 ? -89.905 51.332 21.450 1.00 90.38 395 ASP A C 1
ATOM 3286 O O . ASP A 1 395 ? -90.858 52.112 21.400 1.00 90.38 395 ASP A O 1
ATOM 3290 N N . MET A 1 396 ? -90.104 50.041 21.736 1.00 89.12 396 MET A N 1
ATOM 3291 C CA . MET A 1 396 ? -91.433 49.487 22.014 1.00 89.12 396 MET A CA 1
ATOM 3292 C C . MET A 1 396 ? -92.048 50.072 23.291 1.00 89.12 396 MET A C 1
ATOM 3294 O O . MET A 1 396 ? -93.229 50.415 23.282 1.00 89.12 396 MET A O 1
ATOM 3298 N N . ILE A 1 397 ? -91.271 50.235 24.364 1.00 88.44 397 ILE A N 1
ATOM 3299 C CA . ILE A 1 397 ? -91.707 50.889 25.604 1.00 88.44 397 ILE A CA 1
ATOM 3300 C C . ILE A 1 397 ? -92.037 52.357 25.331 1.00 88.44 397 ILE A C 1
ATOM 3302 O O . ILE A 1 397 ? -93.075 52.828 25.789 1.00 88.44 397 ILE A O 1
ATOM 3306 N N . GLY A 1 398 ? -91.232 53.067 24.537 1.00 84.00 398 GLY A N 1
ATOM 3307 C CA . GLY A 1 398 ? -91.525 54.437 24.109 1.00 84.00 398 GLY A CA 1
ATOM 3308 C C . GLY A 1 398 ? -92.841 54.541 23.327 1.00 84.00 398 GLY A C 1
ATOM 3309 O O . GLY A 1 398 ? -93.684 55.399 23.605 1.00 84.00 398 GLY A O 1
ATOM 3310 N N . ARG A 1 399 ? -93.085 53.613 22.394 1.00 86.56 399 ARG A N 1
ATOM 3311 C CA . ARG A 1 399 ? -94.356 53.514 21.653 1.00 86.56 399 ARG A CA 1
ATOM 3312 C C . ARG A 1 399 ? -95.534 53.134 22.552 1.00 86.56 399 ARG A C 1
ATOM 3314 O O . ARG A 1 399 ? -96.624 53.670 22.383 1.00 86.56 399 ARG A O 1
ATOM 3321 N N . MET A 1 400 ? -95.342 52.233 23.513 1.00 83.06 400 MET A N 1
ATOM 3322 C CA . MET A 1 400 ? -96.380 51.870 24.480 1.00 83.06 400 MET A CA 1
ATOM 3323 C C . MET A 1 400 ? -96.698 53.033 25.411 1.00 83.06 400 MET A C 1
ATOM 3325 O O . MET A 1 400 ? -97.872 53.296 25.625 1.00 83.06 400 MET A O 1
ATOM 3329 N N . ALA A 1 401 ? -95.693 53.750 25.914 1.00 81.62 401 ALA A N 1
ATOM 3330 C CA . ALA A 1 401 ? -95.872 54.924 26.762 1.00 81.62 401 ALA A CA 1
ATOM 3331 C C . ALA A 1 401 ? -96.676 56.010 26.036 1.00 81.62 401 ALA A C 1
ATOM 3333 O O . ALA A 1 401 ? -97.676 56.485 26.568 1.00 81.62 401 ALA A O 1
ATOM 3334 N N . THR A 1 402 ? -96.321 56.318 24.785 1.00 78.38 402 THR A N 1
ATOM 3335 C CA . THR A 1 402 ? -97.078 57.272 23.954 1.00 78.38 402 THR A CA 1
ATOM 3336 C C . THR A 1 402 ? -98.488 56.775 23.607 1.00 78.38 402 THR A C 1
ATOM 3338 O O . THR A 1 402 ? -99.429 57.566 23.567 1.00 78.38 402 THR A O 1
ATOM 3341 N N . ALA A 1 403 ? -98.689 55.471 23.391 1.00 78.25 403 ALA A N 1
ATOM 3342 C CA . ALA A 1 403 ? -100.019 54.896 23.179 1.00 78.25 403 ALA A CA 1
ATOM 3343 C C . ALA A 1 403 ? -100.882 54.913 24.452 1.00 78.25 403 ALA A C 1
ATOM 3345 O O . ALA A 1 403 ? -102.071 55.208 24.361 1.00 78.25 403 ALA A O 1
ATOM 3346 N N . LEU A 1 404 ? -100.300 54.643 25.625 1.00 72.19 404 LEU A N 1
ATOM 3347 C CA . LEU A 1 404 ? -100.949 54.740 26.938 1.00 72.19 404 LEU A CA 1
ATOM 3348 C C . LEU A 1 404 ? -101.344 56.183 27.242 1.00 72.19 404 LEU A C 1
ATOM 3350 O O . LEU A 1 404 ? -102.464 56.420 27.686 1.00 72.19 404 LEU A O 1
ATOM 3354 N N . GLU A 1 405 ? -100.478 57.143 26.920 1.00 73.69 405 GLU A N 1
ATOM 3355 C CA . GLU A 1 405 ? -100.769 58.578 27.004 1.00 73.69 405 GLU A CA 1
ATOM 3356 C C . GLU A 1 405 ? -101.959 58.959 26.102 1.00 73.69 405 GLU A C 1
ATOM 3358 O O . GLU A 1 405 ? -102.796 59.779 26.471 1.00 73.69 405 GLU A O 1
ATOM 3363 N N . LYS A 1 406 ? -102.116 58.288 24.953 1.00 70.44 406 LYS A N 1
ATOM 3364 C CA . LYS A 1 406 ? -103.243 58.491 24.027 1.00 70.44 406 LYS A CA 1
ATOM 3365 C C . LYS A 1 406 ? -104.539 57.778 24.452 1.00 70.44 406 LYS A C 1
ATOM 3367 O O . LYS A 1 406 ? -105.622 58.306 24.217 1.00 70.44 406 LYS A O 1
ATOM 3372 N N . LEU A 1 407 ? -104.441 56.580 25.041 1.00 62.72 407 LEU A N 1
ATOM 3373 C CA . LEU A 1 407 ? -105.567 55.726 25.466 1.00 62.72 407 LEU A CA 1
ATOM 3374 C C . LEU A 1 407 ? -106.170 56.142 26.803 1.00 62.72 407 LEU A C 1
ATOM 3376 O O . LEU A 1 407 ? -107.368 55.974 27.011 1.00 62.72 407 LEU A O 1
ATOM 3380 N N . THR A 1 408 ? -105.355 56.681 27.705 1.00 59.25 408 THR A N 1
ATOM 3381 C CA . THR A 1 408 ? -105.841 57.159 29.003 1.00 59.25 408 THR A CA 1
ATOM 3382 C C . THR A 1 408 ? -106.691 58.414 28.889 1.00 59.25 408 THR A C 1
ATOM 3384 O O . THR A 1 408 ? -107.315 58.768 29.881 1.00 59.25 408 THR A O 1
ATOM 3387 N N . GLY A 1 409 ? -106.801 59.043 27.708 1.00 48.44 409 GLY A N 1
ATOM 3388 C CA . GLY A 1 409 ? -107.775 60.110 27.476 1.00 48.44 409 GLY A CA 1
ATOM 3389 C C . GLY A 1 409 ? -107.720 61.184 28.559 1.00 48.44 409 GLY A C 1
ATOM 3390 O O . GLY A 1 409 ? -108.763 61.661 28.995 1.00 48.44 409 GLY A O 1
ATOM 3391 N N . VAL A 1 410 ? -106.519 61.511 29.044 1.00 46.97 410 VAL A N 1
ATOM 3392 C CA . VAL A 1 410 ? -106.362 62.558 30.044 1.00 46.97 410 VAL A CA 1
ATOM 3393 C C . VAL A 1 410 ? -106.100 63.860 29.316 1.00 46.97 410 VAL A C 1
ATOM 3395 O O . VAL A 1 410 ? -105.045 64.118 28.739 1.00 46.97 410 VAL A O 1
ATOM 3398 N N . GLU A 1 411 ? -107.167 64.643 29.327 1.00 40.00 411 GLU A N 1
ATOM 3399 C CA . GLU A 1 411 ? -107.230 66.058 29.045 1.00 40.00 411 GLU A CA 1
ATOM 3400 C C . GLU A 1 411 ? -106.058 66.815 29.690 1.00 40.00 411 GLU A C 1
ATOM 3402 O O . GLU A 1 411 ? -105.655 66.561 30.826 1.00 40.00 411 GLU A O 1
ATOM 3407 N N . LYS A 1 412 ? -105.509 67.756 28.918 1.00 45.91 412 LYS A N 1
ATOM 3408 C CA . LYS A 1 412 ? -104.452 68.688 29.320 1.00 45.91 412 LYS A CA 1
ATOM 3409 C C . LYS A 1 412 ? -104.740 69.309 30.687 1.00 45.91 412 LYS A C 1
ATOM 3411 O O . LYS A 1 412 ? -105.814 69.868 30.873 1.00 45.91 412 LYS A O 1
ATOM 3416 N N . GLY A 1 413 ? -103.719 69.429 31.534 1.00 36.53 413 GLY A N 1
ATOM 3417 C CA . GLY A 1 413 ? -103.760 70.480 32.547 1.00 36.53 413 GLY A CA 1
ATOM 3418 C C . GLY A 1 413 ? -102.706 70.389 33.634 1.00 36.53 413 GLY A C 1
ATOM 3419 O O . GLY A 1 413 ? -103.007 69.957 34.733 1.00 36.53 413 GLY A O 1
ATOM 3420 N N . GLU A 1 414 ? -101.511 70.885 33.294 1.00 35.72 414 GLU A N 1
ATOM 3421 C CA . GLU A 1 414 ? -100.675 71.729 34.163 1.00 35.72 414 GLU A CA 1
ATOM 3422 C C . GLU A 1 414 ? -100.199 71.124 35.504 1.00 35.72 414 GLU A C 1
ATOM 3424 O O . GLU A 1 414 ? -100.922 70.973 36.476 1.00 35.72 414 GLU A O 1
ATOM 3429 N N . THR A 1 415 ? -98.908 70.878 35.698 1.00 33.97 415 THR A N 1
ATOM 3430 C CA . THR A 1 415 ? -97.962 71.978 35.903 1.00 33.97 415 THR A CA 1
ATOM 3431 C C . THR A 1 415 ? -96.528 71.439 35.979 1.00 33.97 415 THR A C 1
ATOM 3433 O O . THR A 1 415 ? -96.239 70.450 36.641 1.00 33.97 415 THR A O 1
ATOM 3436 N N . THR A 1 416 ? -95.645 72.143 35.266 1.00 29.33 416 THR A N 1
ATOM 3437 C CA . THR A 1 416 ? -94.221 72.409 35.557 1.00 29.33 416 THR A CA 1
ATOM 3438 C C . THR A 1 416 ? -93.361 71.295 36.167 1.00 29.33 416 THR A C 1
ATOM 3440 O O . THR A 1 416 ? -93.438 70.982 37.346 1.00 29.33 416 THR A O 1
ATOM 3443 N N . LYS A 1 417 ? -92.472 70.699 35.361 1.00 32.19 417 LYS A N 1
ATOM 3444 C CA . LYS A 1 417 ? -91.053 71.107 35.190 1.00 32.19 417 LYS A CA 1
ATOM 3445 C C . LYS A 1 417 ? -90.254 71.132 36.501 1.00 32.19 417 LYS A C 1
ATOM 3447 O O . LYS A 1 417 ? -90.456 72.023 37.313 1.00 32.19 417 LYS A O 1
ATOM 3452 N N . VAL A 1 418 ? -89.246 70.252 36.569 1.00 34.47 418 VAL A N 1
ATOM 3453 C CA . VAL A 1 418 ? -87.790 70.504 36.769 1.00 34.47 418 VAL A CA 1
ATOM 3454 C C . VAL A 1 418 ? -87.165 69.126 37.100 1.00 34.47 418 VAL A C 1
ATOM 3456 O O . VAL A 1 418 ? -87.515 68.527 38.103 1.00 34.47 418 VAL A O 1
ATOM 3459 N N . ARG A 1 419 ? -86.492 68.451 36.147 1.00 38.81 419 ARG A N 1
ATOM 3460 C CA . ARG A 1 419 ? -85.047 68.547 35.788 1.00 38.81 419 ARG A CA 1
ATOM 3461 C C . ARG A 1 419 ? -84.176 67.790 36.808 1.00 38.81 419 ARG A C 1
ATOM 3463 O O . ARG A 1 419 ? -84.279 68.079 37.984 1.00 38.81 419 ARG A O 1
ATOM 3470 N N . SER A 1 420 ? -83.370 66.788 36.445 1.00 35.31 420 SER A N 1
ATOM 3471 C CA . SER A 1 420 ? -82.164 66.769 35.576 1.00 35.31 420 SER A CA 1
ATOM 3472 C C . SER A 1 420 ? -81.840 65.311 35.169 1.00 35.31 420 SER A C 1
ATOM 3474 O O . SER A 1 420 ? -82.090 64.426 35.971 1.00 35.31 420 SER A O 1
ATOM 3476 N N . ARG A 1 421 ? -81.386 64.919 33.967 1.00 44.81 421 ARG A N 1
ATOM 3477 C CA . ARG A 1 421 ? -80.318 65.367 33.039 1.00 44.81 421 ARG A CA 1
ATOM 3478 C C . ARG A 1 421 ? -78.899 64.885 33.409 1.00 44.81 421 ARG A C 1
ATOM 3480 O O . ARG A 1 421 ? -78.264 65.543 34.218 1.00 44.81 421 ARG A O 1
ATOM 3487 N N . THR A 1 422 ? -78.403 63.879 32.672 1.00 31.50 422 THR A N 1
ATOM 3488 C CA . THR A 1 422 ? -77.044 63.742 32.072 1.00 31.50 422 THR A CA 1
ATOM 3489 C C . THR A 1 422 ? -77.195 62.820 30.836 1.00 31.50 422 THR A C 1
ATOM 3491 O O . THR A 1 422 ? -77.678 61.711 31.011 1.00 31.50 422 THR A O 1
ATOM 3494 N N . SER A 1 423 ? -77.122 63.284 29.574 1.00 32.56 423 SER A N 1
ATOM 3495 C CA . SER A 1 423 ? -75.941 63.708 28.772 1.00 32.56 423 SER A CA 1
ATOM 3496 C C . SER A 1 423 ? -75.141 62.496 28.253 1.00 32.56 423 SER A C 1
ATOM 3498 O O . SER A 1 423 ? -74.730 61.701 29.082 1.00 32.56 423 SER A O 1
ATOM 3500 N N . SER A 1 424 ? -74.845 62.296 26.962 1.00 34.38 424 SER A N 1
ATOM 3501 C CA . SER A 1 424 ? -74.878 63.181 25.782 1.00 34.38 424 SER A CA 1
ATOM 3502 C C . SER A 1 424 ? -74.968 62.389 24.472 1.00 34.38 424 SER A C 1
ATOM 3504 O O . SER A 1 424 ? -74.344 61.337 24.345 1.00 34.38 424 SER A O 1
ATOM 3506 N N . ASP A 1 425 ? -75.650 62.988 23.496 1.00 29.73 425 ASP A N 1
ATOM 3507 C CA . ASP A 1 425 ? -75.572 62.665 22.074 1.00 29.73 425 ASP A CA 1
ATOM 3508 C C . ASP A 1 425 ? -74.158 62.793 21.493 1.00 29.73 425 ASP A C 1
ATOM 3510 O O . ASP A 1 425 ? -73.299 63.532 21.982 1.00 29.73 425 ASP A O 1
ATOM 3514 N N . CYS A 1 426 ? -74.002 62.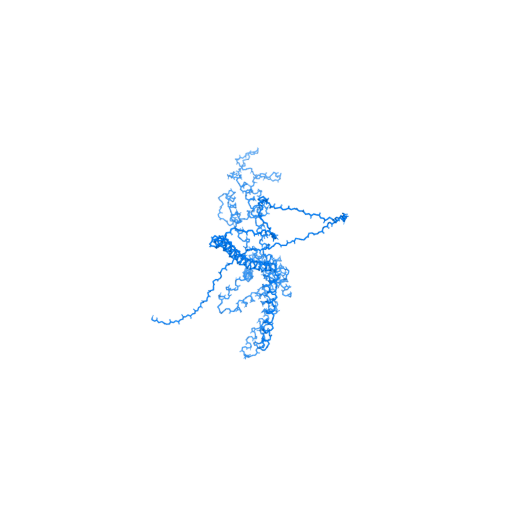070 20.391 1.00 34.31 426 CYS A N 1
ATOM 3515 C CA . CYS A 1 426 ? -72.895 62.025 19.459 1.00 34.31 426 CYS A CA 1
ATOM 3516 C C . CYS A 1 426 ? -72.499 63.394 18.883 1.00 34.31 426 CYS A C 1
ATOM 3518 O O . CYS A 1 426 ? -73.340 64.199 18.487 1.00 34.31 426 CYS A O 1
ATOM 3520 N N . THR A 1 427 ? -71.196 63.560 18.663 1.00 27.31 427 THR A N 1
ATOM 3521 C CA . THR A 1 427 ? -70.678 64.280 17.497 1.00 27.31 427 THR A CA 1
ATOM 3522 C C . THR A 1 427 ? -69.673 63.387 16.796 1.00 27.31 427 THR A C 1
ATOM 3524 O O . THR A 1 427 ? -68.694 62.953 17.404 1.00 27.31 427 THR A O 1
ATOM 3527 N N . ASP A 1 428 ? -69.953 63.129 15.522 1.00 29.31 428 ASP A N 1
ATOM 3528 C CA . ASP A 1 428 ? -69.013 62.637 14.528 1.00 29.31 428 ASP A CA 1
ATOM 3529 C C . ASP A 1 428 ? -67.642 63.307 14.670 1.00 29.31 428 ASP A C 1
ATOM 3531 O O . ASP A 1 428 ? -67.515 64.531 14.624 1.00 29.31 428 ASP A O 1
ATOM 3535 N N . ALA A 1 429 ? -66.610 62.475 14.748 1.00 28.62 429 ALA A N 1
ATOM 3536 C CA . ALA A 1 429 ? -65.272 62.819 14.301 1.00 28.62 429 ALA A CA 1
ATOM 3537 C C . ALA A 1 429 ? -64.725 61.621 13.519 1.00 28.62 429 ALA A C 1
ATOM 3539 O O . ALA A 1 429 ? -63.981 60.782 14.023 1.00 28.62 429 ALA A O 1
ATOM 3540 N N . ALA A 1 430 ? -65.144 61.541 12.256 1.00 32.38 430 ALA A N 1
ATOM 3541 C CA . ALA A 1 430 ? -64.306 60.973 11.216 1.00 32.38 430 ALA A CA 1
ATOM 3542 C C . ALA A 1 430 ? -62.964 61.730 11.167 1.00 32.38 430 ALA A C 1
ATOM 3544 O O . ALA A 1 430 ? -62.912 62.912 11.506 1.00 32.38 430 ALA A O 1
ATOM 3545 N N . TYR A 1 431 ? -61.928 61.042 10.667 1.00 30.97 431 TYR A N 1
ATOM 3546 C CA . TYR A 1 431 ? -60.503 61.415 10.629 1.00 30.97 431 TYR A CA 1
ATOM 3547 C C . TYR A 1 431 ? -59.802 61.215 11.990 1.00 30.97 431 TYR A C 1
ATOM 3549 O O . TYR A 1 431 ? -60.058 61.927 12.945 1.00 30.97 431 TYR A O 1
ATOM 3557 N N . ILE A 1 432 ? -58.881 60.259 12.162 1.00 30.72 432 ILE A N 1
ATOM 3558 C CA . ILE A 1 432 ? -57.586 60.219 11.472 1.00 30.72 432 ILE A CA 1
ATOM 3559 C C . ILE A 1 432 ? -57.039 58.784 11.351 1.00 30.72 432 ILE A C 1
ATOM 3561 O O . ILE A 1 432 ? -56.912 58.027 12.308 1.00 30.72 432 ILE A O 1
ATOM 3565 N N . VAL A 1 433 ? -56.638 58.491 10.119 1.00 29.02 433 VAL A N 1
ATOM 3566 C CA . VAL A 1 433 ? -55.699 57.465 9.662 1.00 29.02 433 VAL A CA 1
ATOM 3567 C C . VAL A 1 433 ? -54.269 57.786 10.122 1.00 29.02 433 VAL A C 1
ATOM 3569 O O . VAL A 1 433 ? -53.832 58.908 9.883 1.00 29.02 433 VAL A O 1
ATOM 3572 N N . ARG A 1 434 ? -53.535 56.794 10.661 1.00 29.45 434 ARG A N 1
ATOM 3573 C CA . ARG A 1 434 ? -52.062 56.527 10.576 1.00 29.45 434 ARG A CA 1
ATOM 3574 C C . ARG A 1 434 ? -51.579 55.881 11.881 1.00 29.45 434 ARG A C 1
ATOM 3576 O O . ARG A 1 434 ? -51.835 56.406 12.950 1.00 29.45 434 ARG A O 1
ATOM 3583 N N . GLN A 1 435 ? -51.000 54.681 11.902 1.00 27.78 435 GLN A N 1
ATOM 3584 C CA . GLN A 1 435 ? -49.760 54.217 11.262 1.00 27.78 435 GLN A CA 1
ATOM 3585 C C . GLN A 1 435 ? -48.515 55.035 11.664 1.00 27.78 435 GLN A C 1
ATOM 3587 O O . GLN A 1 435 ? -48.391 56.210 11.343 1.00 27.78 435 GLN A O 1
ATOM 3592 N N . SER A 1 436 ? -47.585 54.315 12.300 1.00 27.72 436 SER A N 1
ATOM 3593 C CA . SER A 1 436 ? -46.140 54.554 12.442 1.00 27.72 436 SER A CA 1
ATOM 3594 C C . SER A 1 436 ? -45.621 55.718 13.305 1.00 27.72 436 SER A C 1
ATOM 3596 O O . SER A 1 436 ? -45.630 56.872 12.899 1.00 27.72 436 SER A O 1
ATOM 3598 N N . SER A 1 437 ? -44.930 55.296 14.372 1.00 30.70 437 SER A N 1
ATOM 3599 C CA . SER A 1 437 ? -43.529 55.622 14.700 1.00 30.70 437 SER A CA 1
ATOM 3600 C C . SER A 1 437 ? -43.142 56.976 15.314 1.00 30.70 437 SER A C 1
ATOM 3602 O O . SER A 1 437 ? -43.589 58.033 14.893 1.00 30.70 437 SER A O 1
ATOM 3604 N N . PHE A 1 438 ? -42.131 56.848 16.183 1.00 25.73 438 PHE A N 1
ATOM 3605 C CA . PHE A 1 438 ? -41.121 57.808 16.638 1.00 25.73 438 PHE A CA 1
ATOM 3606 C C . PHE A 1 438 ? -41.377 58.678 17.881 1.00 25.73 438 PHE A C 1
ATOM 3608 O O . PHE A 1 438 ? -42.230 59.552 17.909 1.00 25.73 438 PHE A O 1
ATOM 3615 N N . ASN A 1 439 ? -40.454 58.452 18.828 1.00 28.05 439 ASN A N 1
ATOM 3616 C CA . ASN A 1 439 ? -39.849 59.353 19.807 1.00 28.05 439 ASN A CA 1
ATOM 3617 C C . ASN A 1 439 ? -40.736 60.058 20.837 1.00 28.05 439 ASN A C 1
ATOM 3619 O O . ASN A 1 439 ? -41.473 60.984 20.529 1.00 28.05 439 ASN A O 1
ATOM 3623 N N . SER A 1 440 ? -40.410 59.806 22.108 1.00 31.31 440 SER A N 1
ATOM 3624 C CA . SER A 1 440 ? -39.939 60.928 22.911 1.00 31.31 440 SER A CA 1
ATOM 3625 C C . SER A 1 440 ? -38.799 60.520 23.837 1.00 31.31 440 SER A C 1
ATOM 3627 O O . SER A 1 440 ? -38.763 59.428 24.399 1.00 31.31 440 SER A O 1
ATOM 3629 N N . GLN A 1 441 ? -37.841 61.429 23.883 1.00 29.55 441 GLN A N 1
ATOM 3630 C CA . GLN A 1 441 ? -36.520 61.373 24.464 1.00 29.55 441 GLN A CA 1
ATOM 3631 C C . GLN A 1 441 ? -36.532 62.378 25.619 1.00 29.55 441 GLN A C 1
ATOM 3633 O O . GLN A 1 441 ? -36.671 63.571 25.383 1.00 29.55 441 GLN A O 1
ATOM 3638 N N . GLU A 1 442 ? -36.359 61.904 26.846 1.00 33.31 442 GLU A N 1
ATOM 3639 C CA . GLU A 1 442 ? -35.751 62.649 27.954 1.00 33.31 442 GLU A CA 1
ATOM 3640 C C . GLU A 1 442 ? -34.636 61.711 28.450 1.00 33.31 442 GLU A C 1
ATOM 3642 O O . GLU A 1 442 ? -34.901 60.569 28.805 1.00 33.31 442 GLU A O 1
ATOM 3647 N N . GLY A 1 443 ? -33.342 62.002 28.368 1.00 29.05 443 GLY A N 1
ATOM 3648 C CA . GLY A 1 443 ? -32.686 63.296 28.443 1.00 29.05 443 GLY A CA 1
ATOM 3649 C C . GLY A 1 443 ? -32.004 63.415 29.803 1.00 29.05 443 GLY A C 1
ATOM 3650 O O . GLY A 1 443 ? -32.465 64.176 30.637 1.00 29.05 443 GLY A O 1
ATOM 3651 N N . ASN A 1 444 ? -30.920 62.663 30.030 1.00 27.70 444 ASN A N 1
ATOM 3652 C CA . ASN A 1 444 ? -29.883 63.066 30.980 1.00 27.70 444 ASN A CA 1
ATOM 3653 C C . ASN A 1 444 ? -28.495 62.623 30.490 1.00 27.70 444 ASN A C 1
ATOM 3655 O O . ASN A 1 444 ? -28.220 61.449 30.251 1.00 27.70 444 ASN A O 1
ATOM 3659 N N . THR A 1 445 ? -27.666 63.640 30.293 1.00 27.91 445 THR A N 1
ATOM 3660 C CA . THR A 1 445 ? -26.309 63.681 29.739 1.00 27.91 445 THR A CA 1
ATOM 3661 C C . THR A 1 445 ? -25.275 63.151 30.748 1.00 27.91 445 THR A C 1
ATOM 3663 O O . THR A 1 445 ? -25.528 63.182 31.947 1.00 27.91 445 THR A O 1
ATOM 3666 N N . TYR A 1 446 ? -24.162 62.554 30.293 1.00 27.06 446 TYR A N 1
ATOM 3667 C CA . TYR A 1 446 ? -22.726 62.891 30.517 1.00 27.06 446 TYR A CA 1
ATOM 3668 C C . TYR A 1 446 ? -22.004 61.528 30.711 1.00 27.06 446 TYR A C 1
ATOM 3670 O O . TYR A 1 446 ? -22.509 60.719 31.474 1.00 27.06 446 TYR A O 1
ATOM 3678 N N . LYS A 1 447 ? -20.874 61.111 30.119 1.00 27.44 447 LYS A N 1
ATOM 3679 C CA . LYS A 1 447 ? -19.743 61.696 29.378 1.00 27.44 447 LYS A CA 1
ATOM 3680 C C . LYS A 1 447 ? -19.033 60.552 28.613 1.00 27.44 447 LYS A C 1
ATOM 3682 O O . LYS A 1 447 ? -18.944 59.447 29.140 1.00 27.44 447 LYS A O 1
ATOM 3687 N N . LEU A 1 448 ? -18.461 60.845 27.442 1.00 29.14 448 LEU A N 1
ATOM 3688 C CA . LEU A 1 448 ? -17.346 60.077 26.857 1.00 29.14 448 LEU A CA 1
ATOM 3689 C C . LEU A 1 448 ? -16.044 60.367 27.638 1.00 29.14 448 LEU A C 1
ATOM 3691 O O . LEU A 1 448 ? -15.916 61.453 28.215 1.00 29.14 448 LEU A O 1
ATOM 3695 N N . PRO A 1 449 ? -15.068 59.443 27.620 1.00 31.88 449 PRO A N 1
ATOM 3696 C CA . PRO A 1 449 ? -13.902 59.716 26.779 1.00 31.88 449 PRO A CA 1
ATOM 3697 C C . PRO A 1 449 ? -13.389 58.514 25.969 1.00 31.88 449 PRO A C 1
ATOM 3699 O O . PRO A 1 449 ? -13.462 57.355 26.360 1.00 31.88 449 PRO A O 1
ATOM 3702 N N . GLU A 1 450 ? -12.846 58.889 24.820 1.00 27.11 450 GLU A N 1
ATOM 3703 C CA . GLU A 1 450 ? -12.097 58.152 23.809 1.00 27.11 450 GLU A CA 1
ATOM 3704 C C . GLU A 1 450 ? -10.698 57.751 24.315 1.00 27.11 450 GLU A C 1
ATOM 3706 O O . GLU A 1 450 ? -10.059 58.559 24.991 1.00 27.11 450 GLU A O 1
ATOM 3711 N N . SER A 1 451 ? -10.207 56.542 23.991 1.00 26.55 451 SER A N 1
ATOM 3712 C CA . SER A 1 451 ? -8.811 56.287 23.555 1.00 26.55 451 SER A CA 1
ATOM 3713 C C . SER A 1 451 ? -8.434 54.794 23.402 1.00 26.55 451 SER A C 1
ATOM 3715 O O . SER A 1 451 ? -8.462 54.034 24.362 1.00 26.55 451 SER A O 1
ATOM 3717 N N . ILE A 1 452 ? -7.943 54.475 22.193 1.00 29.05 452 ILE A N 1
ATOM 3718 C CA . ILE A 1 452 ? -6.736 53.675 21.873 1.00 29.05 452 ILE A CA 1
ATOM 3719 C C . ILE A 1 452 ? -6.834 52.127 21.853 1.00 29.05 452 ILE A C 1
ATOM 3721 O O . ILE A 1 452 ? -6.920 51.459 22.879 1.00 29.05 452 ILE A O 1
ATOM 3725 N N . ASP A 1 453 ? -6.693 51.584 20.632 1.00 28.94 453 ASP A N 1
ATOM 3726 C CA . ASP A 1 453 ? -6.295 50.205 20.281 1.00 28.94 453 ASP A CA 1
ATOM 3727 C C . ASP A 1 453 ? -5.008 49.744 21.005 1.00 28.94 453 ASP A C 1
ATOM 3729 O O . ASP A 1 453 ? -4.101 50.549 21.232 1.00 28.94 453 ASP A O 1
ATOM 3733 N N . PRO A 1 454 ? -4.836 48.429 21.255 1.00 34.78 454 PRO A N 1
ATOM 3734 C CA . PRO A 1 454 ? -3.980 47.677 20.331 1.00 34.78 454 PRO A CA 1
ATOM 3735 C C . PRO A 1 454 ? -4.460 46.248 20.002 1.00 34.78 454 PRO A C 1
ATOM 3737 O O . PRO A 1 454 ? -4.835 45.465 20.865 1.00 34.78 454 PRO A O 1
ATOM 3740 N N . ALA A 1 455 ? -4.365 45.937 18.707 1.00 27.86 455 ALA A N 1
ATOM 3741 C CA . ALA A 1 455 ? -3.855 44.712 18.083 1.00 27.86 455 ALA A CA 1
ATOM 3742 C C . ALA A 1 455 ? -4.021 43.335 18.772 1.00 27.86 455 ALA A C 1
ATOM 3744 O O . ALA A 1 455 ? -3.364 43.031 19.760 1.00 27.86 455 ALA A O 1
ATOM 3745 N N . GLY A 1 456 ? -4.678 42.431 18.030 1.00 29.30 456 GLY A N 1
ATOM 3746 C CA . GLY A 1 456 ? -4.124 41.108 17.717 1.00 29.30 456 GLY A CA 1
ATOM 3747 C C . GLY A 1 456 ? -4.568 39.939 18.593 1.00 29.30 456 GLY A C 1
ATOM 3748 O O . GLY A 1 456 ? -4.003 39.716 19.648 1.00 29.30 456 GLY A O 1
ATOM 3749 N N . GLU A 1 457 ? -5.505 39.133 18.088 1.00 30.58 457 GLU A N 1
ATOM 3750 C CA . GLU A 1 457 ? -5.310 37.697 17.817 1.00 30.58 457 GLU A CA 1
ATOM 3751 C C . GLU A 1 457 ? -6.617 37.105 17.274 1.00 30.58 457 GLU A C 1
ATOM 3753 O O . GLU A 1 457 ? -7.680 37.175 17.889 1.00 30.58 457 GLU A O 1
ATOM 3758 N N . GLY A 1 458 ? -6.548 36.570 16.055 1.00 31.12 458 GLY A N 1
ATOM 3759 C CA . GLY A 1 458 ? -7.660 35.878 15.425 1.00 31.12 458 GLY A CA 1
ATOM 3760 C C . GLY A 1 458 ? -7.783 34.451 15.947 1.00 31.12 458 GLY A C 1
ATOM 3761 O O . GLY A 1 458 ? -6.787 33.751 16.095 1.00 31.12 458 GLY A O 1
ATOM 3762 N N . SER A 1 459 ? -9.015 33.985 16.133 1.00 28.48 459 SER A N 1
ATOM 3763 C CA . SER A 1 459 ? -9.311 32.556 16.134 1.00 28.48 459 SER A CA 1
ATOM 3764 C C . SER A 1 459 ? -10.660 32.313 15.477 1.00 28.48 459 SER A C 1
ATOM 3766 O O . SER A 1 459 ? -11.702 32.780 15.929 1.00 28.48 459 SER A O 1
ATOM 3768 N N . MET A 1 460 ? -10.574 31.580 14.374 1.00 32.47 460 MET A N 1
ATOM 3769 C CA . MET A 1 460 ? -11.646 31.116 13.513 1.00 32.47 460 MET A CA 1
ATOM 3770 C C . MET A 1 460 ? -12.636 30.214 14.257 1.00 32.47 460 MET A C 1
ATOM 3772 O O . MET A 1 460 ? -12.258 29.325 15.018 1.00 32.47 460 MET A O 1
ATOM 3776 N N . SER A 1 461 ? -13.910 30.403 13.946 1.00 29.19 461 SER A N 1
ATOM 3777 C CA . SER A 1 461 ? -14.974 29.415 14.084 1.00 29.19 461 SER A CA 1
ATOM 3778 C C . SER A 1 461 ? -14.801 28.288 13.051 1.00 29.19 461 SER A C 1
ATOM 3780 O O . SER A 1 461 ? -14.489 28.579 11.894 1.00 29.19 461 SER A O 1
ATOM 3782 N N . PRO A 1 462 ? -15.045 27.010 13.397 1.00 35.88 462 PRO A N 1
ATOM 3783 C CA . PRO A 1 462 ? -15.260 25.974 12.401 1.00 35.88 462 PRO A CA 1
ATOM 3784 C C . PRO A 1 462 ? -16.753 25.821 12.087 1.00 35.88 462 PRO A C 1
ATOM 3786 O O . PRO A 1 462 ? -17.607 25.710 12.966 1.00 35.88 462 PRO A O 1
ATOM 3789 N N . THR A 1 463 ? -17.029 25.822 10.790 1.00 32.72 463 THR A N 1
ATOM 3790 C CA . THR A 1 463 ? -18.293 25.515 10.127 1.00 32.72 463 THR A CA 1
ATOM 3791 C C . THR A 1 463 ? -18.627 24.020 10.193 1.00 32.72 463 THR A C 1
ATOM 3793 O O . THR A 1 463 ? -17.763 23.156 10.048 1.00 32.72 463 THR A O 1
ATOM 3796 N N . SER A 1 464 ? -19.912 23.725 10.383 1.00 26.86 464 SER A N 1
ATOM 3797 C CA . SER A 1 464 ? -20.523 22.391 10.358 1.00 26.86 464 SER A CA 1
ATOM 3798 C C . SER A 1 464 ? -20.488 21.742 8.964 1.00 26.86 464 SER A C 1
ATOM 3800 O O . SER A 1 464 ? -20.706 22.446 7.976 1.00 26.86 464 SER A O 1
ATOM 3802 N N . PRO A 1 465 ? -20.361 20.404 8.853 1.00 34.41 465 PRO A N 1
ATOM 3803 C CA . PRO A 1 465 ? -20.742 19.676 7.650 1.00 34.41 465 PRO A CA 1
ATOM 3804 C C . PRO A 1 465 ? -22.003 18.830 7.892 1.00 34.41 465 PRO A C 1
ATOM 3806 O O . PRO A 1 465 ? -21.977 17.841 8.623 1.00 34.41 465 PRO A O 1
ATOM 3809 N N . THR A 1 466 ? -23.098 19.182 7.215 1.00 30.27 466 THR A N 1
ATOM 3810 C CA . THR A 1 466 ? -24.303 18.348 7.092 1.00 30.27 466 THR A CA 1
ATOM 3811 C C . THR A 1 466 ? -24.535 18.058 5.615 1.00 30.27 466 THR A C 1
ATOM 3813 O O . THR A 1 466 ? -24.890 18.976 4.884 1.00 30.27 466 THR A O 1
ATOM 3816 N N . ALA A 1 467 ? -24.330 16.807 5.185 1.00 30.61 467 ALA A N 1
ATOM 3817 C CA . ALA A 1 467 ? -25.109 16.119 4.141 1.00 30.61 467 ALA A CA 1
ATOM 3818 C C . ALA A 1 467 ? -24.426 14.802 3.724 1.00 30.61 467 ALA A C 1
ATOM 3820 O O . ALA A 1 467 ? -23.453 14.815 2.977 1.00 30.61 467 ALA A O 1
ATOM 3821 N N . VAL A 1 468 ? -24.988 13.659 4.132 1.00 32.16 468 VAL A N 1
ATOM 3822 C CA . VAL A 1 468 ? -24.829 12.383 3.409 1.00 32.16 468 VAL A CA 1
ATOM 3823 C C . VAL A 1 468 ? -26.175 11.639 3.454 1.00 32.16 468 VAL A C 1
ATOM 3825 O O . VAL A 1 468 ? -26.780 11.571 4.527 1.00 32.16 468 VAL A O 1
ATOM 3828 N N . PRO A 1 469 ? -26.693 11.112 2.327 1.00 32.84 469 PRO A N 1
ATOM 3829 C CA . PRO A 1 469 ? -28.005 10.474 2.274 1.00 32.84 469 PRO A CA 1
ATOM 3830 C C . PRO A 1 469 ? -27.981 9.021 2.775 1.00 32.84 469 PRO A C 1
ATOM 3832 O O . PRO A 1 469 ? -27.033 8.264 2.578 1.00 32.84 469 PRO A O 1
ATOM 3835 N N . ARG A 1 470 ? -29.084 8.640 3.421 1.00 27.89 470 ARG A N 1
ATOM 3836 C CA . ARG A 1 470 ? -29.348 7.352 4.073 1.00 27.89 470 ARG A CA 1
ATOM 3837 C C . ARG A 1 470 ? -29.623 6.264 3.025 1.00 27.89 470 ARG A C 1
ATOM 3839 O O . ARG A 1 470 ? -30.669 6.284 2.381 1.00 27.89 470 ARG A O 1
ATOM 3846 N N . MET A 1 471 ? -28.711 5.304 2.869 1.00 28.36 471 MET A N 1
ATOM 3847 C CA . MET A 1 471 ? -28.920 4.105 2.047 1.00 28.36 471 MET A CA 1
ATOM 3848 C C . MET A 1 471 ? -29.536 2.984 2.903 1.00 28.36 471 MET A C 1
ATOM 3850 O O . MET A 1 471 ? -29.133 2.750 4.041 1.00 28.36 471 MET A O 1
ATOM 3854 N N . ARG A 1 472 ? -30.577 2.347 2.366 1.00 27.38 472 ARG A N 1
ATOM 3855 C CA . ARG A 1 472 ? -31.469 1.377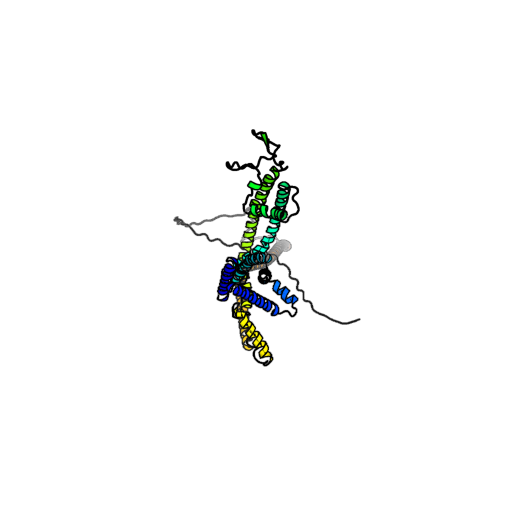 3.019 1.00 27.38 472 ARG A CA 1
ATOM 3856 C C . ARG A 1 472 ? -30.834 -0.021 2.967 1.00 27.38 472 ARG A C 1
ATOM 3858 O O . ARG A 1 472 ? -30.611 -0.539 1.877 1.00 27.38 472 ARG A O 1
ATOM 3865 N N . SER A 1 473 ? -30.542 -0.630 4.114 1.00 27.58 473 SER A N 1
ATOM 3866 C CA . SER A 1 473 ? -30.047 -2.010 4.208 1.00 27.58 473 SER A CA 1
ATOM 3867 C C . SER A 1 473 ? -31.211 -3.011 4.195 1.00 27.58 473 SER A C 1
ATOM 3869 O O . SER A 1 473 ? -32.129 -2.931 5.008 1.00 27.58 473 SER A O 1
ATOM 3871 N N . HIS A 1 474 ? -31.175 -3.956 3.252 1.00 27.52 474 HIS A N 1
ATOM 3872 C CA . HIS A 1 474 ? -32.039 -5.137 3.230 1.00 27.52 474 HIS A CA 1
ATOM 3873 C C . HIS A 1 474 ? -31.416 -6.242 4.093 1.00 27.52 474 HIS A C 1
ATOM 3875 O O . HIS A 1 474 ? -30.266 -6.622 3.888 1.00 27.52 474 HIS A O 1
ATOM 3881 N N . SER A 1 475 ? -32.193 -6.750 5.049 1.00 26.48 475 SER A N 1
ATOM 3882 C CA . SER A 1 475 ? -31.888 -7.928 5.864 1.00 26.48 475 SER A CA 1
ATOM 3883 C C . SER A 1 475 ? -32.377 -9.185 5.137 1.00 26.48 475 SER A C 1
ATOM 3885 O O . SER A 1 475 ? -33.562 -9.287 4.821 1.00 26.48 475 SER A O 1
ATOM 3887 N N . PHE A 1 476 ? -31.468 -10.121 4.856 1.00 26.53 476 PHE A N 1
ATOM 3888 C CA . PHE A 1 476 ? -31.779 -11.488 4.434 1.00 26.53 476 PHE A CA 1
ATOM 3889 C C . PHE A 1 476 ? -31.619 -12.406 5.651 1.00 26.53 476 PHE A C 1
ATOM 3891 O O . PHE A 1 476 ? -30.498 -12.685 6.068 1.00 26.53 476 PHE A O 1
ATOM 3898 N N . TYR A 1 477 ? -32.734 -12.894 6.195 1.00 29.17 477 TYR A N 1
ATOM 3899 C CA . TYR A 1 477 ? -32.765 -14.102 7.019 1.00 29.17 477 TYR A CA 1
ATOM 3900 C C . TYR A 1 477 ? -33.280 -15.243 6.140 1.00 29.17 477 TYR A C 1
ATOM 3902 O O . TYR A 1 477 ? -34.402 -15.187 5.643 1.00 29.17 477 TYR A O 1
ATOM 3910 N N . ALA A 1 478 ? -32.442 -16.255 5.923 1.00 29.70 478 ALA A N 1
ATOM 3911 C CA . ALA A 1 478 ? -32.827 -17.514 5.300 1.00 29.70 478 ALA A CA 1
ATOM 3912 C C . ALA A 1 478 ? -33.107 -18.541 6.407 1.00 29.70 478 ALA A C 1
ATOM 3914 O O . ALA A 1 478 ? -32.208 -18.895 7.169 1.00 29.70 478 ALA A O 1
ATOM 3915 N N . THR A 1 479 ? -34.349 -19.005 6.497 1.00 33.66 479 THR A N 1
ATOM 3916 C CA . THR A 1 479 ? -34.756 -20.201 7.245 1.00 33.66 479 THR A CA 1
ATOM 3917 C C . THR A 1 479 ? -34.714 -21.426 6.323 1.00 33.66 479 THR A C 1
ATOM 3919 O O . THR A 1 479 ? -35.052 -21.304 5.143 1.00 33.66 479 THR A O 1
ATOM 3922 N N . PRO A 1 480 ? -34.330 -22.619 6.813 1.00 37.00 480 PRO A N 1
ATOM 3923 C CA . PRO A 1 480 ? -34.503 -23.858 6.074 1.00 37.00 480 PRO A CA 1
ATOM 3924 C C . PRO A 1 480 ? -35.817 -24.529 6.501 1.00 37.00 480 PRO A C 1
ATOM 3926 O O . PRO A 1 480 ? -35.915 -25.047 7.610 1.00 37.00 480 PRO A O 1
ATOM 3929 N N . GLU A 1 481 ? -36.814 -24.561 5.620 1.00 32.88 481 GLU A N 1
ATOM 3930 C CA . GLU A 1 481 ? -37.929 -25.508 5.731 1.00 32.88 481 GLU A CA 1
ATOM 3931 C C . GLU A 1 481 ? -37.752 -26.607 4.685 1.00 32.88 481 GLU A C 1
ATOM 3933 O O . GLU A 1 481 ? -37.882 -26.389 3.481 1.00 32.88 481 GLU A O 1
ATOM 3938 N N . GLY A 1 482 ? -37.415 -27.803 5.165 1.00 33.81 482 GLY A N 1
ATOM 3939 C CA . GLY A 1 482 ? -37.607 -29.042 4.433 1.00 33.81 482 GLY A CA 1
ATOM 3940 C C . GLY A 1 482 ? -38.946 -29.645 4.839 1.00 33.81 482 GLY A C 1
ATOM 3941 O O . GLY A 1 482 ? -39.128 -29.998 6.003 1.00 33.81 482 GLY A O 1
ATOM 3942 N N . LEU A 1 483 ? -39.858 -29.804 3.880 1.00 34.22 483 LEU A N 1
ATOM 3943 C CA . LEU A 1 483 ? -41.009 -30.685 4.023 1.00 34.22 483 LEU A CA 1
ATOM 3944 C C . LEU A 1 483 ? -41.196 -31.511 2.744 1.00 34.22 483 LEU A C 1
ATOM 3946 O O . LEU A 1 483 ? -41.278 -30.985 1.638 1.00 34.22 483 LEU A O 1
ATOM 3950 N N . HIS A 1 484 ? -41.234 -32.824 2.953 1.00 35.66 484 HIS A N 1
ATOM 3951 C CA . HIS A 1 484 ? -41.685 -33.867 2.038 1.00 35.66 484 HIS A CA 1
ATOM 3952 C C . HIS A 1 484 ? -43.038 -33.547 1.379 1.00 35.66 484 HIS A C 1
ATOM 3954 O O . HIS A 1 484 ? -43.952 -33.140 2.091 1.00 35.66 484 HIS A O 1
ATOM 3960 N N . LEU A 1 485 ? -43.211 -33.888 0.093 1.00 38.41 485 LEU A N 1
ATOM 3961 C CA . LEU A 1 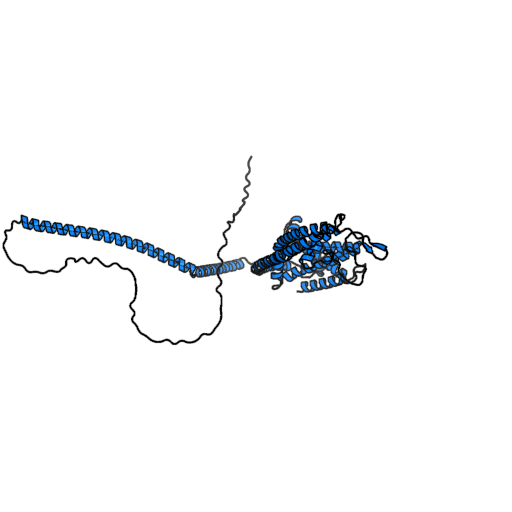485 ? -44.146 -34.925 -0.400 1.00 38.41 485 LEU A CA 1
ATOM 3962 C C . LEU A 1 485 ? -44.300 -34.898 -1.934 1.00 38.41 485 LEU A C 1
ATOM 3964 O O . LEU A 1 485 ? -44.381 -33.828 -2.528 1.00 38.41 485 LEU A O 1
ATOM 3968 N N . ALA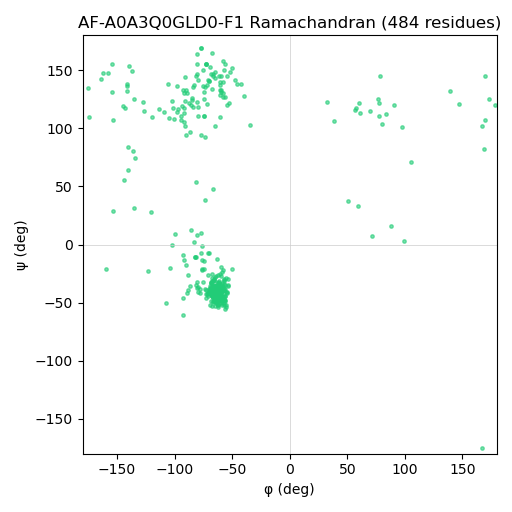 A 1 486 ? -44.466 -36.118 -2.468 1.00 38.53 486 ALA A N 1
ATOM 3969 C CA . ALA A 1 486 ? -44.801 -36.549 -3.834 1.00 38.53 486 ALA A CA 1
ATOM 3970 C C . ALA A 1 486 ? -43.661 -36.578 -4.864 1.00 38.53 486 ALA A C 1
ATOM 3972 O O . ALA A 1 486 ? -43.267 -35.513 -5.386 1.00 38.53 486 ALA A O 1
#

Nearest PDB structures (foldseek):
  8ddx-assembly1_D  TM=8.824E-01  e=1.848E-36  Mus musculus
  8ddq-assembly1_D  TM=8.874E-01  e=1.175E-35  Mus musculus
  8ddr-assembly1_A  TM=8.788E-01  e=5.392E-36  Mus musculus
  8ed7-assembly1_C  TM=8.982E-01  e=3.543E-34  Mus musculus
  8sr9-assembly1_A  TM=8.199E-01  e=3.535E-18  Salpingoeca rosetta

Organism: Alligator sinensis (NCBI:txid38654)

Foldseek 3Di:
DVLLVVLVVLLVLLVCCLPDDDDLDQDPSSVQNVLQLVQVVVVLVVQLVPDDDPDSVVSVVVQCVDPLSVLSVVLSVLLVCLVVLCNDDPPSVVVSSVSSVVSSVSSVVNSLVVLLLDLVSVLVSVLVVVLVVVCVVLVVVLVVLLLVLLVVLLCQLPPPDDDDPVSVCSSRPVSVVVLVPPDVCVSLPVPWDPDPDDDTQDDADCWDQPPVRDTDHHHHDGPCSVVSVVVSVVSNCCRNVPSVVVSVVSSVVSSVVSSVCSSVVSVVVSVVVVQVVVPDPPDHPPCVVVVVVVVVVCVVVCVVVDDDDPPPDDPPDDPDDPVRVVVVVVVVVVVVVVVVVVVVVVVCPDPVNVVVVVVVVVVVVVVVVVVVVVVVVVVVVVVVVVVVVVVVVVVVVVVVVVVCVVVVPDDDDDDDDDDDDDDDDDDDDDDDDDDDDDDDDDDDDDDDDDDDDDDDDDDDDDDDDDDDDDDDDDDDDDDDDDDDDD

InterPro domains:
  IPR005821 Ion transport domain [PF00520] (18-260)
  IPR032415 TRPM, tetramerisation domain [PF16519] (352-407)
  IPR037162 TRPM, tetramerisation domain superfamily [G3DSA:1.20.5.1010] (353-407)
  IPR050927 Transient receptor potential cation channel M [PTHR13800] (4-427)

Mean predicted aligned error: 17.9 Å

pLDDT: mean 73.36, std 22.62, range [25.73, 96.88]

Sequence (486 aa):
MVAQLAYIGYLMLFNYIVLVKMDRWPSTQEWIVISYIFTLGIEKMREILMSEPGKLLQKVKVWLQEYWNVTDLIAILLFSVGMVLRLQDQPFRSDGRVIYCVNIIYWYIRLLDIFGVNKYLGPYVMMIGKMMIDMMYFVIIMLVVLMSFGVARQAILFPNEEPSWKLAKNIFYMPYWMIYGEVFADQIDRKQVYDSHTPKSAPCGQNETREDGKIIQLPPCKTGAWIVPAIMACYLLVANILLVNLLIAVFNNTFFEVKSISNQVWKFQRYQLIMTFHERPVLPPPLIIFSHMTMIFQHLCCRWRKHESDKLQDGTELFITEDELKKVHDFEEQCIEEYFREKDDRFNSSNDERIRVTSERVENMAMRLEEVNEREHCMKTSLQTVDIRLAQLEDMIGRMATALEKLTGVEKGETTKVRSRTSSDCTDAAYIVRQSSFNSQEGNTYKLPESIDPAGEGSMSPTSPTAVPRMRSHSFYATPEGLHLA

Solvent-accessible surface area (backbone atoms only — not comparable to full-atom values): 29780 Å² total; per-residue (Å²): 106,72,56,56,54,51,51,53,51,49,52,53,53,51,50,49,57,66,73,43,91,77,64,94,62,82,48,75,70,49,50,51,52,53,47,34,54,52,46,49,49,52,51,53,52,48,55,52,69,71,45,88,57,95,48,69,71,60,28,50,54,60,53,56,69,40,67,68,54,43,51,51,50,52,38,52,51,50,45,52,53,17,52,57,29,42,76,43,64,87,69,46,29,60,55,13,50,53,40,49,62,56,40,53,54,49,58,54,55,53,47,49,60,68,43,36,70,37,88,78,49,12,34,55,48,54,39,53,60,56,50,51,61,66,47,48,64,53,52,52,55,52,49,54,56,40,47,58,51,14,50,54,47,46,52,62,77,49,67,92,66,74,97,44,74,64,56,60,46,52,26,51,53,55,48,53,45,40,64,79,65,53,72,64,50,78,82,62,51,83,64,83,78,89,66,94,84,64,93,70,84,69,70,62,41,76,68,51,68,46,98,86,77,50,74,45,85,35,58,78,66,66,80,64,61,70,51,52,60,52,54,46,55,53,46,49,47,48,45,50,64,48,48,50,48,49,50,54,51,52,50,52,53,52,46,57,56,42,60,76,48,24,64,60,53,39,55,56,51,45,51,57,50,50,53,57,58,69,76,43,76,95,53,48,78,62,57,39,59,58,57,50,52,51,51,53,48,46,54,65,58,38,72,77,61,80,83,87,74,86,84,82,76,63,100,77,69,78,88,68,52,73,76,56,48,50,57,50,49,58,52,50,51,55,52,50,53,52,50,51,51,54,50,50,52,52,48,59,67,28,69,69,46,45,50,50,55,49,50,53,50,51,51,57,48,48,54,52,49,52,56,50,49,52,51,49,53,54,49,51,55,51,50,52,52,51,51,54,51,51,53,51,48,53,53,50,50,53,52,47,52,56,46,47,61,62,70,64,69,69,75,89,77,88,81,82,90,83,89,83,91,83,88,81,83,88,76,90,75,82,82,85,91,76,85,82,86,82,87,89,86,84,88,82,88,88,80,86,85,90,84,85,89,82,84,90,82,89,80,84,82,85,83,86,88,87,88,81,85,88,80,87,84,84,85,85,83,85,80,90,85,86,76,92,83,136

Radius of gyration: 49.09 Å; Cα contacts (8 Å, |Δi|>4): 210; chains: 1; bounding box: 148×114×95 Å